Protein AF-A0A1J4K171-F1 (afdb_monomer_lite)

Structure (mmCIF, N/CA/C/O backbone):
data_AF-A0A1J4K171-F1
#
_entry.id   AF-A0A1J4K171-F1
#
loop_
_atom_site.group_PDB
_atom_site.id
_atom_site.type_symbol
_atom_site.label_atom_id
_atom_site.label_alt_id
_atom_site.label_comp_id
_atom_site.label_asym_id
_atom_site.label_entity_id
_atom_site.label_seq_id
_atom_site.pdbx_PDB_ins_code
_atom_site.Cartn_x
_atom_site.Cartn_y
_atom_site.Cartn_z
_atom_site.occupancy
_atom_site.B_iso_or_equiv
_atom_site.auth_seq_id
_atom_site.auth_comp_id
_atom_site.auth_asym_id
_atom_site.auth_atom_id
_atom_site.pdbx_PDB_model_num
ATOM 1 N N . MET A 1 1 ? 42.102 13.319 0.683 1.00 86.06 1 MET A N 1
ATOM 2 C CA . MET A 1 1 ? 40.804 14.025 0.753 1.00 86.06 1 MET A CA 1
ATOM 3 C C . MET A 1 1 ? 40.109 13.815 -0.576 1.00 86.06 1 MET A C 1
ATOM 5 O O . MET A 1 1 ? 40.787 13.870 -1.593 1.00 86.06 1 MET A O 1
ATOM 9 N N . VAL A 1 2 ? 38.825 13.476 -0.567 1.00 93.31 2 VAL A N 1
ATOM 10 C CA . VAL A 1 2 ? 38.036 13.194 -1.772 1.00 93.31 2 VAL A CA 1
ATOM 11 C C . VAL A 1 2 ? 36.857 14.156 -1.791 1.00 93.31 2 VAL A C 1
ATOM 13 O O . VAL A 1 2 ? 36.147 14.266 -0.788 1.00 93.31 2 VAL A O 1
ATOM 16 N N . ARG A 1 3 ? 36.645 14.845 -2.915 1.00 95.06 3 ARG A N 1
ATOM 17 C CA . ARG A 1 3 ? 35.461 15.674 -3.138 1.00 95.06 3 ARG A CA 1
ATOM 18 C C . ARG A 1 3 ? 34.314 14.788 -3.608 1.00 95.06 3 ARG A C 1
ATOM 20 O O . ARG A 1 3 ? 34.456 14.029 -4.564 1.00 95.06 3 ARG A O 1
ATOM 27 N N . LEU A 1 4 ? 33.176 14.859 -2.935 1.00 95.88 4 LEU A N 1
ATOM 28 C CA . LEU A 1 4 ? 31.963 14.118 -3.261 1.00 95.88 4 LEU A CA 1
ATOM 29 C C . LEU A 1 4 ? 30.864 15.088 -3.681 1.00 95.88 4 LEU A C 1
ATOM 31 O O . LEU A 1 4 ? 30.700 16.147 -3.077 1.00 95.88 4 LEU A O 1
ATOM 35 N N . ILE A 1 5 ? 30.090 14.694 -4.691 1.00 94.94 5 ILE A N 1
ATOM 36 C CA . ILE A 1 5 ? 28.915 15.430 -5.158 1.00 94.94 5 ILE A CA 1
ATOM 37 C C . ILE A 1 5 ? 27.677 14.682 -4.670 1.00 94.94 5 ILE A C 1
ATOM 39 O O . ILE A 1 5 ? 27.398 13.566 -5.104 1.00 94.94 5 ILE A O 1
ATOM 43 N N . ILE A 1 6 ? 26.916 15.282 -3.766 1.00 95.31 6 ILE A N 1
ATOM 44 C CA . ILE A 1 6 ? 25.666 14.718 -3.260 1.00 95.31 6 ILE A CA 1
ATOM 45 C C . ILE A 1 6 ? 24.520 15.308 -4.072 1.00 95.31 6 ILE A C 1
ATOM 47 O O . ILE A 1 6 ? 24.247 16.500 -3.970 1.00 95.31 6 ILE A O 1
ATOM 51 N N . SER A 1 7 ? 23.864 14.491 -4.893 1.00 92.88 7 SER A N 1
ATOM 52 C CA . SER A 1 7 ? 22.785 14.934 -5.782 1.00 92.88 7 SER A CA 1
ATOM 53 C C . SER A 1 7 ? 21.424 14.515 -5.242 1.00 92.88 7 SER A C 1
ATOM 55 O O . SER A 1 7 ? 21.176 13.327 -5.036 1.00 92.88 7 SER A O 1
ATOM 57 N N . LEU A 1 8 ? 20.522 15.477 -5.043 1.00 88.38 8 LEU A N 1
ATOM 58 C CA . LEU A 1 8 ? 19.124 15.198 -4.725 1.00 88.38 8 LEU A CA 1
ATOM 59 C C . LEU A 1 8 ? 18.358 14.983 -6.032 1.00 88.38 8 LEU A C 1
ATOM 61 O O . LEU A 1 8 ? 18.454 15.777 -6.965 1.00 88.38 8 LEU A O 1
ATOM 65 N N . HIS A 1 9 ? 17.589 13.896 -6.108 1.00 70.75 9 HIS A N 1
ATOM 66 C CA . HIS A 1 9 ? 16.962 13.459 -7.363 1.00 70.75 9 HIS A CA 1
ATOM 67 C C . HIS A 1 9 ? 15.864 14.413 -7.885 1.00 70.75 9 HIS A C 1
ATOM 69 O O . HIS A 1 9 ? 15.398 14.257 -9.008 1.00 70.75 9 HIS A O 1
ATOM 75 N N . ASN A 1 10 ? 15.425 15.389 -7.083 1.00 56.69 10 ASN A N 1
ATOM 76 C CA . ASN A 1 10 ? 14.396 16.365 -7.447 1.00 56.69 10 ASN A CA 1
ATOM 77 C C . ASN A 1 10 ? 14.296 17.422 -6.324 1.00 56.69 10 ASN A C 1
ATOM 79 O O . ASN A 1 10 ? 14.090 16.993 -5.189 1.00 56.69 10 ASN A O 1
ATOM 83 N N . PRO A 1 11 ? 14.391 18.747 -6.539 1.00 55.50 11 PRO A N 1
ATOM 84 C CA . PRO A 1 11 ? 14.946 19.477 -7.688 1.00 55.50 11 PRO A CA 1
ATOM 85 C C . PRO A 1 11 ? 16.464 19.246 -7.833 1.00 55.50 11 PRO A C 1
ATOM 87 O O . PRO A 1 11 ? 17.068 18.621 -6.966 1.00 55.50 11 PRO A O 1
ATOM 90 N N . LYS A 1 12 ? 17.078 19.714 -8.937 1.00 69.44 12 LYS A N 1
ATOM 91 C CA . LYS A 1 12 ? 18.523 19.602 -9.255 1.00 69.44 12 LYS A CA 1
ATOM 92 C C . LYS A 1 12 ? 19.397 20.340 -8.229 1.00 69.44 12 LYS A C 1
ATOM 94 O O . LYS A 1 12 ? 19.991 21.370 -8.531 1.00 69.44 12 LYS A O 1
ATOM 99 N N . PHE A 1 13 ? 19.457 19.824 -7.014 1.00 84.31 13 PHE A N 1
ATOM 100 C CA . PHE A 1 13 ? 20.283 20.348 -5.947 1.00 84.31 13 PHE A CA 1
ATOM 101 C C . PHE A 1 13 ? 21.489 19.432 -5.761 1.00 84.31 13 PHE A C 1
ATOM 103 O O . PHE A 1 13 ? 21.355 18.207 -5.670 1.00 84.31 13 PHE A O 1
ATOM 110 N N . THR A 1 14 ? 22.673 20.036 -5.743 1.00 90.31 14 THR A N 1
ATOM 111 C CA . THR A 1 14 ? 23.944 19.346 -5.540 1.00 90.31 14 THR A CA 1
ATOM 112 C C . THR A 1 14 ? 24.708 20.003 -4.407 1.00 90.31 14 THR A C 1
ATOM 114 O O . THR A 1 14 ? 24.905 21.216 -4.417 1.00 90.31 14 THR A O 1
ATOM 117 N N . ILE A 1 15 ? 25.165 19.195 -3.457 1.00 91.88 15 ILE A N 1
ATOM 118 C CA . ILE A 1 15 ? 26.049 19.619 -2.372 1.00 91.88 15 ILE A CA 1
ATOM 119 C C . ILE A 1 15 ? 27.429 19.052 -2.656 1.00 91.88 15 ILE A C 1
ATOM 121 O O . ILE A 1 15 ? 27.562 17.862 -2.935 1.00 91.88 15 ILE A O 1
ATOM 125 N N . GLU A 1 16 ? 28.455 19.879 -2.536 1.00 95.12 16 GLU A N 1
ATOM 126 C CA . GLU A 1 16 ? 29.834 19.411 -2.557 1.00 95.12 16 GLU A CA 1
ATOM 127 C C . GLU A 1 16 ? 30.334 19.223 -1.125 1.00 95.12 16 GLU A C 1
ATOM 129 O O . GLU A 1 16 ? 30.200 20.117 -0.286 1.00 95.12 16 GLU A O 1
ATOM 134 N N . LEU A 1 17 ? 30.894 18.047 -0.846 1.00 95.19 17 LEU A N 1
ATOM 135 C CA . LEU A 1 17 ? 31.478 17.700 0.446 1.00 95.19 17 LEU A CA 1
ATOM 136 C C . LEU A 1 17 ? 32.902 17.193 0.252 1.00 95.19 17 LEU A C 1
ATOM 138 O O . LEU A 1 17 ? 33.146 16.331 -0.587 1.00 95.19 17 LEU A O 1
ATOM 142 N N . GLU A 1 18 ? 33.835 17.685 1.057 1.00 94.62 18 GLU A N 1
ATOM 143 C CA . GLU A 1 18 ? 35.208 17.185 1.085 1.00 94.62 18 GLU A CA 1
ATOM 144 C C . GLU A 1 18 ? 35.387 16.280 2.306 1.00 94.62 18 GLU A C 1
ATOM 146 O O . GLU A 1 18 ? 35.233 16.718 3.445 1.00 94.62 18 GLU A O 1
ATOM 151 N N . ILE A 1 19 ? 35.673 14.996 2.076 1.00 92.50 19 ILE A N 1
ATOM 152 C CA . ILE A 1 19 ? 35.737 13.981 3.139 1.00 92.50 19 ILE A CA 1
ATOM 153 C C . ILE A 1 19 ? 37.025 13.161 3.007 1.00 92.50 19 ILE A C 1
ATOM 155 O O . ILE A 1 19 ? 37.538 12.930 1.910 1.00 92.50 19 ILE A O 1
ATOM 159 N N . LEU A 1 20 ? 37.575 12.723 4.141 1.00 91.88 20 LEU A N 1
ATOM 160 C CA . LEU A 1 20 ? 38.651 11.730 4.217 1.00 91.88 20 LEU A CA 1
ATOM 161 C C . LEU A 1 20 ? 38.016 10.327 4.317 1.00 91.88 20 LEU A C 1
ATOM 163 O O . LEU A 1 20 ? 37.427 10.028 5.355 1.00 91.88 20 LEU A O 1
ATOM 167 N N . PRO A 1 21 ? 38.063 9.483 3.264 1.00 82.94 21 PRO A N 1
ATOM 168 C CA . PRO A 1 21 ? 37.293 8.232 3.223 1.00 82.94 21 PRO A CA 1
ATOM 169 C C . PRO A 1 21 ? 37.783 7.138 4.178 1.00 82.94 21 PRO A C 1
ATOM 171 O O . PRO A 1 21 ? 37.003 6.247 4.512 1.00 82.94 21 PRO A O 1
ATOM 174 N N . ASP A 1 22 ? 39.053 7.195 4.578 1.00 83.88 22 ASP A N 1
ATOM 175 C CA . ASP A 1 22 ? 39.780 6.057 5.155 1.00 83.88 22 ASP A CA 1
ATOM 176 C C . ASP A 1 22 ? 39.215 5.621 6.524 1.00 83.88 22 ASP A C 1
ATOM 178 O O . ASP A 1 22 ? 39.151 4.427 6.819 1.00 83.88 22 ASP A O 1
ATOM 182 N N . ASP A 1 23 ? 38.668 6.567 7.297 1.00 79.50 23 ASP A N 1
ATOM 183 C CA . ASP A 1 23 ? 38.136 6.315 8.648 1.00 79.50 23 ASP A CA 1
ATOM 184 C C . ASP A 1 23 ? 36.648 6.651 8.817 1.00 79.50 23 ASP A C 1
ATOM 186 O O . ASP A 1 23 ? 36.103 6.540 9.916 1.00 79.50 23 ASP A O 1
ATOM 190 N N . LYS A 1 24 ? 35.966 7.072 7.747 1.00 94.00 24 LYS A N 1
ATOM 191 C CA . LYS A 1 24 ? 34.577 7.543 7.824 1.00 94.00 24 LYS A CA 1
ATOM 192 C C . LYS A 1 24 ? 33.585 6.463 7.418 1.00 94.00 24 LYS A C 1
ATOM 194 O O . LYS A 1 24 ? 33.757 5.753 6.424 1.00 94.00 24 LYS A O 1
ATOM 199 N N . THR A 1 25 ? 32.514 6.365 8.191 1.00 96.88 25 THR A N 1
ATOM 200 C CA . THR A 1 25 ? 31.360 5.517 7.898 1.00 96.88 25 THR A CA 1
ATOM 201 C C . THR A 1 25 ? 30.350 6.251 7.017 1.00 96.88 25 THR A C 1
ATOM 203 O O . THR A 1 25 ? 30.382 7.474 6.857 1.00 96.88 25 THR A O 1
ATOM 206 N N . VAL A 1 26 ? 29.402 5.507 6.451 1.00 96.62 26 VAL A N 1
ATOM 207 C CA . VAL A 1 26 ? 28.240 6.093 5.767 1.00 96.62 26 VAL A CA 1
ATOM 208 C C . VAL A 1 26 ? 27.404 6.939 6.732 1.00 96.62 26 VAL A C 1
ATOM 210 O O . VAL A 1 26 ? 26.834 7.944 6.310 1.00 96.62 26 VAL A O 1
ATOM 213 N N . LEU A 1 27 ? 27.337 6.575 8.018 1.00 96.06 27 LEU A N 1
ATOM 214 C CA . LEU A 1 27 ? 26.662 7.388 9.030 1.00 96.06 27 LEU A CA 1
ATOM 215 C C . LEU A 1 27 ? 27.337 8.755 9.208 1.00 96.06 27 LEU A C 1
ATOM 217 O O . LEU A 1 27 ? 26.640 9.765 9.259 1.00 96.06 27 LEU A O 1
ATOM 221 N N . ASP A 1 28 ? 28.670 8.805 9.213 1.00 95.69 28 ASP A N 1
ATOM 222 C CA . ASP A 1 28 ? 29.407 10.073 9.282 1.00 95.69 28 ASP A CA 1
ATOM 223 C C . ASP A 1 28 ? 29.145 10.951 8.052 1.00 95.69 28 ASP A C 1
ATOM 225 O O . ASP A 1 28 ? 28.967 12.161 8.174 1.00 95.69 28 ASP A O 1
ATOM 229 N N . LEU A 1 29 ? 29.069 10.345 6.860 1.00 95.75 29 LEU A N 1
ATOM 230 C CA . LEU A 1 29 ? 28.685 11.054 5.637 1.00 95.75 29 LEU A CA 1
ATOM 231 C C . LEU A 1 29 ? 27.263 11.625 5.744 1.00 95.75 29 LEU A C 1
ATOM 233 O O . LEU A 1 29 ? 27.034 12.768 5.355 1.00 95.75 29 LEU A O 1
ATOM 237 N N . LYS A 1 30 ? 26.307 10.862 6.287 1.00 95.44 30 LYS A N 1
ATOM 238 C CA . LYS A 1 30 ? 24.935 11.344 6.517 1.00 95.44 30 LYS A CA 1
ATOM 239 C C . LYS A 1 30 ? 24.899 12.511 7.499 1.00 95.44 30 LYS A C 1
ATOM 241 O O . LYS A 1 30 ? 24.187 13.474 7.237 1.00 95.44 30 LYS A O 1
ATOM 246 N N . ALA A 1 31 ? 25.675 12.445 8.580 1.00 94.56 31 ALA A N 1
ATOM 247 C CA . ALA A 1 31 ? 25.793 13.535 9.544 1.00 94.56 31 ALA A CA 1
ATOM 248 C C . ALA A 1 31 ? 26.383 14.800 8.896 1.00 94.56 31 ALA A C 1
ATOM 250 O O . ALA A 1 31 ? 25.821 15.879 9.056 1.00 94.56 31 ALA A O 1
ATOM 251 N N . ALA A 1 32 ? 27.431 14.661 8.076 1.00 95.06 32 ALA A N 1
ATOM 252 C CA . ALA A 1 32 ? 28.020 15.780 7.336 1.00 95.06 32 ALA A CA 1
ATOM 253 C C . ALA A 1 32 ? 27.041 16.403 6.322 1.00 95.06 32 ALA A C 1
ATOM 255 O O . ALA A 1 32 ? 26.984 17.623 6.172 1.00 95.06 32 ALA A O 1
ATOM 256 N N . ILE A 1 33 ? 26.235 15.579 5.639 1.00 93.94 33 ILE A N 1
ATOM 257 C CA . ILE A 1 33 ? 25.156 16.068 4.768 1.00 93.94 33 ILE A CA 1
ATOM 258 C C . ILE A 1 33 ? 24.126 16.835 5.597 1.00 93.94 33 ILE A C 1
ATOM 260 O O . ILE A 1 33 ? 23.770 17.946 5.218 1.00 93.94 33 ILE A O 1
ATOM 264 N N . ALA A 1 34 ? 23.667 16.259 6.711 1.00 92.56 34 ALA A N 1
ATOM 265 C CA . ALA A 1 34 ? 22.651 16.840 7.584 1.00 92.56 34 ALA A CA 1
ATOM 266 C C . ALA A 1 34 ? 23.076 18.207 8.129 1.00 92.56 34 ALA A C 1
ATOM 268 O O . ALA A 1 34 ? 22.313 19.164 8.031 1.00 92.56 34 ALA A O 1
ATOM 269 N N . GLU A 1 35 ? 24.320 18.321 8.596 1.00 93.25 35 GLU A N 1
ATOM 270 C CA . GLU A 1 35 ? 24.923 19.581 9.030 1.00 93.25 35 GLU A CA 1
ATOM 271 C C . GLU A 1 35 ? 24.909 20.623 7.903 1.00 93.25 35 GLU A C 1
ATOM 273 O O . GLU A 1 35 ? 24.500 21.765 8.107 1.00 93.25 35 GLU A O 1
ATOM 278 N N . LYS A 1 36 ? 25.274 20.219 6.680 1.00 91.88 36 LYS A N 1
ATOM 279 C CA . LYS A 1 36 ? 25.326 21.124 5.526 1.00 91.88 36 LYS A CA 1
ATOM 280 C C . LYS A 1 36 ? 23.948 21.606 5.063 1.00 91.88 36 LYS A C 1
ATOM 282 O O . LYS A 1 36 ? 23.855 22.702 4.512 1.00 91.88 36 LYS A O 1
ATOM 287 N N . VAL A 1 37 ? 22.898 20.807 5.259 1.00 90.12 37 VAL A N 1
ATOM 288 C CA . VAL A 1 37 ? 21.519 21.153 4.866 1.00 90.12 37 VAL A CA 1
ATOM 289 C C . VAL A 1 37 ? 20.643 21.644 6.022 1.00 90.12 37 VAL A C 1
ATOM 291 O O . VAL A 1 37 ? 19.467 21.916 5.798 1.00 90.12 37 VAL A O 1
ATOM 294 N N . GLY A 1 38 ? 21.187 21.757 7.237 1.00 89.06 38 GLY A N 1
ATOM 295 C CA . GLY A 1 38 ? 20.462 22.265 8.404 1.00 89.06 38 GLY A CA 1
ATOM 296 C C . GLY A 1 38 ? 19.477 21.277 9.042 1.00 89.06 38 GLY A C 1
ATOM 297 O O . GLY A 1 38 ? 18.468 21.695 9.602 1.00 89.06 38 GLY A O 1
ATOM 298 N N . ILE A 1 39 ? 19.737 19.968 8.966 1.00 88.88 39 ILE A N 1
ATOM 299 C CA . ILE A 1 39 ? 18.933 18.928 9.631 1.00 88.88 39 ILE A CA 1
ATOM 300 C C . ILE A 1 39 ? 19.641 18.499 10.918 1.00 88.88 39 ILE A C 1
ATOM 302 O O . ILE A 1 39 ? 20.726 17.926 10.872 1.00 88.88 39 ILE A O 1
ATOM 306 N N . SER A 1 40 ? 19.025 18.755 12.074 1.00 82.50 40 SER A N 1
ATOM 307 C CA . SER A 1 40 ? 19.628 18.482 13.395 1.00 82.50 40 SER A CA 1
ATOM 308 C C . SER A 1 40 ? 19.050 17.258 14.116 1.00 82.50 40 SER A C 1
ATOM 310 O O . SER A 1 40 ? 19.572 16.833 15.144 1.00 82.50 40 SER A O 1
ATOM 312 N N . SER A 1 41 ? 17.959 16.684 13.616 1.00 81.19 41 SER A N 1
ATOM 313 C CA . SER A 1 41 ? 17.260 15.544 14.216 1.00 81.19 41 SER A CA 1
ATOM 314 C C . SER A 1 41 ? 17.964 14.226 13.885 1.00 81.19 41 SER A C 1
ATOM 316 O O . SER A 1 41 ? 17.964 13.764 12.745 1.00 81.19 41 SER A O 1
ATOM 318 N N . GLN A 1 42 ? 18.497 13.553 14.906 1.00 79.31 42 GLN A N 1
ATOM 319 C CA . GLN A 1 42 ? 19.189 12.264 14.756 1.00 79.31 42 GLN A CA 1
ATOM 320 C C . GLN A 1 42 ? 18.336 11.196 14.043 1.00 79.31 42 GLN A C 1
ATOM 322 O O . GLN A 1 42 ? 18.845 10.418 13.230 1.00 79.31 42 GLN A O 1
ATOM 327 N N . ASN A 1 43 ? 17.025 11.188 14.303 1.00 77.44 43 ASN A N 1
ATOM 328 C CA . ASN A 1 43 ? 16.082 10.275 13.656 1.00 77.44 43 ASN A CA 1
ATOM 329 C C . ASN A 1 43 ? 16.013 10.505 12.138 1.00 77.44 43 ASN A C 1
ATOM 331 O O . ASN A 1 43 ? 15.968 9.540 11.379 1.00 77.44 43 ASN A O 1
ATOM 335 N N . ASP A 1 44 ? 16.103 11.750 11.673 1.00 81.31 44 ASP A N 1
ATOM 336 C CA . ASP A 1 44 ? 16.068 12.049 10.239 1.00 81.31 44 ASP A CA 1
ATOM 337 C C . ASP A 1 44 ? 17.383 11.664 9.556 1.00 81.31 44 ASP A C 1
ATOM 339 O O . ASP A 1 44 ? 17.360 11.087 8.468 1.00 81.31 44 ASP A O 1
ATOM 343 N N . ILE A 1 45 ? 18.521 11.865 10.232 1.00 86.06 45 ILE A N 1
ATOM 344 C CA . ILE A 1 45 ? 19.855 11.492 9.730 1.00 86.06 45 ILE A CA 1
ATOM 345 C C . ILE A 1 45 ? 19.927 9.990 9.441 1.00 86.06 45 ILE A C 1
ATOM 347 O O . ILE A 1 45 ? 20.389 9.568 8.377 1.00 86.06 45 ILE A O 1
ATOM 351 N N . THR A 1 46 ? 19.444 9.153 10.363 1.00 83.06 46 THR A N 1
ATOM 352 C CA . THR A 1 46 ? 19.491 7.691 10.179 1.00 83.06 46 THR A CA 1
ATOM 353 C C . THR A 1 46 ? 18.634 7.221 9.000 1.00 83.06 46 THR A C 1
ATOM 355 O O . THR A 1 46 ? 19.043 6.298 8.286 1.00 83.06 46 THR A O 1
ATOM 358 N N . ASN A 1 47 ? 17.533 7.924 8.719 1.00 84.12 47 ASN A N 1
ATOM 359 C CA . ASN A 1 47 ? 16.579 7.621 7.652 1.00 84.12 47 ASN A CA 1
ATOM 360 C C . ASN A 1 47 ? 17.014 8.072 6.248 1.00 84.12 47 ASN A C 1
ATOM 362 O O . ASN A 1 47 ? 16.364 7.716 5.261 1.00 84.12 47 ASN A O 1
ATOM 366 N N . PHE A 1 48 ? 18.121 8.809 6.117 1.00 90.50 48 PHE A N 1
ATOM 367 C CA . PHE A 1 48 ? 18.666 9.182 4.811 1.00 90.50 48 PHE A CA 1
ATOM 368 C C . PHE A 1 48 ? 18.966 7.943 3.962 1.00 90.50 48 PHE A C 1
ATOM 370 O O . PHE A 1 48 ? 19.605 6.993 4.417 1.00 90.50 48 PHE A O 1
ATOM 377 N N . LYS A 1 49 ? 18.563 7.946 2.692 1.00 94.31 49 LYS A N 1
ATOM 378 C CA . LYS A 1 49 ? 18.938 6.886 1.750 1.00 94.31 49 LYS A CA 1
ATOM 379 C C . LYS A 1 49 ? 19.977 7.438 0.786 1.00 94.31 49 LYS A C 1
ATOM 381 O O . LYS A 1 49 ? 19.670 8.270 -0.062 1.00 94.31 49 LYS A O 1
ATOM 386 N N . LEU A 1 50 ? 21.215 6.976 0.940 1.00 95.75 50 LEU A N 1
ATOM 387 C CA . LEU A 1 50 ? 22.315 7.296 0.034 1.00 95.75 50 LEU A CA 1
ATOM 388 C C . LEU A 1 50 ? 22.507 6.137 -0.939 1.00 95.75 50 LEU A C 1
ATOM 390 O O . LEU A 1 50 ? 22.561 4.983 -0.514 1.00 95.75 50 LEU A O 1
ATOM 394 N N . VAL A 1 51 ? 22.596 6.438 -2.232 1.00 96.06 51 VAL A N 1
ATOM 395 C CA . VAL A 1 51 ? 22.754 5.446 -3.298 1.00 96.06 51 VAL A CA 1
ATOM 396 C C . VAL A 1 51 ? 23.996 5.767 -4.118 1.00 96.06 51 VAL A C 1
ATOM 398 O O . VAL A 1 51 ? 24.130 6.863 -4.659 1.00 96.06 51 VAL A O 1
ATOM 401 N N . PHE A 1 52 ? 24.892 4.791 -4.249 1.00 96.50 52 PHE A N 1
ATOM 402 C CA . PHE A 1 52 ? 26.074 4.885 -5.103 1.00 96.50 52 PHE A CA 1
ATOM 403 C C . PHE A 1 52 ? 26.172 3.644 -5.987 1.00 96.50 52 PHE A C 1
ATOM 405 O O . PHE A 1 52 ? 26.067 2.517 -5.501 1.00 96.50 52 PHE A O 1
ATOM 412 N N . SER A 1 53 ? 26.348 3.840 -7.298 1.00 94.44 53 SER A N 1
ATOM 413 C CA . SER A 1 53 ? 26.401 2.747 -8.287 1.00 94.44 53 SER A CA 1
ATOM 414 C C . SER A 1 53 ? 25.226 1.755 -8.167 1.00 94.44 53 SER A C 1
ATOM 416 O O . SER A 1 53 ? 25.410 0.541 -8.223 1.00 94.44 53 SER A O 1
ATOM 418 N N . GLY A 1 54 ? 24.016 2.279 -7.929 1.00 92.50 54 GLY A N 1
ATOM 419 C CA . GLY A 1 54 ? 22.787 1.489 -7.774 1.00 92.50 54 GLY A CA 1
ATOM 420 C C . GLY A 1 54 ? 22.629 0.762 -6.432 1.00 92.50 54 GLY A C 1
ATOM 421 O O . GLY A 1 54 ? 21.625 0.086 -6.232 1.00 92.50 54 GLY A O 1
ATOM 422 N N . LYS A 1 55 ? 23.577 0.895 -5.495 1.00 95.25 55 LYS A N 1
ATOM 423 C CA . LYS A 1 55 ? 23.518 0.249 -4.175 1.00 95.25 55 LYS A CA 1
ATOM 424 C C . LYS A 1 55 ? 23.186 1.255 -3.080 1.00 95.25 55 LYS A C 1
ATOM 426 O O . LYS A 1 55 ? 23.802 2.317 -3.015 1.00 95.25 55 LYS A O 1
ATOM 431 N N . ILE A 1 56 ? 22.248 0.895 -2.202 1.00 95.44 56 ILE A N 1
ATOM 432 C CA . ILE A 1 56 ? 21.945 1.659 -0.985 1.00 95.44 56 ILE A CA 1
ATOM 433 C C . ILE A 1 56 ? 23.078 1.446 0.021 1.00 95.44 56 ILE A C 1
ATOM 435 O O . ILE A 1 56 ? 23.412 0.308 0.357 1.00 95.44 56 ILE A O 1
ATOM 439 N N . LEU A 1 57 ? 23.652 2.544 0.501 1.00 96.75 57 LEU A N 1
ATOM 440 C CA . LEU A 1 57 ? 24.735 2.548 1.476 1.00 96.75 57 LEU A CA 1
ATOM 441 C C . LEU A 1 57 ? 24.167 2.371 2.892 1.00 96.75 57 LEU A C 1
ATOM 443 O O . LEU A 1 57 ? 23.286 3.128 3.308 1.00 96.75 57 LEU A O 1
ATOM 447 N N . LYS A 1 58 ? 24.661 1.378 3.638 1.00 96.81 58 LYS A N 1
ATOM 448 C CA . LYS A 1 58 ? 24.250 1.107 5.026 1.00 96.81 58 LYS A CA 1
ATOM 449 C C . LYS A 1 58 ? 25.134 1.868 6.010 1.00 96.81 58 LYS A C 1
ATOM 451 O O . LYS A 1 58 ? 26.330 1.988 5.778 1.00 96.81 58 LYS A O 1
ATOM 456 N N . ASN A 1 59 ? 24.557 2.302 7.132 1.00 96.06 59 ASN A N 1
ATOM 457 C CA . ASN A 1 59 ? 25.205 3.170 8.129 1.00 96.06 59 ASN A CA 1
ATOM 458 C C . ASN A 1 59 ? 26.585 2.678 8.597 1.00 96.06 59 ASN A C 1
ATOM 460 O O . ASN A 1 59 ? 27.501 3.483 8.715 1.00 96.06 59 ASN A O 1
ATOM 464 N N . GLU A 1 60 ? 26.732 1.372 8.823 1.00 96.19 60 GLU A N 1
ATOM 465 C CA . GLU A 1 60 ? 27.945 0.751 9.378 1.00 96.19 60 GLU A CA 1
ATOM 466 C C . GLU A 1 60 ? 29.064 0.533 8.346 1.00 96.19 60 GLU A C 1
ATOM 468 O O . GLU A 1 60 ? 30.184 0.186 8.712 1.00 96.19 60 GLU A O 1
ATOM 473 N N . GLN A 1 61 ? 28.784 0.707 7.050 1.00 96.69 61 GLN A N 1
ATOM 474 C CA . GLN A 1 61 ? 29.781 0.480 6.004 1.00 96.69 61 GLN A CA 1
ATOM 475 C C . GLN A 1 61 ? 30.790 1.627 5.969 1.00 96.69 61 GLN A C 1
ATOM 477 O O . GLN A 1 61 ? 30.426 2.793 6.156 1.00 96.69 61 GLN A O 1
ATOM 482 N N . LYS A 1 62 ? 32.059 1.311 5.698 1.00 96.62 62 LYS A N 1
ATOM 483 C CA . LYS A 1 62 ? 33.095 2.332 5.544 1.00 96.62 62 LYS A CA 1
ATOM 484 C C . LYS A 1 62 ? 33.044 2.919 4.138 1.00 96.62 62 LYS A C 1
ATOM 486 O O . LYS A 1 62 ? 32.801 2.207 3.166 1.00 96.62 62 LYS A O 1
ATOM 491 N N . LEU A 1 63 ? 33.314 4.217 4.003 1.00 95.94 63 LEU A N 1
ATOM 492 C CA . LEU A 1 63 ? 33.314 4.881 2.695 1.00 95.94 63 LEU A CA 1
ATOM 493 C C . LEU A 1 63 ? 34.388 4.312 1.750 1.00 95.94 63 LEU A C 1
ATOM 495 O O . LEU A 1 63 ? 34.153 4.222 0.542 1.00 95.94 63 LEU A O 1
ATOM 499 N N . GLN A 1 64 ? 35.526 3.862 2.293 1.00 95.00 64 GLN A N 1
ATOM 500 C CA . GLN A 1 64 ? 36.598 3.211 1.529 1.00 95.00 64 GLN A CA 1
ATOM 501 C C . GLN A 1 64 ? 36.136 1.949 0.772 1.00 95.00 64 GLN A C 1
ATOM 503 O O . GLN A 1 64 ? 36.635 1.669 -0.321 1.00 95.00 64 GLN A O 1
ATOM 508 N N . ASP A 1 65 ? 35.140 1.222 1.295 1.00 95.00 65 ASP A N 1
ATOM 509 C CA . ASP A 1 65 ? 34.668 -0.045 0.715 1.00 95.00 65 ASP A CA 1
ATOM 510 C C . ASP A 1 65 ? 34.010 0.173 -0.659 1.00 95.00 65 ASP A C 1
ATOM 512 O O . ASP A 1 65 ? 33.969 -0.725 -1.503 1.00 95.00 65 ASP A O 1
ATOM 516 N N . PHE A 1 66 ? 33.538 1.397 -0.915 1.00 95.25 66 PHE A N 1
ATOM 517 C CA . PHE A 1 66 ? 32.896 1.795 -2.166 1.00 95.25 66 PHE A CA 1
ATOM 518 C C . PHE A 1 66 ? 33.872 2.355 -3.204 1.00 95.25 66 PHE A C 1
ATOM 520 O O . PHE A 1 66 ? 33.445 2.669 -4.315 1.00 95.25 66 PHE A O 1
ATOM 527 N N . ARG A 1 67 ? 35.172 2.457 -2.875 1.00 94.81 67 ARG A N 1
ATOM 528 C CA . ARG A 1 67 ? 36.231 2.979 -3.762 1.00 94.81 67 ARG A CA 1
ATOM 529 C C . ARG A 1 67 ? 35.859 4.329 -4.389 1.00 94.81 67 ARG A C 1
ATOM 531 O O . ARG A 1 67 ? 36.020 4.529 -5.596 1.00 94.81 67 ARG A O 1
ATOM 538 N N . LEU A 1 68 ? 35.324 5.233 -3.567 1.00 94.44 68 LEU A N 1
ATOM 539 C CA . LEU A 1 68 ? 34.929 6.572 -3.998 1.00 94.44 68 LEU A CA 1
ATOM 540 C C . LEU A 1 68 ? 36.150 7.318 -4.550 1.00 94.44 68 LEU A C 1
ATOM 542 O O . LEU A 1 68 ? 37.189 7.406 -3.900 1.00 94.44 68 LEU A O 1
ATOM 546 N N . LYS A 1 69 ? 36.016 7.839 -5.768 1.00 95.00 69 LYS A N 1
ATOM 547 C CA . LYS A 1 69 ? 37.011 8.695 -6.424 1.00 95.00 69 LYS A CA 1
ATOM 548 C C . LYS A 1 69 ? 36.641 10.161 -6.255 1.00 95.00 69 LYS A C 1
ATOM 550 O O . LYS A 1 69 ? 35.494 10.477 -5.934 1.00 95.00 69 LYS A O 1
ATOM 555 N N . ASP A 1 70 ? 37.590 11.041 -6.540 1.00 95.69 70 ASP A N 1
ATOM 556 C CA . ASP A 1 70 ? 37.318 12.472 -6.599 1.00 95.69 70 ASP A CA 1
ATOM 557 C C . ASP A 1 70 ? 36.180 12.780 -7.585 1.00 95.69 70 ASP A C 1
ATOM 559 O O . ASP A 1 70 ? 36.114 12.210 -8.677 1.00 95.69 70 ASP A O 1
ATOM 563 N N . ASN A 1 71 ? 35.260 13.641 -7.158 1.00 94.75 71 ASN A N 1
ATOM 564 C CA . ASN A 1 71 ? 34.018 14.012 -7.838 1.00 94.75 71 ASN A CA 1
ATOM 565 C C . ASN A 1 71 ? 33.014 12.860 -8.042 1.00 94.75 71 ASN A C 1
ATOM 567 O O . ASN A 1 71 ? 32.148 12.931 -8.916 1.00 94.75 71 ASN A O 1
ATOM 571 N N . SER A 1 72 ? 33.081 11.798 -7.230 1.00 95.69 72 SER A N 1
ATOM 572 C CA . SER A 1 72 ? 32.046 10.752 -7.241 1.00 95.69 72 SER A CA 1
ATOM 573 C C . SER A 1 72 ? 30.683 11.326 -6.854 1.00 95.69 72 SER A C 1
ATOM 575 O O . SER A 1 72 ? 30.567 12.053 -5.866 1.00 95.69 72 SER A O 1
ATOM 577 N N . THR A 1 73 ? 29.640 10.966 -7.607 1.00 95.81 73 THR A N 1
ATOM 578 C CA . THR A 1 73 ? 28.265 11.398 -7.329 1.00 95.81 73 THR A CA 1
ATOM 579 C C . THR A 1 73 ? 27.508 10.357 -6.509 1.00 95.81 73 THR A C 1
ATOM 581 O O . THR A 1 73 ? 27.368 9.212 -6.939 1.00 95.81 73 THR A O 1
ATOM 584 N N . ILE A 1 74 ? 26.983 10.757 -5.351 1.00 96.31 74 ILE A N 1
ATOM 585 C CA . ILE A 1 74 ? 26.107 9.939 -4.504 1.00 96.31 74 ILE A CA 1
ATOM 586 C C . ILE A 1 74 ? 24.696 10.516 -4.594 1.00 96.31 74 ILE A C 1
ATOM 588 O O . ILE A 1 74 ? 24.479 11.699 -4.333 1.00 96.31 74 ILE A O 1
ATOM 592 N N . ALA A 1 75 ? 23.729 9.682 -4.969 1.00 95.00 75 ALA A N 1
ATOM 593 C CA . ALA A 1 75 ? 22.333 10.086 -5.012 1.00 95.00 75 ALA A CA 1
ATOM 594 C C . ALA A 1 75 ? 21.747 10.086 -3.596 1.00 95.00 75 ALA A C 1
ATOM 596 O O . ALA A 1 75 ? 21.839 9.092 -2.872 1.00 95.00 75 ALA A O 1
ATOM 597 N N . PHE A 1 76 ? 21.135 11.202 -3.213 1.00 94.31 76 PHE A N 1
ATOM 598 C CA . PHE A 1 76 ? 20.497 11.398 -1.922 1.00 94.31 76 PHE A CA 1
ATOM 599 C C . PHE A 1 76 ? 18.977 11.379 -2.078 1.00 94.31 76 PHE A C 1
ATOM 601 O O . PHE A 1 76 ? 18.376 12.245 -2.719 1.00 94.31 76 PHE A O 1
ATOM 608 N N . ILE A 1 77 ? 18.359 10.354 -1.496 1.00 90.94 77 ILE A N 1
ATOM 609 C CA . ILE A 1 77 ? 16.916 10.142 -1.490 1.00 90.94 77 ILE A CA 1
ATOM 610 C C . ILE A 1 77 ? 16.396 10.498 -0.094 1.00 90.94 77 ILE A C 1
ATOM 612 O O . ILE A 1 77 ? 16.803 9.904 0.908 1.00 90.94 77 ILE A O 1
ATOM 616 N N . VAL A 1 78 ? 15.482 11.466 -0.050 1.00 87.62 78 VAL A N 1
ATOM 617 C CA . VAL A 1 78 ? 14.849 11.991 1.169 1.00 87.62 78 VAL A CA 1
ATOM 618 C C . VAL A 1 78 ? 13.331 11.863 1.097 1.00 87.62 78 VAL A C 1
ATOM 620 O O . VAL A 1 78 ? 12.761 11.839 0.004 1.00 87.62 78 VAL A O 1
ATOM 623 N N . SER A 1 79 ? 12.677 11.800 2.260 1.00 84.50 79 SER A N 1
ATOM 624 C CA . SER A 1 79 ? 11.218 11.927 2.363 1.00 84.50 79 SER A CA 1
ATOM 625 C C . SER A 1 79 ? 10.762 13.350 2.012 1.00 84.50 79 SER A C 1
ATOM 627 O O . SER A 1 79 ? 11.563 14.291 2.007 1.00 84.50 79 SER A O 1
ATOM 629 N N . GLN A 1 80 ? 9.468 13.528 1.728 1.00 79.75 80 GLN A N 1
ATOM 630 C CA . GLN A 1 80 ? 8.915 14.844 1.386 1.00 79.75 80 GLN A CA 1
ATOM 631 C C . GLN A 1 80 ? 9.086 15.873 2.517 1.00 79.75 80 GLN A C 1
ATOM 633 O O . GLN A 1 80 ? 9.456 17.011 2.239 1.00 79.75 80 GLN A O 1
ATOM 638 N N . ASN A 1 81 ? 8.919 15.467 3.778 1.00 79.19 81 ASN A N 1
ATOM 639 C CA . ASN A 1 81 ? 9.070 16.358 4.936 1.00 79.19 81 ASN A CA 1
ATOM 640 C C . ASN A 1 81 ? 10.500 16.908 5.040 1.00 79.19 81 ASN A C 1
ATOM 642 O O . ASN A 1 81 ? 10.712 18.109 5.178 1.00 79.19 81 ASN A O 1
ATOM 646 N N . ILE A 1 82 ? 11.496 16.030 4.885 1.00 83.25 82 ILE A N 1
ATOM 647 C CA . ILE A 1 82 ? 12.907 16.427 4.887 1.00 83.25 82 ILE A CA 1
ATOM 648 C C . ILE A 1 82 ? 13.195 17.363 3.709 1.00 83.25 82 ILE A C 1
ATOM 650 O O . ILE A 1 82 ? 13.900 18.356 3.872 1.00 83.25 82 ILE A O 1
ATOM 654 N N . ARG A 1 83 ? 12.624 17.092 2.530 1.00 82.88 83 ARG A N 1
ATOM 655 C CA . ARG A 1 83 ? 12.787 17.968 1.364 1.00 82.88 83 ARG A CA 1
ATOM 656 C C . ARG A 1 83 ? 12.291 19.389 1.642 1.00 82.88 83 ARG A C 1
ATOM 658 O O . ARG A 1 83 ? 12.997 20.327 1.297 1.00 82.88 83 ARG A O 1
ATOM 665 N N . GLN A 1 84 ? 11.122 19.551 2.259 1.00 81.62 84 GLN A N 1
ATOM 666 C CA . GLN A 1 84 ? 10.581 20.876 2.582 1.00 81.62 84 GLN A CA 1
ATOM 667 C C . GLN A 1 84 ? 11.514 21.650 3.525 1.00 81.62 84 GLN A C 1
ATOM 669 O O . GLN A 1 84 ? 11.795 22.823 3.276 1.00 81.62 84 GLN A O 1
ATOM 674 N N . ASN A 1 85 ? 12.076 20.973 4.531 1.00 82.56 85 ASN A N 1
ATOM 675 C CA . ASN A 1 85 ? 13.053 21.568 5.448 1.00 82.56 85 ASN A CA 1
ATOM 676 C C . ASN A 1 85 ? 14.333 22.008 4.720 1.00 82.56 85 ASN A C 1
ATOM 678 O O . ASN A 1 85 ? 14.816 23.118 4.935 1.00 82.56 85 ASN A O 1
ATOM 682 N N . ILE A 1 86 ? 14.850 21.167 3.816 1.00 84.44 86 ILE A N 1
ATOM 683 C CA . ILE A 1 86 ? 16.036 21.474 3.002 1.00 84.44 86 ILE A CA 1
ATOM 684 C C . ILE A 1 86 ? 15.776 22.690 2.101 1.00 84.44 86 ILE A C 1
ATOM 686 O O . ILE A 1 86 ? 16.604 23.599 2.045 1.00 84.44 86 ILE A O 1
ATOM 690 N N . SER A 1 87 ? 14.627 22.738 1.418 1.00 81.88 87 SER A N 1
ATOM 691 C CA . SER A 1 87 ? 14.266 23.863 0.545 1.00 81.88 87 SER A CA 1
ATOM 692 C C . SER A 1 87 ? 14.154 25.181 1.315 1.00 81.88 87 SER A C 1
ATOM 694 O O . SER A 1 87 ? 14.640 26.206 0.833 1.00 81.88 87 SER A O 1
ATOM 696 N N . ALA A 1 88 ? 13.573 25.150 2.520 1.00 80.62 88 ALA A N 1
ATOM 697 C CA . ALA A 1 88 ? 13.460 26.316 3.392 1.00 80.62 88 ALA A CA 1
ATOM 698 C C . ALA A 1 88 ? 14.831 26.803 3.887 1.00 80.62 88 ALA A C 1
ATOM 700 O O . ALA A 1 88 ? 15.110 27.998 3.848 1.00 80.62 88 ALA A O 1
ATOM 701 N N . HIS A 1 89 ? 15.709 25.886 4.301 1.00 78.94 89 HIS A N 1
ATOM 702 C CA . HIS A 1 89 ? 17.032 26.238 4.821 1.00 78.94 89 HIS A CA 1
ATOM 703 C C . HIS A 1 89 ? 17.967 26.795 3.737 1.00 78.94 89 HIS A C 1
ATOM 705 O O . HIS A 1 89 ? 18.803 27.658 3.998 1.00 78.94 89 HIS A O 1
ATOM 711 N N . LEU A 1 90 ? 17.836 26.312 2.502 1.00 77.81 90 LEU A N 1
ATOM 712 C CA . LEU A 1 90 ? 18.708 26.705 1.397 1.00 77.81 90 LEU A CA 1
ATOM 713 C C . LEU A 1 90 ? 18.191 27.905 0.593 1.00 77.81 90 LEU A C 1
ATOM 715 O O . LEU A 1 90 ? 18.809 28.255 -0.411 1.00 77.81 90 LEU A O 1
ATOM 719 N N . ASN A 1 91 ? 17.084 28.535 1.012 1.00 68.88 91 ASN A N 1
ATOM 720 C CA . ASN A 1 91 ? 16.425 29.625 0.279 1.00 68.88 91 ASN A CA 1
ATOM 721 C C . ASN A 1 91 ? 16.216 29.295 -1.212 1.00 68.88 91 ASN A C 1
ATOM 723 O O . ASN A 1 91 ? 16.348 30.159 -2.083 1.00 68.88 91 ASN A O 1
ATOM 727 N N . LEU A 1 92 ? 15.903 28.033 -1.524 1.00 63.91 92 LEU A N 1
ATOM 728 C CA . LEU A 1 92 ? 15.604 27.609 -2.889 1.00 63.91 92 LEU A CA 1
ATOM 729 C C . LEU A 1 92 ? 14.187 28.077 -3.239 1.00 63.91 92 LEU A C 1
ATOM 731 O O . LEU A 1 92 ? 13.227 27.317 -3.164 1.00 63.91 92 LEU A O 1
ATOM 735 N N . ASN A 1 93 ? 14.047 29.353 -3.601 1.00 50.00 93 ASN A N 1
ATOM 736 C CA . ASN A 1 93 ? 12.829 29.859 -4.222 1.00 50.00 93 ASN A CA 1
ATOM 737 C C . ASN A 1 93 ? 12.690 29.212 -5.607 1.00 50.00 93 ASN A C 1
ATOM 739 O O . ASN A 1 93 ? 13.408 29.565 -6.540 1.00 50.00 93 ASN A O 1
ATOM 743 N N . GLU A 1 94 ? 11.728 28.303 -5.771 1.00 52.81 94 GLU A N 1
ATOM 744 C CA . GLU A 1 94 ? 11.429 27.632 -7.049 1.00 52.81 94 GLU A CA 1
ATOM 745 C C . GLU A 1 94 ? 10.896 28.586 -8.151 1.00 52.81 94 GLU A C 1
ATOM 747 O O . GLU A 1 94 ? 10.587 28.138 -9.251 1.00 52.81 94 GLU A O 1
ATOM 752 N N . ASN A 1 95 ? 10.845 29.905 -7.905 1.00 42.03 95 ASN A N 1
ATOM 753 C CA . ASN A 1 95 ? 10.231 30.907 -8.790 1.00 42.03 95 ASN A CA 1
ATOM 754 C C . ASN A 1 95 ? 11.174 31.978 -9.375 1.00 42.03 95 ASN A C 1
ATOM 756 O O . ASN A 1 95 ? 10.704 32.876 -10.072 1.00 42.03 95 ASN A O 1
ATOM 760 N N . SER A 1 96 ? 12.489 31.923 -9.161 1.00 36.62 96 SER A N 1
ATOM 761 C CA . SER A 1 96 ? 13.412 32.889 -9.786 1.00 36.62 96 SER A CA 1
ATOM 762 C C . SER A 1 96 ? 14.030 32.342 -11.075 1.00 36.62 96 SER A C 1
ATOM 764 O O . SER A 1 96 ? 15.136 31.804 -11.074 1.00 36.62 96 SER A O 1
ATOM 766 N N . SER A 1 97 ? 13.316 32.514 -12.190 1.00 32.06 97 SER A N 1
ATOM 767 C CA . SER A 1 97 ? 13.897 32.450 -13.537 1.00 32.06 97 SER A CA 1
ATOM 768 C C . SER A 1 97 ? 14.591 33.792 -13.848 1.00 32.06 97 SER A C 1
ATOM 770 O O . SER A 1 97 ? 13.993 34.840 -13.585 1.00 32.06 97 SER A O 1
ATOM 772 N N . PRO A 1 98 ? 15.833 33.827 -14.368 1.00 39.22 98 PRO A N 1
ATOM 773 C CA . PRO A 1 98 ? 16.553 35.077 -14.592 1.00 39.22 98 PRO A CA 1
ATOM 774 C C . PRO A 1 98 ? 16.058 35.768 -15.870 1.00 39.22 98 PRO A C 1
ATOM 776 O O . PRO A 1 98 ? 16.252 35.272 -16.979 1.00 39.22 98 PRO A O 1
ATOM 779 N N . ASN A 1 99 ? 15.445 36.941 -15.720 1.00 29.05 99 ASN A N 1
ATOM 780 C CA . ASN A 1 99 ? 15.144 37.839 -16.834 1.00 29.05 99 ASN A CA 1
ATOM 781 C C . ASN A 1 99 ? 16.410 38.659 -17.173 1.00 29.05 99 ASN A C 1
ATOM 783 O O . ASN A 1 99 ? 17.025 39.205 -16.250 1.00 29.05 99 ASN A O 1
ATOM 787 N N . PRO A 1 100 ? 16.857 38.761 -18.439 1.00 38.84 100 PRO A N 1
ATOM 788 C CA . PRO A 1 100 ? 18.094 39.457 -18.753 1.00 38.84 100 PRO A CA 1
ATOM 789 C C . PRO A 1 100 ? 17.877 40.969 -18.930 1.00 38.84 100 PRO A C 1
ATOM 791 O O . PRO A 1 100 ? 17.007 41.399 -19.679 1.00 38.84 100 PRO A O 1
ATOM 794 N N . ARG A 1 101 ? 18.805 41.730 -18.333 1.00 32.94 101 ARG A N 1
ATOM 795 C CA . ARG A 1 101 ? 19.174 43.141 -18.583 1.00 32.94 101 ARG A CA 1
ATOM 796 C C . ARG A 1 101 ? 18.209 44.237 -18.104 1.00 32.94 101 ARG A C 1
ATOM 798 O O . ARG A 1 101 ? 17.179 44.485 -18.713 1.00 32.94 101 ARG A O 1
ATOM 805 N N . ASN A 1 102 ? 18.715 45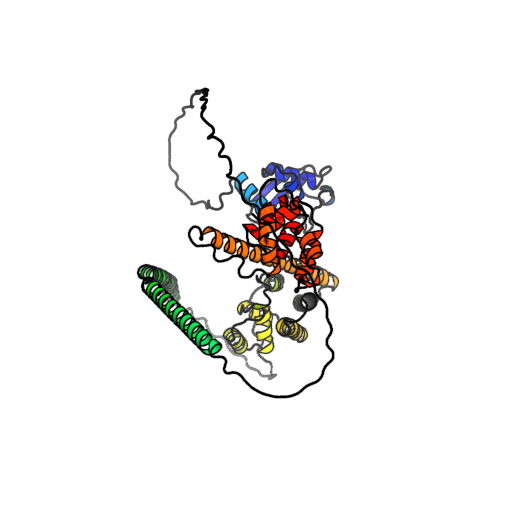.072 -17.194 1.00 28.23 102 ASN A N 1
ATOM 806 C CA . ASN A 1 102 ? 19.037 46.451 -17.568 1.00 28.23 102 ASN A CA 1
ATOM 807 C C . ASN A 1 102 ? 20.229 46.968 -16.740 1.00 28.23 102 ASN A C 1
ATOM 809 O O . ASN A 1 102 ? 20.271 46.779 -15.528 1.00 28.23 102 ASN A O 1
ATOM 813 N N . ILE A 1 103 ? 21.212 47.548 -17.427 1.00 36.28 103 ILE A N 1
ATOM 814 C CA . ILE A 1 103 ? 22.433 48.152 -16.879 1.00 36.28 103 ILE A CA 1
ATOM 815 C C . ILE A 1 103 ? 22.255 49.666 -16.983 1.00 36.28 103 ILE A C 1
ATOM 817 O O . ILE A 1 103 ? 21.821 50.123 -18.040 1.00 36.28 103 ILE A O 1
ATOM 821 N N . ASN A 1 104 ? 22.608 50.374 -15.904 1.00 32.00 104 ASN A N 1
ATOM 822 C CA . ASN A 1 104 ? 22.972 51.800 -15.749 1.00 32.00 104 ASN A CA 1
ATOM 823 C C . ASN A 1 104 ? 22.315 52.335 -14.466 1.00 32.00 104 ASN A C 1
ATOM 825 O O . ASN A 1 104 ? 21.134 52.079 -14.258 1.00 32.00 104 ASN A O 1
ATOM 829 N N . SER A 1 105 ? 22.922 53.113 -13.576 1.00 36.06 105 SER A N 1
ATOM 830 C CA . SER A 1 105 ? 24.281 53.599 -13.274 1.00 36.06 105 SER A CA 1
ATOM 831 C C . SER A 1 105 ? 24.144 54.284 -11.897 1.00 36.06 105 SER A C 1
ATOM 833 O O . SER A 1 105 ? 23.041 54.745 -11.621 1.00 36.06 105 SER A O 1
ATOM 835 N N . ASP A 1 106 ? 25.230 54.374 -11.115 1.00 33.47 106 ASP A N 1
ATOM 836 C CA . ASP A 1 106 ? 25.569 55.394 -10.084 1.00 33.47 106 ASP A CA 1
ATOM 837 C C . ASP A 1 106 ? 24.505 55.818 -9.026 1.00 33.47 106 ASP A C 1
ATOM 839 O O . ASP A 1 106 ? 23.333 56.009 -9.301 1.00 33.47 106 ASP A O 1
ATOM 843 N N . ASP A 1 107 ? 24.788 56.062 -7.748 1.00 32.34 107 ASP A N 1
ATOM 844 C CA . ASP A 1 107 ? 25.998 56.557 -7.110 1.00 32.34 107 ASP A CA 1
ATOM 845 C C . ASP A 1 107 ? 25.918 56.302 -5.583 1.00 32.34 107 ASP A C 1
ATOM 847 O O . ASP A 1 107 ? 24.851 56.136 -4.989 1.00 32.34 107 ASP A O 1
ATOM 851 N N . SER A 1 108 ? 27.097 56.283 -4.982 1.00 35.78 108 SER A N 1
ATOM 852 C CA . SER A 1 108 ? 27.502 56.356 -3.575 1.00 35.78 108 SER A CA 1
ATOM 853 C C . SER A 1 108 ? 26.521 56.995 -2.562 1.00 35.78 108 SER A C 1
ATOM 855 O O . SER A 1 108 ? 26.061 58.112 -2.764 1.00 35.78 108 SER A O 1
ATOM 857 N N . GLN A 1 109 ? 26.363 56.401 -1.366 1.00 34.09 109 GLN A N 1
ATOM 858 C CA . GLN A 1 109 ? 26.974 56.919 -0.121 1.00 34.09 109 GLN A CA 1
ATOM 859 C C . GLN A 1 109 ? 26.621 56.111 1.145 1.00 34.09 109 GLN A C 1
ATOM 861 O O . GLN A 1 109 ? 25.561 55.513 1.299 1.00 34.09 109 GLN A O 1
ATOM 866 N N . ILE A 1 110 ? 27.604 56.117 2.044 1.00 37.53 110 ILE A N 1
ATOM 867 C CA . ILE A 1 110 ? 27.792 55.352 3.278 1.00 37.53 110 ILE A CA 1
ATOM 868 C C . ILE A 1 110 ? 27.196 56.112 4.470 1.00 37.53 110 ILE A C 1
ATOM 870 O O . ILE A 1 110 ? 27.598 57.250 4.689 1.00 37.53 110 ILE A O 1
ATOM 874 N N . VAL A 1 111 ? 26.372 55.467 5.310 1.00 36.75 111 VAL A N 1
ATOM 875 C CA . VAL A 1 111 ? 26.183 55.838 6.734 1.00 36.75 111 VAL A CA 1
ATOM 876 C C . VAL A 1 111 ? 25.849 54.577 7.565 1.00 36.75 111 VAL A C 1
ATOM 878 O O . VAL A 1 111 ? 24.994 53.799 7.143 1.00 36.75 111 VAL A O 1
ATOM 881 N N . PRO A 1 112 ? 26.482 54.342 8.735 1.00 47.47 112 PRO A N 1
ATOM 882 C CA . PRO A 1 112 ? 26.190 53.194 9.602 1.00 47.47 112 PRO A CA 1
ATOM 883 C C . PRO A 1 112 ? 25.058 53.486 10.613 1.00 47.47 112 PRO A C 1
ATOM 885 O O . PRO A 1 112 ? 24.927 54.629 11.060 1.00 47.47 112 PRO A O 1
ATOM 888 N N . PRO A 1 113 ? 24.271 52.482 11.052 1.00 44.34 113 PRO A N 1
ATOM 889 C CA . PRO A 1 113 ? 23.270 52.690 12.090 1.00 44.34 113 PRO A CA 1
ATOM 890 C C . PRO A 1 113 ? 23.859 52.593 13.503 1.00 44.34 113 PRO A C 1
ATOM 892 O O . PRO A 1 113 ? 24.667 51.725 13.835 1.00 44.34 113 PRO A O 1
ATOM 895 N N . GLN A 1 114 ? 23.401 53.528 14.331 1.00 33.81 114 GLN A N 1
ATOM 896 C CA . GLN A 1 114 ? 23.699 53.679 15.745 1.00 33.81 114 GLN A CA 1
ATOM 897 C C . GLN A 1 114 ? 22.916 52.685 16.616 1.00 33.81 114 GLN A C 1
ATOM 899 O O . GLN A 1 114 ? 21.733 52.429 16.404 1.00 33.81 114 GLN A O 1
ATOM 904 N N . ASN A 1 115 ? 23.594 52.220 17.664 1.00 36.81 115 ASN A N 1
ATOM 905 C CA . ASN A 1 115 ? 23.038 51.600 18.865 1.00 36.81 115 ASN A CA 1
ATOM 906 C C . ASN A 1 115 ? 21.932 52.447 19.512 1.00 36.81 115 ASN A C 1
ATOM 908 O O . ASN A 1 115 ? 22.144 53.640 19.730 1.00 36.81 115 ASN A O 1
ATOM 912 N N . ARG A 1 116 ? 20.851 51.807 19.985 1.00 30.92 116 ARG A N 1
ATOM 913 C CA . ARG A 1 116 ? 20.143 52.161 21.236 1.00 30.92 116 ARG A CA 1
ATOM 914 C C . ARG A 1 116 ? 19.145 51.064 21.661 1.00 30.92 116 ARG A C 1
ATOM 916 O O . ARG A 1 116 ? 18.860 50.182 20.860 1.00 30.92 116 ARG A O 1
ATOM 923 N N . PRO A 1 117 ? 18.697 51.041 22.933 1.00 40.22 117 PRO A N 1
ATOM 924 C CA . PRO A 1 117 ? 18.759 49.840 23.752 1.00 40.22 117 PRO A CA 1
ATOM 925 C C . PRO A 1 117 ? 17.384 49.286 24.141 1.00 40.22 117 PRO A C 1
ATOM 927 O O . PRO A 1 117 ? 16.359 49.962 24.114 1.00 40.22 117 PRO A O 1
ATOM 930 N N . SER A 1 118 ? 17.429 48.038 24.591 1.00 35.28 118 SER A N 1
ATOM 931 C CA . SER A 1 118 ? 16.427 47.346 25.392 1.00 35.28 118 SER A CA 1
ATOM 932 C C . SER A 1 118 ? 16.052 48.128 26.656 1.00 35.28 118 SER A C 1
ATOM 934 O O . SER A 1 118 ? 16.921 48.419 27.478 1.00 35.28 118 SER A O 1
ATOM 936 N N . ASN A 1 119 ? 14.754 48.387 26.830 1.00 31.92 119 ASN A N 1
ATOM 937 C CA . ASN A 1 119 ? 14.163 48.819 28.091 1.00 31.92 119 ASN A CA 1
ATOM 938 C C . ASN A 1 119 ? 13.214 47.737 28.614 1.00 31.92 119 ASN A C 1
ATOM 940 O O . ASN A 1 119 ? 12.317 47.263 27.922 1.00 31.92 119 ASN A O 1
ATOM 944 N N . SER A 1 120 ? 13.476 47.369 29.859 1.00 34.59 120 SER A N 1
ATOM 945 C CA . SER A 1 120 ? 12.712 46.518 30.757 1.00 34.59 120 SER A CA 1
ATOM 946 C C . SER A 1 120 ? 11.495 47.236 31.356 1.00 34.59 120 SER A C 1
ATOM 948 O O . SER A 1 120 ? 11.390 48.462 31.275 1.00 34.59 120 SER A O 1
ATOM 950 N N . SER A 1 121 ? 10.712 46.457 32.121 1.00 31.91 121 SER A N 1
ATOM 951 C CA . SER A 1 121 ? 9.706 46.828 33.149 1.00 31.91 121 SER A CA 1
ATOM 952 C C . SER A 1 121 ? 8.254 46.744 32.666 1.00 31.91 121 SER A C 1
ATOM 954 O O . SER A 1 121 ? 7.959 47.130 31.547 1.00 31.91 121 SER A O 1
ATOM 956 N N . ALA A 1 122 ? 7.255 46.343 33.448 1.00 31.98 122 ALA A N 1
ATOM 957 C CA . ALA A 1 122 ? 7.151 45.622 34.713 1.00 31.98 122 ALA A CA 1
ATOM 958 C C . ALA A 1 122 ? 5.644 45.345 34.927 1.00 31.98 122 ALA A C 1
ATOM 960 O O . ALA A 1 122 ? 4.811 46.125 34.478 1.00 31.98 122 ALA A O 1
ATOM 961 N N . SER A 1 123 ? 5.336 44.250 35.630 1.00 33.91 123 SER A N 1
ATOM 962 C CA . SER A 1 123 ? 4.216 44.059 36.575 1.00 33.91 123 SER A CA 1
ATOM 963 C C . SER A 1 123 ? 2.838 44.683 36.296 1.00 33.91 123 SER A C 1
ATOM 965 O O . SER A 1 123 ? 2.684 45.897 36.367 1.00 33.91 123 SER A O 1
ATOM 967 N N . GLN A 1 124 ? 1.800 43.838 36.280 1.00 36.34 124 GLN A N 1
ATOM 968 C CA . GLN A 1 124 ? 0.535 44.146 36.958 1.00 36.34 124 GLN A CA 1
ATOM 969 C C . GLN A 1 124 ? -0.155 42.865 37.454 1.00 36.34 124 GLN A C 1
ATOM 971 O O . GLN A 1 124 ? -0.463 41.952 36.691 1.00 36.34 124 GLN A O 1
ATOM 976 N N . GLN A 1 125 ? -0.330 42.813 38.775 1.00 34.16 125 GLN A N 1
ATOM 977 C CA . GLN A 1 125 ? -1.159 41.868 39.515 1.00 34.16 125 GLN A CA 1
ATOM 978 C C . GLN A 1 125 ? -2.636 42.200 39.271 1.00 34.16 125 GLN A C 1
ATOM 980 O O . GLN A 1 125 ? -3.006 43.367 39.345 1.00 34.16 125 GLN A O 1
ATOM 985 N N . ASN A 1 126 ? -3.479 41.187 39.074 1.00 36.12 126 ASN A N 1
ATOM 986 C CA . ASN A 1 126 ? -4.928 41.315 39.220 1.00 36.12 126 ASN A CA 1
ATOM 987 C C . ASN A 1 126 ? -5.447 40.189 40.122 1.00 36.12 126 ASN A C 1
ATOM 989 O O . ASN A 1 126 ? -5.390 39.011 39.776 1.00 36.12 126 ASN A O 1
ATOM 993 N N . TYR A 1 127 ? -5.940 40.585 41.294 1.00 32.50 127 TYR A N 1
ATOM 994 C CA . TYR A 1 127 ? -6.923 39.845 42.081 1.00 32.50 127 TYR A CA 1
ATOM 995 C C . TYR A 1 127 ? -8.303 40.060 41.445 1.00 32.50 127 TYR A C 1
ATOM 997 O O . TYR A 1 127 ? -8.572 41.184 41.031 1.00 32.50 127 TYR A O 1
ATOM 1005 N N . ILE A 1 128 ? -9.182 39.043 41.449 1.00 34.28 128 ILE A N 1
ATOM 1006 C CA . ILE A 1 128 ? -10.545 39.096 42.033 1.00 34.28 128 ILE A CA 1
ATOM 1007 C C . ILE A 1 128 ? -11.410 37.865 41.657 1.00 34.28 128 ILE A C 1
ATOM 1009 O O . ILE A 1 128 ? -11.686 37.598 40.495 1.00 34.28 128 ILE A O 1
ATOM 1013 N N . GLN A 1 129 ? -11.849 37.196 42.733 1.00 33.72 129 GLN A N 1
ATOM 1014 C CA . GLN A 1 129 ? -13.127 36.518 43.030 1.00 33.72 129 GLN A CA 1
ATOM 1015 C C . GLN A 1 129 ? -13.559 35.217 42.319 1.00 33.72 129 GLN A C 1
ATOM 1017 O O . GLN A 1 129 ? -13.938 35.174 41.154 1.00 33.72 129 GLN A O 1
ATOM 1022 N N . GLN A 1 130 ? -13.627 34.171 43.153 1.00 38.66 130 GLN A N 1
ATOM 1023 C CA . GLN A 1 130 ? -14.430 32.956 43.001 1.00 38.66 130 GLN A CA 1
ATOM 1024 C C . GLN A 1 130 ? -15.924 33.253 43.249 1.00 38.66 130 GLN A C 1
ATOM 1026 O O . GLN A 1 130 ? -16.230 34.018 44.169 1.00 38.66 130 GLN A O 1
ATOM 1031 N N . PRO A 1 131 ? -16.859 32.615 42.524 1.00 49.69 131 PRO A N 1
ATOM 1032 C CA . PRO A 1 131 ? -18.267 32.572 42.909 1.00 49.69 131 PRO A CA 1
ATOM 1033 C C . PRO A 1 131 ? -18.568 31.425 43.905 1.00 49.69 131 PRO A C 1
ATOM 1035 O O . PRO A 1 131 ? -17.874 30.404 43.895 1.00 49.69 131 PRO A O 1
ATOM 1038 N N . PRO A 1 132 ? -19.591 31.579 44.770 1.00 45.47 132 PRO A N 1
ATOM 1039 C CA . PRO A 1 132 ? -19.881 30.658 45.867 1.00 45.47 132 PRO A CA 1
ATOM 1040 C C . PRO A 1 132 ? -20.627 29.385 45.441 1.00 45.47 132 PRO A C 1
ATOM 1042 O O . PRO A 1 132 ? -21.339 29.342 44.438 1.00 45.47 132 PRO A O 1
ATOM 1045 N N . ALA A 1 133 ? -20.451 28.359 46.274 1.00 37.03 133 ALA A N 1
ATOM 1046 C CA . ALA A 1 133 ? -21.055 27.037 46.192 1.00 37.03 133 ALA A CA 1
ATOM 1047 C C . ALA A 1 133 ? -22.588 27.071 46.311 1.00 37.03 133 ALA A C 1
ATOM 1049 O O . ALA A 1 133 ? -23.141 27.765 47.163 1.00 37.03 133 ALA A O 1
ATOM 1050 N N . VAL A 1 134 ? -23.255 26.265 45.483 1.00 46.72 134 VAL A N 1
ATOM 1051 C CA . VAL A 1 134 ? -24.694 25.986 45.557 1.00 46.72 134 VAL A CA 1
ATOM 1052 C C . VAL A 1 134 ? -24.866 24.534 46.000 1.00 46.72 134 VAL A C 1
ATOM 1054 O O . VAL A 1 134 ? -24.391 23.616 45.331 1.00 46.72 134 VAL A O 1
ATOM 1057 N N . GLU A 1 135 ? -25.511 24.343 47.149 1.00 45.44 135 GLU A N 1
ATOM 1058 C CA . GLU A 1 135 ? -25.908 23.040 47.691 1.00 45.44 135 GLU A CA 1
ATOM 1059 C C . GLU A 1 135 ? -27.061 22.418 46.876 1.00 45.44 135 GLU A C 1
ATOM 1061 O O . GLU A 1 135 ? -27.950 23.142 46.418 1.00 45.44 135 GLU A O 1
ATOM 1066 N N . PRO A 1 136 ? -27.095 21.083 46.701 1.00 53.66 136 PRO A N 1
ATOM 1067 C CA . PRO A 1 136 ? -28.195 20.406 46.024 1.00 53.66 136 PRO A CA 1
ATOM 1068 C C . PRO A 1 136 ? -29.369 20.101 46.978 1.00 53.66 136 PRO A C 1
ATOM 1070 O O . PRO A 1 136 ? -29.141 19.691 48.119 1.00 53.66 136 PRO A O 1
ATOM 1073 N N . PRO A 1 137 ? -30.631 20.223 46.522 1.00 52.25 137 PRO A N 1
ATOM 1074 C CA . PRO A 1 137 ? -31.794 19.840 47.311 1.00 52.25 137 PRO A CA 1
ATOM 1075 C C . PRO A 1 137 ? -32.037 18.324 47.307 1.00 52.25 137 PRO A C 1
ATOM 1077 O O . PRO A 1 137 ? -31.823 17.613 46.325 1.00 52.25 137 PRO A O 1
ATOM 1080 N N . THR A 1 138 ? -32.517 17.858 48.453 1.00 39.50 138 THR A N 1
ATOM 1081 C CA . THR A 1 138 ? -32.743 16.467 48.849 1.00 39.50 138 THR A CA 1
ATOM 1082 C C . THR A 1 138 ? -34.146 15.952 48.467 1.00 39.50 138 THR A C 1
ATOM 1084 O O . THR A 1 138 ? -35.110 16.710 48.525 1.00 39.50 138 THR A O 1
ATOM 1087 N N . GLN A 1 139 ? -34.235 14.620 48.278 1.00 36.94 139 GLN A N 1
ATOM 1088 C CA . GLN A 1 139 ? -35.403 13.705 48.414 1.00 36.94 139 GLN A CA 1
ATOM 1089 C C . GLN A 1 139 ? -36.328 13.477 47.190 1.00 36.94 139 GLN A C 1
ATOM 1091 O O . GLN A 1 139 ? -36.394 14.348 46.329 1.00 36.94 139 GLN A O 1
ATOM 1096 N N . PRO A 1 140 ? -37.081 12.341 47.100 1.00 43.66 140 PRO A N 1
ATOM 1097 C CA . PRO A 1 140 ? -37.310 11.275 48.098 1.00 43.66 140 PRO A CA 1
ATOM 1098 C C . PRO A 1 140 ? -37.091 9.815 47.628 1.00 43.66 140 PRO A C 1
ATOM 1100 O O . PRO A 1 140 ? -37.067 9.483 46.446 1.00 43.66 140 PRO A O 1
ATOM 1103 N N . GLN A 1 141 ? -36.974 8.929 48.623 1.00 37.62 141 GLN A N 1
ATOM 1104 C CA . GLN A 1 141 ? -36.914 7.470 48.507 1.00 37.62 141 GLN A CA 1
ATOM 1105 C C . GLN A 1 141 ? -38.235 6.880 47.984 1.00 37.62 141 GLN A C 1
ATOM 1107 O O . GLN A 1 141 ? -39.301 7.161 48.532 1.00 37.62 141 GLN A O 1
ATOM 1112 N N . ILE A 1 142 ? -38.155 6.005 46.977 1.00 37.53 142 ILE A N 1
ATOM 1113 C CA . ILE A 1 142 ? -39.273 5.169 46.523 1.00 37.53 142 ILE A CA 1
ATOM 1114 C C . ILE A 1 142 ? -39.128 3.781 47.146 1.00 37.53 142 ILE A C 1
ATOM 1116 O O . ILE A 1 142 ? -38.154 3.063 46.925 1.00 37.53 142 ILE A O 1
ATOM 1120 N N . ASN A 1 143 ? -40.132 3.438 47.944 1.00 35.47 143 ASN A N 1
ATOM 1121 C CA . ASN A 1 143 ? -40.319 2.174 48.634 1.00 35.47 143 ASN A CA 1
ATOM 1122 C C . ASN A 1 143 ? -40.865 1.139 47.630 1.00 35.47 143 ASN A C 1
ATOM 1124 O O . ASN A 1 143 ? -41.951 1.337 47.086 1.00 35.47 143 ASN A O 1
ATOM 1128 N N . THR A 1 144 ? -40.136 0.055 47.358 1.00 33.56 144 THR A N 1
ATOM 1129 C CA . THR A 1 144 ? -40.614 -1.055 46.514 1.00 33.56 144 THR A CA 1
ATOM 1130 C C . THR A 1 144 ? -40.997 -2.240 47.396 1.00 33.56 144 THR A C 1
ATOM 1132 O O . THR A 1 144 ? -40.149 -2.934 47.950 1.00 33.56 144 THR A O 1
ATOM 1135 N N . GLN A 1 145 ? -42.305 -2.455 47.548 1.00 34.66 145 GLN A N 1
ATOM 1136 C CA . GLN A 1 145 ? -42.874 -3.685 48.095 1.00 34.66 145 GLN A CA 1
ATOM 1137 C C . GLN A 1 145 ? -43.088 -4.696 46.959 1.00 34.66 145 GLN A C 1
ATOM 1139 O O . GLN A 1 145 ? -43.773 -4.405 45.980 1.00 34.66 145 GLN A O 1
ATOM 1144 N N . ASN A 1 146 ? -42.520 -5.891 47.120 1.00 40.22 146 ASN A N 1
ATOM 1145 C CA . ASN A 1 146 ? -42.875 -7.095 46.365 1.00 40.22 146 ASN A CA 1
ATOM 1146 C C . ASN A 1 146 ? -44.266 -7.606 46.780 1.00 40.22 146 ASN A C 1
ATOM 1148 O O . ASN A 1 146 ? -44.595 -7.533 47.967 1.00 40.22 146 ASN A O 1
ATOM 1152 N N . PRO A 1 147 ? -44.998 -8.288 45.882 1.00 48.78 147 PRO A N 1
ATOM 1153 C CA . PRO A 1 147 ? -45.929 -9.331 46.286 1.00 48.78 147 PRO A CA 1
ATOM 1154 C C . PRO A 1 147 ? -45.468 -10.734 45.837 1.00 48.78 147 PRO A C 1
ATOM 1156 O O . PRO A 1 147 ? -44.655 -10.864 44.917 1.00 48.78 147 PRO A O 1
ATOM 1159 N N . PRO A 1 148 ? -45.953 -11.795 46.511 1.00 51.84 148 PRO A N 1
ATOM 1160 C CA . PRO A 1 148 ? -45.371 -13.125 46.440 1.00 51.84 148 PRO A CA 1
ATOM 1161 C C . PRO A 1 148 ? -45.996 -14.034 45.375 1.00 51.84 148 PRO A C 1
ATOM 1163 O O . PRO A 1 148 ? -47.122 -13.864 44.913 1.00 51.84 148 PRO A O 1
ATOM 1166 N N . THR A 1 149 ? -45.211 -15.059 45.073 1.00 39.91 149 THR A N 1
ATOM 1167 C CA . THR A 1 149 ? -45.495 -16.294 44.348 1.00 39.91 149 THR A CA 1
ATOM 1168 C C . THR A 1 149 ? -46.698 -17.076 44.890 1.00 39.91 149 THR A C 1
ATOM 1170 O O . THR A 1 149 ? -46.802 -17.316 46.092 1.00 39.91 149 THR A O 1
ATOM 1173 N N . GLN A 1 150 ? -47.533 -17.605 43.987 1.00 35.03 150 GLN A N 1
ATOM 1174 C CA . GLN A 1 150 ? -48.326 -18.813 44.242 1.00 35.03 150 GLN A CA 1
ATOM 1175 C C . GLN A 1 150 ? -48.302 -19.767 43.041 1.00 35.03 150 GLN A C 1
ATOM 1177 O O . GLN A 1 150 ? -48.623 -19.404 41.913 1.00 35.03 150 GLN A O 1
ATOM 1182 N N . ASN A 1 151 ? -47.908 -21.004 43.349 1.00 37.03 151 ASN A N 1
ATOM 1183 C CA . ASN A 1 151 ? -48.044 -22.218 42.552 1.00 37.03 151 ASN A CA 1
ATOM 1184 C C . ASN A 1 151 ? -49.467 -22.783 42.685 1.00 37.03 151 ASN A C 1
ATOM 1186 O O . ASN A 1 151 ? -49.980 -22.865 43.799 1.00 37.03 151 ASN A O 1
ATOM 1190 N N . SER A 1 152 ? -50.044 -23.296 41.597 1.00 35.25 152 SER A N 1
ATOM 1191 C CA . SER A 1 152 ? -50.865 -24.529 41.564 1.00 35.25 152 SER A CA 1
ATOM 1192 C C . SER A 1 152 ? -51.267 -24.829 40.109 1.00 35.25 152 SER A C 1
ATOM 1194 O O . SER A 1 152 ? -51.737 -23.961 39.389 1.00 35.25 152 SER A O 1
ATOM 1196 N N . HIS A 1 153 ? -50.804 -25.958 39.567 1.00 40.66 153 HIS A N 1
ATOM 1197 C CA . HIS A 1 153 ? -51.587 -27.187 39.351 1.00 40.66 153 HIS A CA 1
ATOM 1198 C C . HIS A 1 153 ? -52.674 -27.060 38.269 1.00 40.66 153 HIS A C 1
ATOM 1200 O O . HIS A 1 153 ? -53.768 -26.573 38.521 1.00 40.66 153 HIS A O 1
ATOM 1206 N N . PHE A 1 154 ? -52.371 -27.584 37.076 1.00 33.44 154 PHE A N 1
ATOM 1207 C CA . PHE A 1 154 ? -53.342 -27.857 36.019 1.00 33.44 154 PHE A CA 1
ATOM 1208 C C . PHE A 1 154 ? -53.310 -29.350 35.674 1.00 33.44 154 PHE A C 1
ATOM 1210 O O . PHE A 1 154 ? -52.278 -29.882 35.267 1.00 33.44 154 PHE A O 1
ATOM 1217 N N . GLN A 1 155 ? -54.466 -29.997 35.805 1.00 36.06 155 GLN A N 1
ATOM 1218 C CA . GLN A 1 155 ? -54.858 -31.158 35.009 1.00 36.06 155 GLN A CA 1
ATOM 1219 C C . GLN A 1 155 ? -56.136 -30.799 34.224 1.00 36.06 155 GLN A C 1
ATOM 1221 O O . GLN A 1 155 ? -56.856 -29.888 34.638 1.00 36.06 155 GLN A O 1
ATOM 1226 N N . PRO A 1 156 ? -56.405 -31.461 33.084 1.00 58.72 156 PRO A N 1
ATOM 1227 C CA . PRO A 1 156 ? -57.318 -30.961 32.060 1.00 58.72 156 PRO A CA 1
ATOM 1228 C C . PRO A 1 156 ? -58.676 -31.676 32.068 1.00 58.72 156 PRO A C 1
ATOM 1230 O O . PRO A 1 156 ? -58.736 -32.861 32.389 1.00 58.72 156 PRO A O 1
ATOM 1233 N N . ASN A 1 157 ? -59.739 -30.989 31.630 1.00 34.28 157 ASN A N 1
ATOM 1234 C CA . ASN A 1 157 ? -60.734 -31.527 30.685 1.00 34.28 157 ASN A CA 1
ATOM 1235 C C . ASN A 1 157 ? -61.738 -30.446 30.218 1.00 34.28 157 ASN A C 1
ATOM 1237 O O . ASN A 1 157 ? -61.689 -29.334 30.746 1.00 34.28 157 ASN A O 1
ATOM 1241 N N . PRO A 1 158 ? -62.557 -30.704 29.174 1.00 62.41 158 PRO A N 1
ATOM 1242 C CA . PRO A 1 158 ? -62.893 -29.718 28.158 1.00 62.41 158 PRO A CA 1
ATOM 1243 C C . PRO A 1 158 ? -64.373 -29.302 28.226 1.00 62.41 158 PRO A C 1
ATOM 1245 O O . PRO A 1 158 ? -65.100 -29.686 29.137 1.00 62.41 158 PRO A O 1
ATOM 1248 N N . GLU A 1 159 ? -64.784 -28.581 27.180 1.00 37.53 159 GLU A N 1
ATOM 1249 C CA . GLU A 1 159 ? -66.145 -28.464 26.639 1.00 37.53 159 GLU A CA 1
ATOM 1250 C C . GLU A 1 159 ? -66.968 -27.179 26.914 1.00 37.53 159 GLU A C 1
ATOM 1252 O O . GLU A 1 159 ? -67.154 -26.721 28.035 1.00 37.53 159 GLU A O 1
ATOM 1257 N N . PHE A 1 160 ? -67.509 -26.681 25.790 1.00 37.94 160 PHE A N 1
ATOM 1258 C CA . PHE A 1 160 ? -68.629 -25.757 25.551 1.00 37.94 160 PHE A CA 1
ATOM 1259 C C . PHE A 1 160 ? -68.483 -24.221 25.655 1.00 37.94 160 PHE A C 1
ATOM 1261 O O . PHE A 1 160 ? -68.587 -23.595 26.702 1.00 37.94 160 PHE A O 1
ATOM 1268 N N . SER A 1 161 ? -68.374 -23.629 24.455 1.00 46.22 161 SER A N 1
ATOM 1269 C CA . SER A 1 161 ? -69.224 -22.578 23.863 1.00 46.22 161 SER A CA 1
ATOM 1270 C C . SER A 1 161 ? -69.941 -21.575 24.776 1.00 46.22 161 SER A C 1
ATOM 1272 O O . SER A 1 161 ? -70.943 -21.916 25.394 1.00 46.22 161 SER A O 1
ATOM 1274 N N . GLN A 1 162 ? -69.559 -20.297 24.660 1.00 43.12 162 GLN A N 1
ATOM 1275 C CA . GLN A 1 162 ? -70.421 -19.177 24.231 1.00 43.12 162 GLN A CA 1
ATOM 1276 C C . GLN A 1 162 ? -69.599 -17.872 24.193 1.00 43.12 162 GLN A C 1
ATOM 1278 O O . GLN A 1 162 ? -68.958 -17.493 25.168 1.00 43.12 162 GLN A O 1
ATOM 1283 N N . SER A 1 163 ? -69.588 -17.201 23.038 1.00 44.69 163 SER A N 1
ATOM 1284 C CA . SER A 1 163 ? -68.878 -15.936 22.806 1.00 44.69 163 SER A CA 1
ATOM 1285 C C . SER A 1 163 ? -69.584 -14.747 23.467 1.00 44.69 163 SER A C 1
ATOM 1287 O O . SER A 1 163 ? -70.767 -14.539 23.198 1.00 44.69 163 SER A O 1
ATOM 1289 N N . PRO A 1 164 ? -68.871 -13.882 24.211 1.00 47.84 164 PRO A N 1
ATOM 1290 C CA . PRO A 1 164 ? -69.346 -12.542 24.506 1.00 47.84 164 PRO A CA 1
ATOM 1291 C C . PRO A 1 164 ? -68.794 -11.539 23.480 1.00 47.84 164 PRO A C 1
ATOM 1293 O O . PRO A 1 164 ? -67.603 -11.517 23.171 1.00 47.84 164 PRO A O 1
ATOM 1296 N N . HIS A 1 165 ? -69.677 -10.692 22.951 1.00 57.38 165 HIS A N 1
ATOM 1297 C CA . HIS A 1 165 ? -69.319 -9.516 22.161 1.00 57.38 165 HIS A CA 1
ATOM 1298 C C . HIS A 1 165 ? -68.403 -8.584 22.974 1.00 57.38 165 HIS A C 1
ATOM 1300 O O . HIS A 1 165 ? -68.783 -8.138 24.054 1.00 57.38 165 HIS A O 1
ATOM 1306 N N . ILE A 1 166 ? -67.219 -8.263 22.438 1.00 49.91 166 ILE A N 1
ATOM 1307 C CA . ILE A 1 166 ? -66.251 -7.323 23.027 1.00 49.91 166 ILE A CA 1
ATOM 1308 C C . ILE A 1 166 ? -66.307 -6.001 22.233 1.00 49.91 166 ILE A C 1
ATOM 1310 O O . ILE A 1 166 ? -65.770 -5.940 21.127 1.00 49.91 166 ILE A O 1
ATOM 1314 N N . PRO A 1 167 ? -66.918 -4.920 22.757 1.00 55.19 167 PRO A N 1
ATOM 1315 C CA . PRO A 1 167 ? -66.993 -3.629 22.062 1.00 55.19 167 PRO A CA 1
ATOM 1316 C C . PRO A 1 167 ? -65.665 -2.846 22.059 1.00 55.19 167 PRO A C 1
ATOM 1318 O O . PRO A 1 167 ? -65.492 -1.922 21.262 1.00 55.19 167 PRO A O 1
ATOM 1321 N N . ALA A 1 168 ? -64.707 -3.215 22.917 1.00 54.78 168 ALA A N 1
ATOM 1322 C CA . ALA A 1 168 ? -63.484 -2.445 23.166 1.00 54.78 168 ALA A CA 1
ATOM 1323 C C . ALA A 1 168 ? -62.522 -2.371 21.962 1.00 54.78 168 ALA A C 1
ATOM 1325 O O . ALA A 1 168 ? -61.822 -1.375 21.789 1.00 54.78 168 ALA A O 1
ATOM 1326 N N . PHE A 1 169 ? -62.526 -3.379 21.085 1.00 59.03 169 PHE A N 1
ATOM 1327 C CA . PHE A 1 169 ? -61.598 -3.431 19.949 1.00 59.03 169 PHE A CA 1
ATOM 1328 C C . PHE A 1 169 ? -61.936 -2.408 18.848 1.00 59.03 169 PHE A C 1
ATOM 1330 O O . PHE A 1 169 ? -61.053 -1.924 18.136 1.00 59.03 169 PHE A O 1
ATOM 1337 N N . SER A 1 170 ? -63.212 -2.022 18.740 1.00 65.38 170 SER A N 1
ATOM 1338 C CA . SER A 1 170 ? -63.676 -1.042 17.747 1.00 65.38 170 SER A CA 1
ATOM 1339 C C . SER A 1 170 ? -63.223 0.390 18.064 1.00 65.38 170 SER A C 1
ATOM 1341 O O . SER A 1 170 ? -62.862 1.143 17.164 1.00 65.38 170 SER A O 1
ATOM 1343 N N . GLN A 1 171 ? -63.150 0.765 19.346 1.00 69.69 171 GLN A N 1
ATOM 1344 C CA . GLN A 1 171 ? -62.659 2.091 19.735 1.00 69.69 171 GLN A CA 1
ATOM 1345 C C . GLN A 1 171 ? -61.146 2.217 19.546 1.00 69.69 171 GLN A C 1
ATOM 1347 O O . GLN A 1 171 ? -60.662 3.257 19.100 1.00 69.69 171 GLN A O 1
ATOM 1352 N N . GLN A 1 172 ? -60.402 1.147 19.828 1.00 71.25 172 GLN A N 1
ATOM 1353 C CA . GLN A 1 172 ? -58.947 1.146 19.704 1.00 71.25 172 GLN A CA 1
ATOM 1354 C C . GLN A 1 172 ? -58.493 1.226 18.237 1.00 71.25 172 GLN A C 1
ATOM 1356 O O . GLN A 1 172 ? -57.546 1.941 17.913 1.00 71.25 172 GLN A O 1
ATOM 1361 N N . THR A 1 173 ? -59.216 0.565 17.330 1.00 70.19 173 THR A N 1
ATOM 1362 C CA . THR A 1 173 ? -58.969 0.664 15.882 1.00 70.19 173 THR A CA 1
ATOM 1363 C C . THR A 1 173 ? -59.313 2.048 15.330 1.00 70.19 173 THR A C 1
ATOM 1365 O O . THR A 1 173 ? -58.555 2.587 14.524 1.00 70.19 173 THR A O 1
ATOM 1368 N N . SER A 1 174 ? -60.381 2.678 15.827 1.00 79.56 174 SER A N 1
ATOM 1369 C CA . SER A 1 174 ? -60.745 4.040 15.423 1.00 79.56 174 SER A CA 1
ATOM 1370 C C . SER A 1 174 ? -59.723 5.089 15.884 1.00 79.56 174 SER A C 1
ATOM 1372 O O . SER A 1 174 ? -59.392 5.996 15.120 1.00 79.56 174 SER A O 1
ATOM 1374 N N . GLN A 1 175 ? -59.172 4.955 17.098 1.00 81.62 175 GLN A N 1
ATOM 1375 C CA . GLN A 1 175 ? -58.107 5.843 17.585 1.00 81.62 175 GLN A CA 1
ATOM 1376 C C . GLN A 1 175 ? -56.814 5.686 16.781 1.00 81.62 175 GLN A C 1
ATOM 1378 O O . GLN A 1 175 ? -56.174 6.681 16.442 1.00 81.62 175 GLN A O 1
ATOM 1383 N N . MET A 1 176 ? -56.456 4.451 16.424 1.00 81.94 176 MET A N 1
ATOM 1384 C CA . MET A 1 176 ? -55.268 4.187 15.616 1.00 81.94 176 MET A CA 1
ATOM 1385 C C . MET A 1 176 ? -55.390 4.815 14.221 1.00 81.94 176 MET A C 1
ATOM 1387 O O . MET A 1 176 ? -54.465 5.489 13.777 1.00 81.94 176 MET A O 1
ATOM 1391 N N . GLN A 1 177 ? -56.552 4.694 13.569 1.00 82.44 177 GLN A N 1
ATOM 1392 C CA . GLN A 1 177 ? -56.801 5.346 12.276 1.00 82.44 177 GLN A CA 1
ATOM 1393 C C . GLN A 1 177 ? -56.704 6.875 12.359 1.00 82.44 177 GLN A C 1
ATOM 1395 O O . GLN A 1 177 ? -56.152 7.506 11.457 1.00 82.44 177 GLN A O 1
ATOM 1400 N N . GLN A 1 178 ? -57.175 7.477 13.455 1.00 88.06 178 GLN A N 1
ATOM 1401 C CA . GLN A 1 178 ? -57.046 8.919 13.674 1.00 88.06 178 GLN A CA 1
ATOM 1402 C C . GLN A 1 178 ? -55.582 9.354 13.822 1.00 88.06 178 GLN A C 1
ATOM 1404 O O . GLN A 1 178 ? -55.173 10.348 13.220 1.00 88.06 178 GLN A O 1
ATOM 1409 N N . GLN A 1 179 ? -54.777 8.587 14.562 1.00 80.81 179 GLN A N 1
ATOM 1410 C CA . GLN A 1 179 ? -53.342 8.847 14.706 1.00 80.81 179 GLN A CA 1
ATOM 1411 C C . GLN A 1 179 ? -52.603 8.694 13.372 1.00 80.81 179 GLN A C 1
ATOM 1413 O O . GLN A 1 179 ? -51.798 9.552 13.013 1.00 80.81 179 GLN A O 1
ATOM 1418 N N . THR A 1 180 ? -52.917 7.658 12.589 1.00 81.69 180 THR A N 1
ATOM 1419 C CA . THR A 1 180 ? -52.320 7.463 11.259 1.00 81.69 180 THR A CA 1
ATOM 1420 C C . THR A 1 180 ? -52.644 8.625 10.319 1.00 81.69 180 THR A C 1
ATOM 1422 O O . THR A 1 180 ? -51.760 9.107 9.610 1.00 81.69 180 THR A O 1
ATOM 1425 N N . SER A 1 181 ? -53.880 9.131 10.355 1.00 87.06 181 SER A N 1
ATOM 1426 C CA . SER A 1 181 ? -54.282 10.275 9.533 1.00 87.06 181 SER A CA 1
ATOM 1427 C C . SER A 1 181 ? -53.551 11.565 9.923 1.00 87.06 181 SER A C 1
ATOM 1429 O O . SER A 1 181 ? -53.194 12.342 9.039 1.00 87.06 181 SER A O 1
ATOM 1431 N N . GLN A 1 182 ? -53.283 11.796 11.215 1.00 87.06 182 GLN A N 1
ATOM 1432 C CA . GLN A 1 182 ? -52.519 12.969 11.666 1.00 87.06 182 GLN A CA 1
ATOM 1433 C C . GLN A 1 182 ? -51.058 12.918 11.207 1.00 87.06 182 GLN A C 1
ATOM 1435 O O . GLN A 1 182 ? -50.523 13.922 10.735 1.00 87.06 182 GLN A O 1
ATOM 1440 N N . VAL A 1 183 ? -50.426 11.744 11.281 1.00 84.88 183 VAL A N 1
ATOM 1441 C CA . VAL A 1 183 ? -49.038 11.555 10.829 1.00 84.88 183 VAL A CA 1
ATOM 1442 C C . VAL A 1 183 ? -48.913 11.770 9.320 1.00 84.88 183 VAL A C 1
ATOM 1444 O O . VAL A 1 183 ? -47.978 12.433 8.865 1.00 84.88 183 VAL A O 1
ATOM 1447 N N . GLN A 1 184 ? -49.868 11.274 8.527 1.00 80.88 184 GLN A N 1
ATOM 1448 C CA . GLN A 1 184 ? -49.894 11.536 7.084 1.00 80.88 184 GLN A CA 1
ATOM 1449 C C . GLN A 1 184 ? -50.021 13.033 6.780 1.00 80.88 184 GLN A C 1
ATOM 1451 O O . GLN A 1 184 ? -49.289 13.547 5.936 1.00 80.88 184 GLN A O 1
ATOM 1456 N N . GLN A 1 185 ? -50.871 13.754 7.515 1.00 88.50 185 GLN A N 1
ATOM 1457 C CA . GLN A 1 185 ? -51.062 15.190 7.313 1.00 88.50 185 GLN A CA 1
ATOM 1458 C C . GLN A 1 185 ? -49.797 16.000 7.649 1.00 88.50 185 GLN A C 1
ATOM 1460 O O . GLN A 1 185 ? -49.420 16.894 6.891 1.00 88.50 185 GLN A O 1
ATOM 1465 N N . GLN A 1 186 ? -49.093 15.646 8.731 1.00 80.12 186 GLN A N 1
ATOM 1466 C CA . GLN A 1 186 ? -47.804 16.255 9.089 1.00 80.12 186 GLN A CA 1
ATOM 1467 C C . GLN A 1 186 ? -46.716 15.958 8.047 1.00 80.12 186 GLN A C 1
ATOM 1469 O O . GLN A 1 186 ? -45.928 16.837 7.697 1.00 80.12 186 GLN A O 1
ATOM 1474 N N . THR A 1 187 ? -46.701 14.739 7.504 1.00 78.69 187 THR A N 1
ATOM 1475 C CA . THR A 1 187 ? -45.734 14.326 6.476 1.00 78.69 187 THR A CA 1
ATOM 1476 C C . THR A 1 187 ? -45.934 15.118 5.183 1.00 78.69 187 THR A C 1
ATOM 1478 O O . THR A 1 187 ? -44.964 15.604 4.600 1.00 78.69 187 THR A O 1
ATOM 1481 N N . SER A 1 188 ? -47.186 15.329 4.764 1.00 85.38 188 SER A N 1
ATOM 1482 C CA . SER A 1 188 ? -47.498 16.155 3.594 1.00 85.38 188 SER A CA 1
ATOM 1483 C C . SER A 1 188 ? -47.101 17.622 3.786 1.00 85.38 188 SER A C 1
ATOM 1485 O O . SER A 1 188 ? -46.549 18.219 2.864 1.00 85.38 188 SER A O 1
ATOM 1487 N N . GLN A 1 189 ? -47.297 18.198 4.979 1.00 85.62 189 GLN A N 1
ATOM 1488 C CA . GLN A 1 189 ? -46.862 19.574 5.263 1.00 85.62 189 GLN A CA 1
ATOM 1489 C C . GLN A 1 189 ? -45.337 19.722 5.193 1.00 85.62 189 GLN A C 1
ATOM 1491 O O . GLN A 1 189 ? -44.834 20.688 4.622 1.00 85.62 189 GLN A O 1
ATOM 1496 N N . MET A 1 190 ? -44.590 18.741 5.704 1.00 80.00 190 MET A N 1
ATOM 1497 C CA . MET A 1 190 ? -43.126 18.759 5.657 1.00 80.00 190 MET A CA 1
ATOM 1498 C C . MET A 1 190 ? -42.593 18.635 4.220 1.00 80.00 190 MET A C 1
ATOM 1500 O O . MET A 1 190 ? -41.644 19.323 3.842 1.00 80.00 190 MET A O 1
ATOM 1504 N N . GLN A 1 191 ? -43.228 17.806 3.386 1.00 79.19 191 GLN A N 1
ATOM 1505 C CA . GLN A 1 191 ? -42.889 17.692 1.962 1.00 79.19 191 GLN A CA 1
ATOM 1506 C C . GLN A 1 191 ? -43.174 18.990 1.198 1.00 79.19 191 GLN A C 1
ATOM 1508 O O . GLN A 1 191 ? -42.385 19.381 0.333 1.00 79.19 191 GLN A O 1
ATOM 1513 N N . GLN A 1 192 ? -44.258 19.686 1.544 1.00 85.19 192 GLN A N 1
ATOM 1514 C CA . GLN A 1 192 ? -44.598 20.970 0.939 1.00 85.19 192 GLN A CA 1
ATOM 1515 C C . GLN A 1 192 ? -43.585 22.056 1.329 1.00 85.19 192 GLN A C 1
ATOM 1517 O O . GLN A 1 192 ? -43.052 22.724 0.447 1.00 85.19 192 GLN A O 1
ATOM 1522 N N . GLN A 1 193 ? -43.199 22.137 2.608 1.00 76.38 193 GLN A N 1
ATOM 1523 C CA . GLN A 1 193 ? -42.140 23.044 3.073 1.00 76.38 193 GLN A CA 1
ATOM 1524 C C . GLN A 1 193 ? -40.778 22.736 2.438 1.00 76.38 193 GLN A C 1
ATOM 1526 O O . GLN A 1 193 ? -40.029 23.645 2.089 1.00 76.38 193 GLN A O 1
ATOM 1531 N N . THR A 1 194 ? -40.462 21.455 2.236 1.00 70.06 194 THR A N 1
ATOM 1532 C CA . THR A 1 194 ? -39.223 21.036 1.563 1.00 70.06 194 THR A CA 1
ATOM 1533 C C . THR A 1 194 ? -39.233 21.448 0.089 1.00 70.06 194 THR A C 1
ATOM 1535 O O . THR A 1 194 ? -38.225 21.925 -0.428 1.00 70.06 194 THR A O 1
ATOM 1538 N N . SER A 1 195 ? -40.383 21.328 -0.578 1.00 72.25 195 SER A N 1
ATOM 1539 C CA . SER A 1 195 ? -40.551 21.743 -1.976 1.00 72.25 195 SER A CA 1
ATOM 1540 C C . SER A 1 195 ? -40.488 23.267 -2.133 1.00 72.25 195 SER A C 1
ATOM 1542 O O . SER A 1 195 ? -39.871 23.762 -3.074 1.00 72.25 195 SER A O 1
ATOM 1544 N N . GLU A 1 196 ? -41.056 24.024 -1.192 1.00 73.38 196 GLU A N 1
ATOM 1545 C CA . GLU A 1 196 ? -40.965 25.490 -1.162 1.00 73.38 196 GLU A CA 1
ATOM 1546 C C . GLU A 1 196 ? -39.532 25.969 -0.893 1.00 73.38 196 GLU A C 1
ATOM 1548 O O . GLU A 1 196 ? -39.052 26.892 -1.553 1.00 73.38 196 GLU A O 1
ATOM 1553 N N . MET A 1 197 ? -38.802 25.298 0.003 1.00 69.06 197 MET A N 1
ATOM 1554 C CA . MET A 1 197 ? -37.388 25.584 0.257 1.00 69.06 197 MET A CA 1
ATOM 1555 C C . MET A 1 197 ? -36.520 25.307 -0.980 1.00 69.06 197 MET A C 1
ATOM 1557 O O . MET A 1 197 ? -35.613 26.080 -1.286 1.00 69.06 197 MET A O 1
ATOM 1561 N N . GLN A 1 198 ? -36.823 24.244 -1.731 1.00 62.44 198 GLN A N 1
ATOM 1562 C CA . GLN A 1 198 ? -36.147 23.942 -2.995 1.00 62.44 198 GLN A CA 1
ATOM 1563 C C . GLN A 1 198 ? -36.496 24.946 -4.105 1.00 62.44 198 GLN A C 1
ATOM 1565 O O . GLN A 1 198 ? -35.625 25.282 -4.906 1.00 62.44 198 GLN A O 1
ATOM 1570 N N . GLN A 1 199 ? -37.720 25.486 -4.136 1.00 68.25 199 GLN A N 1
ATOM 1571 C CA . GLN A 1 199 ? -38.090 26.548 -5.083 1.00 68.25 199 GLN A CA 1
ATOM 1572 C C . GLN A 1 199 ? -37.444 27.901 -4.752 1.00 68.25 199 GLN A C 1
ATOM 1574 O O . GLN A 1 199 ? -37.110 28.649 -5.668 1.00 68.25 199 GLN A O 1
ATOM 1579 N N . GLN A 1 200 ? -37.202 28.212 -3.474 1.00 58.06 200 GLN A N 1
ATOM 1580 C CA . GLN A 1 200 ? -36.513 29.449 -3.075 1.00 58.06 200 GLN A CA 1
ATOM 1581 C C . GLN A 1 200 ? -34.992 29.420 -3.333 1.00 58.06 200 GLN A C 1
ATOM 1583 O O . GLN A 1 200 ? -34.355 30.471 -3.365 1.00 58.06 200 GLN A O 1
ATOM 1588 N N . GLN A 1 201 ? -34.402 28.250 -3.605 1.00 49.41 201 GLN A N 1
ATOM 1589 C CA . GLN A 1 201 ? -32.985 28.067 -3.964 1.00 49.41 201 GLN A CA 1
ATOM 1590 C C . GLN A 1 201 ? -32.714 28.302 -5.470 1.00 49.41 201 GLN A C 1
ATOM 1592 O O . GLN A 1 201 ? -31.993 27.544 -6.121 1.00 49.41 201 GLN A O 1
ATOM 1597 N N . HIS A 1 20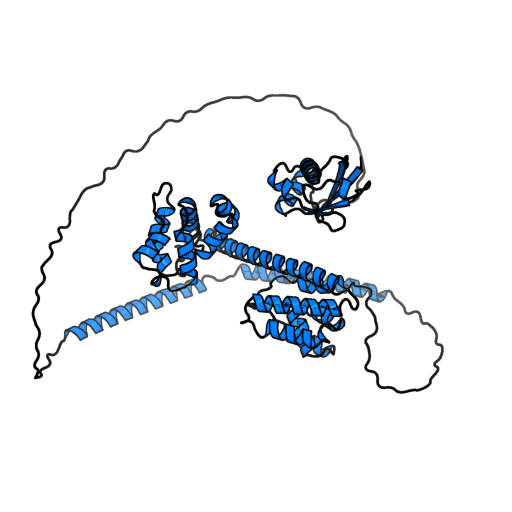2 ? -33.288 29.349 -6.075 1.00 43.06 202 HIS A N 1
ATOM 1598 C CA . HIS A 1 202 ? -32.972 29.713 -7.462 1.00 43.06 202 HIS A CA 1
ATOM 1599 C C . HIS A 1 202 ? -31.558 30.323 -7.591 1.00 43.06 202 HIS A C 1
ATOM 1601 O O . HIS A 1 202 ? -31.297 31.469 -7.231 1.00 43.06 202 HIS A O 1
ATOM 1607 N N . TYR A 1 203 ? -30.656 29.522 -8.171 1.00 50.25 203 TYR A N 1
ATOM 1608 C CA . TYR A 1 203 ? -29.254 29.772 -8.548 1.00 50.25 203 TYR A CA 1
ATOM 1609 C C . TYR A 1 203 ? -29.058 30.849 -9.647 1.00 50.25 203 TYR A C 1
ATOM 1611 O O . TYR A 1 203 ? -28.364 30.630 -10.641 1.00 50.25 203 TYR A O 1
ATOM 1619 N N . ALA A 1 204 ? -29.629 32.045 -9.497 1.00 47.41 204 ALA A N 1
ATOM 1620 C CA . ALA A 1 204 ? -29.453 33.122 -10.479 1.00 47.41 204 ALA A CA 1
ATOM 1621 C C . ALA A 1 204 ? -28.004 33.671 -10.611 1.00 47.41 204 ALA A C 1
ATOM 1623 O O . ALA A 1 204 ? -27.579 33.921 -11.740 1.00 47.41 204 ALA A O 1
ATOM 1624 N N . PRO A 1 205 ? -27.190 33.830 -9.542 1.00 48.12 205 PRO A N 1
ATOM 1625 C CA . PRO A 1 205 ? -25.866 34.447 -9.698 1.00 48.12 205 PRO A CA 1
ATOM 1626 C C . PRO A 1 205 ? -24.784 33.495 -10.243 1.00 48.12 205 PRO A C 1
ATOM 1628 O O . PRO A 1 205 ? -23.803 33.951 -10.827 1.00 48.12 205 PRO A O 1
ATOM 1631 N N . TYR A 1 206 ? -24.961 32.174 -10.132 1.00 49.28 206 TYR A N 1
ATOM 1632 C CA . TYR A 1 206 ? -23.937 31.200 -10.544 1.00 49.28 206 TYR A CA 1
ATOM 1633 C C . TYR A 1 206 ? -23.983 30.841 -12.038 1.00 49.28 206 TYR A C 1
ATOM 1635 O O . TYR A 1 206 ? -22.946 30.518 -12.622 1.00 49.28 206 TYR A O 1
ATOM 1643 N N . GLN A 1 207 ? -25.141 30.959 -12.702 1.00 55.03 207 GLN A N 1
ATOM 1644 C CA . GLN A 1 207 ? -25.232 30.706 -14.148 1.00 55.03 207 GLN A CA 1
ATOM 1645 C C . GLN A 1 207 ? -24.538 31.783 -14.996 1.00 55.03 207 GLN A C 1
ATOM 1647 O O . GLN A 1 207 ? -23.944 31.455 -16.027 1.00 55.03 207 GLN A O 1
ATOM 1652 N N . GLN A 1 208 ? -24.534 33.050 -14.564 1.00 55.66 208 GLN A N 1
ATOM 1653 C CA . GLN A 1 208 ? -23.798 34.105 -15.276 1.00 55.66 208 GLN A CA 1
ATOM 1654 C C . GLN A 1 208 ? -22.280 33.907 -15.183 1.00 55.66 208 GLN A C 1
ATOM 1656 O O . GLN A 1 208 ? -21.570 34.115 -16.167 1.00 55.66 208 GLN A O 1
ATOM 1661 N N . GLN A 1 209 ? -21.784 33.431 -14.039 1.00 53.19 209 GLN A N 1
ATOM 1662 C CA . GLN A 1 209 ? -20.355 33.198 -13.832 1.00 53.19 209 GLN A CA 1
ATOM 1663 C C . GLN A 1 209 ? -19.856 31.950 -14.584 1.00 53.19 209 GLN A C 1
ATOM 1665 O O . GLN A 1 209 ? -18.773 31.972 -15.171 1.00 53.19 209 GLN A O 1
ATOM 1670 N N . ALA A 1 210 ? -20.679 30.898 -14.675 1.00 52.66 210 ALA A N 1
ATOM 1671 C CA . ALA A 1 210 ? -20.393 29.724 -15.504 1.00 52.66 210 ALA A CA 1
ATOM 1672 C C . ALA A 1 210 ? -20.390 30.052 -17.010 1.00 52.66 210 ALA A C 1
ATOM 1674 O O . ALA A 1 210 ? -19.529 29.573 -17.750 1.00 52.66 210 ALA A O 1
ATOM 1675 N N . SER A 1 211 ? -21.293 30.934 -17.452 1.00 57.31 211 SER A N 1
ATOM 1676 C CA . SER A 1 211 ? -21.361 31.382 -18.851 1.00 57.31 211 SER A CA 1
ATOM 1677 C C . SER A 1 211 ? -20.150 32.233 -19.255 1.00 57.31 211 SER A C 1
ATOM 1679 O O . SER A 1 211 ? -19.701 32.157 -20.396 1.00 57.31 211 SER A O 1
ATOM 1681 N N . GLN A 1 212 ? -19.570 33.003 -18.326 1.00 55.44 212 GLN A N 1
ATOM 1682 C CA . GLN A 1 212 ? -18.338 33.763 -18.580 1.00 55.44 212 GLN A CA 1
ATOM 1683 C C . GLN A 1 212 ? -17.086 32.873 -18.607 1.00 55.44 212 GLN A C 1
ATOM 1685 O O . GLN A 1 212 ? -16.208 33.087 -19.444 1.00 55.44 212 GLN A O 1
ATOM 1690 N N . MET A 1 213 ? -17.014 31.830 -17.770 1.00 50.75 213 MET A N 1
ATOM 1691 C CA . MET A 1 213 ? -15.889 30.883 -17.808 1.00 50.75 213 MET A CA 1
ATOM 1692 C C . MET A 1 213 ? -15.880 29.991 -19.059 1.00 50.75 213 MET A C 1
ATOM 1694 O O . MET A 1 213 ? -14.806 29.587 -19.498 1.00 50.75 213 MET A O 1
ATOM 1698 N N . GLN A 1 214 ? -17.030 29.730 -19.690 1.00 57.41 214 GLN A N 1
ATOM 1699 C CA . GLN A 1 214 ? -17.084 28.964 -20.945 1.00 57.41 214 GLN A CA 1
ATOM 1700 C C . GLN A 1 214 ? -16.649 29.756 -22.193 1.00 57.41 214 GLN A C 1
ATOM 1702 O O . GLN A 1 214 ? -16.365 29.147 -23.225 1.00 57.41 214 GLN A O 1
ATOM 1707 N N . GLN A 1 215 ? -16.533 31.088 -22.129 1.00 53.69 215 GLN A N 1
ATOM 1708 C CA . GLN A 1 215 ? -16.083 31.889 -23.280 1.00 53.69 215 GLN A CA 1
ATOM 1709 C C . GLN A 1 215 ? -14.558 32.081 -23.355 1.00 53.69 215 GLN A C 1
ATOM 1711 O O . GLN A 1 215 ? -14.037 32.360 -24.436 1.00 53.69 215 GLN A O 1
ATOM 1716 N N . GLN A 1 216 ? -13.818 31.870 -22.261 1.00 51.97 216 GLN A N 1
ATOM 1717 C CA . GLN A 1 216 ? -12.352 32.001 -22.254 1.00 51.97 216 GLN A CA 1
ATOM 1718 C C . GLN A 1 216 ? -11.594 30.938 -23.085 1.00 51.97 216 GLN A C 1
ATOM 1720 O O . GLN A 1 216 ? -10.635 31.308 -23.767 1.00 51.97 216 GLN A O 1
ATOM 1725 N N . PRO A 1 217 ? -11.998 29.650 -23.133 1.00 48.88 217 PRO A N 1
ATOM 1726 C CA . PRO A 1 217 ? -11.292 28.641 -23.935 1.00 48.88 217 PRO A CA 1
ATOM 1727 C C . PRO A 1 217 ? -11.424 28.866 -25.449 1.00 48.88 217 PRO A C 1
ATOM 1729 O O . PRO A 1 217 ? -10.523 28.523 -26.216 1.00 48.88 217 PRO A O 1
ATOM 1732 N N . SER A 1 218 ? -12.519 29.498 -25.881 1.00 47.69 218 SER A N 1
ATOM 1733 C CA . SER A 1 218 ? -12.840 29.719 -27.298 1.00 47.69 218 SER A CA 1
ATOM 1734 C C . SER A 1 218 ? -11.954 30.782 -27.959 1.00 47.69 218 SER A C 1
ATOM 1736 O O . SER A 1 218 ? -11.765 30.753 -29.174 1.00 47.69 218 SER A O 1
ATOM 1738 N N . GLN A 1 219 ? -11.360 31.693 -27.178 1.00 50.94 219 GLN A N 1
ATOM 1739 C CA . GLN A 1 219 ? -10.410 32.689 -27.694 1.00 50.94 219 GLN A CA 1
ATOM 1740 C C . GLN A 1 219 ? -8.968 32.155 -27.760 1.00 50.94 219 GLN A C 1
ATOM 1742 O O . GLN A 1 219 ? -8.214 32.549 -28.648 1.00 50.94 219 GLN A O 1
ATOM 1747 N N . MET A 1 220 ? -8.591 31.197 -26.901 1.00 49.62 220 MET A N 1
ATOM 1748 C CA . MET A 1 220 ? -7.263 30.563 -26.952 1.00 49.62 220 MET A CA 1
ATOM 1749 C C . MET A 1 220 ? -7.103 29.549 -28.097 1.00 49.62 220 MET A C 1
ATOM 1751 O O . MET A 1 220 ? -5.984 29.323 -28.550 1.00 49.62 220 MET A O 1
ATOM 1755 N N . GLN A 1 221 ? -8.192 28.976 -28.623 1.00 54.38 221 GLN A N 1
ATOM 1756 C CA . GLN A 1 221 ? -8.128 28.043 -29.761 1.00 54.38 221 GLN A CA 1
ATOM 1757 C C . GLN A 1 221 ? -7.995 28.715 -31.139 1.00 54.38 221 GLN A C 1
ATOM 1759 O O . GLN A 1 221 ? -7.689 28.030 -32.114 1.00 54.38 221 GLN A O 1
ATOM 1764 N N . GLN A 1 222 ? -8.166 30.038 -31.254 1.00 51.06 222 GLN A N 1
ATOM 1765 C CA . GLN A 1 222 ? -8.034 30.733 -32.546 1.00 51.06 222 GLN A CA 1
ATOM 1766 C C . GLN A 1 222 ? -6.607 31.222 -32.851 1.00 51.06 222 GLN A C 1
ATOM 1768 O O . GLN A 1 222 ? -6.278 31.446 -34.016 1.00 51.06 222 GLN A O 1
ATOM 1773 N N . GLN A 1 223 ? -5.730 31.330 -31.846 1.00 51.31 223 GLN A N 1
ATOM 1774 C CA . GLN A 1 223 ? -4.344 31.781 -32.045 1.00 51.31 223 GLN A CA 1
ATOM 1775 C C . GLN A 1 223 ? -3.434 30.774 -32.787 1.00 51.31 223 GLN A C 1
ATOM 1777 O O . GLN A 1 223 ? -2.668 31.211 -33.649 1.00 51.31 223 GLN A O 1
ATOM 1782 N N . PRO A 1 224 ? -3.508 29.445 -32.559 1.00 50.75 224 PRO A N 1
ATOM 1783 C CA . PRO A 1 224 ? -2.661 28.489 -33.282 1.00 50.75 224 PRO A CA 1
ATOM 1784 C C . PRO A 1 224 ? -3.032 28.372 -34.769 1.00 50.75 224 PRO A C 1
ATOM 1786 O O . PRO A 1 224 ? -2.160 28.186 -35.618 1.00 50.75 224 PRO A O 1
ATOM 1789 N N . SER A 1 225 ? -4.318 28.534 -35.094 1.00 50.56 225 SER A N 1
ATOM 1790 C CA . SER A 1 225 ? -4.848 28.383 -36.454 1.00 50.56 225 SER A CA 1
ATOM 1791 C C . SER A 1 225 ? -4.401 29.509 -37.392 1.00 50.56 225 SER A C 1
ATOM 1793 O O . SER A 1 225 ? -4.135 29.256 -38.565 1.00 50.56 225 SER A O 1
ATOM 1795 N N . GLN A 1 226 ? -4.232 30.734 -36.881 1.00 53.94 226 GLN A N 1
ATOM 1796 C CA . GLN A 1 226 ? -3.707 31.853 -37.676 1.00 53.94 226 GLN A CA 1
ATOM 1797 C C . GLN A 1 226 ? -2.194 31.736 -37.923 1.00 53.94 226 GLN A C 1
ATOM 1799 O O . GLN A 1 226 ? -1.717 32.076 -39.006 1.00 53.94 226 GLN A O 1
ATOM 1804 N N . MET A 1 227 ? -1.440 31.176 -36.969 1.00 49.66 227 MET A N 1
ATOM 1805 C CA . MET A 1 227 ? 0.001 30.946 -37.124 1.00 49.66 227 MET A CA 1
ATOM 1806 C C . MET A 1 227 ? 0.298 29.839 -38.154 1.00 49.66 227 MET A C 1
ATOM 1808 O O . MET A 1 227 ? 1.209 29.974 -38.971 1.00 49.66 227 MET A O 1
ATOM 1812 N N . HIS A 1 228 ? -0.510 28.774 -38.176 1.00 54.66 228 HIS A N 1
ATOM 1813 C CA . HIS A 1 228 ? -0.370 27.687 -39.153 1.00 54.66 228 HIS A CA 1
ATOM 1814 C C . HIS A 1 228 ? -0.728 28.125 -40.585 1.00 54.66 228 HIS A C 1
ATOM 1816 O O . HIS A 1 228 ? -0.118 27.660 -41.548 1.00 54.66 228 HIS A O 1
ATOM 1822 N N . GLN A 1 229 ? -1.675 29.057 -40.737 1.00 55.59 229 GLN A N 1
ATOM 1823 C CA . GLN A 1 229 ? -2.094 29.563 -42.046 1.00 55.59 229 GLN A CA 1
ATOM 1824 C C . GLN A 1 229 ? -1.090 30.563 -42.650 1.00 55.59 229 GLN A C 1
ATOM 1826 O O . GLN A 1 229 ? -0.929 30.597 -43.869 1.00 55.59 229 GLN A O 1
ATOM 1831 N N . GLN A 1 230 ? -0.346 31.309 -41.821 1.00 54.66 230 GLN A N 1
ATOM 1832 C CA . GLN A 1 230 ? 0.773 32.142 -42.288 1.00 54.66 230 GLN A CA 1
ATOM 1833 C C . GLN A 1 230 ? 1.987 31.314 -42.733 1.00 54.66 230 GLN A C 1
ATOM 1835 O O . GLN A 1 230 ? 2.675 31.698 -43.676 1.00 54.66 230 GLN A O 1
ATOM 1840 N N . GLN A 1 231 ? 2.231 30.156 -42.114 1.00 53.91 231 GLN A N 1
ATOM 1841 C CA . GLN A 1 231 ? 3.391 29.321 -42.444 1.00 53.91 231 GLN A CA 1
ATOM 1842 C C . GLN A 1 231 ? 3.220 28.544 -43.767 1.00 53.91 231 GLN A C 1
ATOM 1844 O O . GLN A 1 231 ? 4.208 28.232 -44.431 1.00 53.91 231 GLN A O 1
ATOM 1849 N N . GLN A 1 232 ? 1.981 28.291 -44.208 1.00 55.78 232 GLN A N 1
ATOM 1850 C CA . GLN A 1 232 ? 1.705 27.603 -45.479 1.00 55.78 232 GLN A CA 1
ATOM 1851 C C . GLN A 1 232 ? 1.807 28.500 -46.725 1.00 55.78 232 GLN A C 1
ATOM 1853 O O . GLN A 1 232 ? 1.923 27.976 -47.830 1.00 55.78 232 GLN A O 1
ATOM 1858 N N . GLN A 1 233 ? 1.824 29.831 -46.589 1.00 52.41 233 GLN A N 1
ATOM 1859 C CA . GLN A 1 233 ? 1.945 30.738 -47.743 1.00 52.41 233 GLN A CA 1
ATOM 1860 C C . GLN A 1 233 ? 3.397 31.018 -48.175 1.00 52.41 233 GLN A C 1
ATOM 1862 O O . GLN A 1 233 ? 3.610 31.740 -49.146 1.00 52.41 233 GLN A O 1
ATOM 1867 N N . GLN A 1 234 ? 4.403 30.450 -47.496 1.00 45.06 234 GLN A N 1
ATOM 1868 C CA . GLN A 1 234 ? 5.814 30.801 -47.715 1.00 45.06 234 GLN A CA 1
ATOM 1869 C C . GLN A 1 234 ? 6.653 29.777 -48.501 1.00 45.06 234 GLN A C 1
ATOM 1871 O O . GLN A 1 234 ? 7.841 30.013 -48.712 1.00 45.06 234 GLN A O 1
ATOM 1876 N N . TYR A 1 235 ? 6.071 28.676 -48.987 1.00 41.88 235 TYR A N 1
ATOM 1877 C CA . TYR A 1 235 ? 6.819 27.646 -49.720 1.00 41.88 235 TYR A CA 1
ATOM 1878 C C . TYR A 1 235 ? 6.301 27.458 -51.151 1.00 41.88 235 TYR A C 1
ATOM 1880 O O . TYR A 1 235 ? 5.267 26.838 -51.387 1.00 41.88 235 TYR A O 1
ATOM 1888 N N . ALA A 1 236 ? 7.056 27.987 -52.118 1.00 42.03 236 ALA A N 1
ATOM 1889 C CA . ALA A 1 236 ? 6.914 27.678 -53.540 1.00 42.03 236 ALA A CA 1
ATOM 1890 C C . ALA A 1 236 ? 7.602 26.333 -53.876 1.00 42.03 236 ALA A C 1
ATOM 1892 O O . ALA A 1 236 ? 8.637 26.016 -53.281 1.00 42.03 236 ALA A O 1
ATOM 1893 N N . PRO A 1 237 ? 7.077 25.536 -54.826 1.00 44.06 237 PRO A N 1
ATOM 1894 C CA . PRO A 1 237 ? 7.588 24.195 -55.088 1.00 44.06 237 PRO A CA 1
ATOM 1895 C C . PRO A 1 237 ? 8.815 24.216 -56.011 1.00 44.06 237 PRO A C 1
ATOM 1897 O O . PRO A 1 237 ? 8.751 24.690 -57.145 1.00 44.06 237 PRO A O 1
ATOM 1900 N N . TYR A 1 238 ? 9.920 23.627 -55.551 1.00 34.19 238 TYR A N 1
ATOM 1901 C CA . TYR A 1 238 ? 11.027 23.219 -56.416 1.00 34.19 238 TYR A CA 1
ATOM 1902 C C . TYR A 1 238 ? 10.703 21.864 -57.055 1.00 34.19 238 TYR A C 1
ATOM 1904 O O . TYR A 1 238 ? 10.508 20.867 -56.361 1.00 34.19 238 TYR A O 1
ATOM 1912 N N . GLN A 1 239 ? 10.655 21.837 -58.387 1.00 37.81 239 GLN A N 1
ATOM 1913 C CA . GLN A 1 239 ? 10.591 20.609 -59.175 1.00 37.81 239 GLN A CA 1
ATOM 1914 C C . GLN A 1 239 ? 11.950 19.892 -59.165 1.00 37.81 239 GLN A C 1
ATOM 1916 O O . GLN A 1 239 ? 12.994 20.533 -59.275 1.00 37.81 239 GLN A O 1
ATOM 1921 N N . GLN A 1 240 ? 11.929 18.562 -59.077 1.00 33.81 240 GLN A N 1
ATOM 1922 C CA . GLN A 1 240 ? 13.084 17.683 -59.302 1.00 33.81 240 GLN A CA 1
ATOM 1923 C C . GLN A 1 240 ? 12.783 16.735 -60.479 1.00 33.81 240 GLN A C 1
ATOM 1925 O O . GLN A 1 240 ? 11.620 16.363 -60.665 1.00 33.81 240 GLN A O 1
ATOM 1930 N N . PRO A 1 241 ? 13.791 16.367 -61.295 1.00 42.62 241 PRO A N 1
ATOM 1931 C CA . PRO A 1 241 ? 13.586 15.707 -62.576 1.00 42.62 241 PRO A CA 1
ATOM 1932 C C . PRO A 1 241 ? 13.546 14.171 -62.494 1.00 42.62 241 PRO A C 1
ATOM 1934 O O . PRO A 1 241 ? 14.122 13.537 -61.613 1.00 42.62 241 PRO A O 1
ATOM 1937 N N . TYR A 1 242 ? 12.857 13.605 -63.485 1.00 40.69 242 TYR A N 1
ATOM 1938 C CA . TYR A 1 242 ? 12.674 12.188 -63.801 1.00 40.69 242 TYR A CA 1
ATOM 1939 C C . TYR A 1 242 ? 13.981 11.410 -64.017 1.00 40.69 242 TYR A C 1
ATOM 1941 O O . TYR A 1 242 ? 14.839 11.880 -64.758 1.00 40.69 242 TYR A O 1
ATOM 1949 N N . LEU A 1 243 ? 14.036 10.157 -63.540 1.00 31.59 243 LEU A N 1
ATOM 1950 C CA . LEU A 1 243 ? 14.804 9.055 -64.147 1.00 31.59 243 LEU A CA 1
ATOM 1951 C C . LEU A 1 243 ? 14.102 7.690 -63.917 1.00 31.59 243 LEU A C 1
ATOM 1953 O O . LEU A 1 243 ? 13.249 7.591 -63.033 1.00 31.59 243 LEU A O 1
ATOM 1957 N N . PRO A 1 244 ? 14.378 6.668 -64.758 1.00 40.50 244 PRO A N 1
ATOM 1958 C CA . PRO A 1 244 ? 13.348 5.757 -65.244 1.00 40.50 244 PRO A CA 1
ATOM 1959 C C . PRO A 1 244 ? 13.266 4.401 -64.532 1.00 40.50 244 PRO A C 1
ATOM 1961 O O . PRO A 1 244 ? 14.197 3.900 -63.908 1.00 40.50 244 PRO A O 1
ATOM 1964 N N . SER A 1 245 ? 12.096 3.805 -64.729 1.00 36.34 245 SER A N 1
ATOM 1965 C CA . SER A 1 245 ? 11.630 2.475 -64.355 1.00 36.34 245 SER A CA 1
ATOM 1966 C C . SER A 1 245 ? 12.428 1.319 -64.968 1.00 36.34 245 SER A C 1
ATOM 1968 O O . SER A 1 245 ? 12.655 1.291 -66.177 1.00 36.34 245 SER A O 1
ATOM 1970 N N . VAL A 1 246 ? 12.702 0.297 -64.149 1.00 32.38 246 VAL A N 1
ATOM 1971 C CA . VAL A 1 246 ? 13.017 -1.066 -64.601 1.00 32.38 246 VAL A CA 1
ATOM 1972 C C . VAL A 1 246 ? 12.066 -2.041 -63.909 1.00 32.38 246 VAL A C 1
ATOM 1974 O O . VAL A 1 246 ? 11.983 -2.115 -62.686 1.00 32.38 246 VAL A O 1
ATOM 1977 N N . SER A 1 247 ? 11.312 -2.754 -64.731 1.00 34.88 247 SER A N 1
ATOM 1978 C CA . SER A 1 247 ? 10.360 -3.812 -64.406 1.00 34.88 247 SER A CA 1
ATOM 1979 C C . SER A 1 247 ? 11.037 -5.184 -64.372 1.00 34.88 247 SER A C 1
ATOM 1981 O O . SER A 1 247 ? 11.802 -5.461 -65.291 1.00 34.88 247 SER A O 1
ATOM 1983 N N . GLN A 1 248 ? 10.682 -6.052 -63.408 1.00 32.59 248 GLN A N 1
ATOM 1984 C CA . GLN A 1 248 ? 10.344 -7.477 -63.630 1.00 32.59 248 GLN A CA 1
ATOM 1985 C C . GLN A 1 248 ? 9.961 -8.232 -62.328 1.00 32.59 248 GLN A C 1
ATOM 1987 O O . GLN A 1 248 ? 10.766 -8.427 -61.426 1.00 32.59 248 GLN A O 1
ATOM 1992 N N . THR A 1 249 ? 8.680 -8.615 -62.272 1.00 34.00 249 THR A N 1
ATOM 1993 C CA . THR A 1 249 ? 8.082 -9.918 -61.888 1.00 34.00 249 THR A CA 1
ATOM 1994 C C . THR A 1 249 ? 8.748 -10.837 -60.842 1.00 34.00 249 THR A C 1
ATOM 1996 O O . THR A 1 249 ? 9.723 -11.511 -61.159 1.00 34.00 249 THR A O 1
ATOM 1999 N N . ASN A 1 250 ? 8.078 -11.047 -59.694 1.00 31.34 250 ASN A N 1
ATOM 2000 C CA . ASN A 1 250 ? 7.627 -12.383 -59.237 1.00 31.34 250 ASN A CA 1
ATOM 2001 C C . ASN A 1 250 ? 6.610 -12.280 -58.065 1.00 31.34 250 ASN A C 1
ATOM 2003 O O . ASN A 1 250 ? 6.774 -11.388 -57.231 1.00 31.34 250 ASN A O 1
ATOM 2007 N N . PRO A 1 251 ? 5.581 -13.153 -57.953 1.00 44.94 251 PRO A N 1
ATOM 2008 C CA . PRO A 1 251 ? 4.537 -13.042 -56.936 1.00 44.94 251 PRO A CA 1
ATOM 2009 C C . PRO A 1 251 ? 4.749 -14.026 -55.774 1.00 44.94 251 PRO A C 1
ATOM 2011 O O . PRO A 1 251 ? 4.821 -15.234 -55.977 1.00 44.94 251 PRO A O 1
ATOM 2014 N N . TYR A 1 252 ? 4.767 -13.522 -54.542 1.00 32.81 252 TYR A N 1
ATOM 2015 C CA . TYR A 1 252 ? 4.469 -14.311 -53.344 1.00 32.81 252 TYR A CA 1
ATOM 2016 C C . TYR A 1 252 ? 3.623 -13.456 -52.398 1.00 32.81 252 TYR A C 1
ATOM 2018 O O . TYR A 1 252 ? 3.981 -12.322 -52.086 1.00 32.81 252 TYR A O 1
ATOM 2026 N N . CYS A 1 253 ? 2.474 -13.999 -51.983 1.00 43.75 253 CYS A N 1
ATOM 2027 C CA . CYS A 1 253 ? 1.581 -13.411 -50.988 1.00 43.75 253 CYS A CA 1
ATOM 2028 C C . CYS A 1 253 ? 2.352 -13.051 -49.712 1.00 43.75 253 CYS A C 1
ATOM 2030 O O . CYS A 1 253 ? 2.873 -13.930 -49.028 1.00 43.75 253 CYS A O 1
ATOM 2032 N N . GLY A 1 254 ? 2.369 -11.765 -49.371 1.00 30.55 254 GLY A N 1
ATOM 2033 C CA . GLY A 1 254 ? 2.874 -11.254 -48.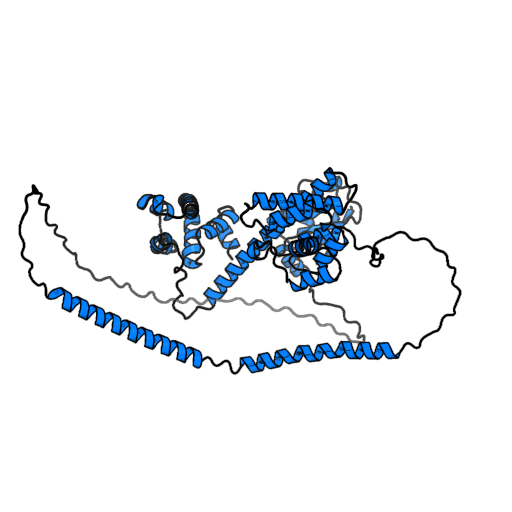105 1.00 30.55 254 GLY A CA 1
ATOM 2034 C C . GLY A 1 254 ? 1.984 -10.110 -47.643 1.00 30.55 254 GLY A C 1
ATOM 2035 O O . GLY A 1 254 ? 1.838 -9.112 -48.345 1.00 30.55 254 GLY A O 1
ATOM 2036 N N . TYR A 1 255 ? 1.361 -10.280 -46.479 1.00 36.94 255 TYR A N 1
ATOM 2037 C CA . TYR A 1 255 ? 0.664 -9.212 -45.766 1.00 36.94 255 TYR A CA 1
ATOM 2038 C C . TYR A 1 255 ? 1.610 -8.017 -45.542 1.00 36.94 255 TYR A C 1
ATOM 2040 O O . TYR A 1 255 ? 2.797 -8.231 -45.272 1.00 36.94 255 TYR A O 1
ATOM 2048 N N . PRO A 1 256 ? 1.127 -6.765 -45.632 1.00 34.88 256 PRO A N 1
ATOM 2049 C CA . PRO A 1 256 ? 1.986 -5.601 -45.478 1.00 34.88 256 PRO A CA 1
ATOM 2050 C C . PRO A 1 256 ? 2.424 -5.450 -44.014 1.00 34.88 256 PRO A C 1
ATOM 2052 O O . PRO A 1 256 ? 1.616 -5.191 -43.127 1.00 34.88 256 PRO A O 1
ATOM 2055 N N . GLN A 1 257 ? 3.727 -5.596 -43.772 1.00 37.81 257 GLN A N 1
ATOM 2056 C CA . GLN A 1 257 ? 4.386 -5.121 -42.555 1.00 37.81 257 GLN A CA 1
ATOM 2057 C C . GLN A 1 257 ? 4.413 -3.584 -42.583 1.00 37.81 257 GLN A C 1
ATOM 2059 O O . GLN A 1 257 ? 4.915 -3.021 -43.561 1.00 37.81 257 GLN A O 1
ATOM 2064 N N . PRO A 1 258 ? 3.918 -2.877 -41.552 1.00 40.56 258 PRO A N 1
ATOM 2065 C CA . PRO A 1 258 ? 4.070 -1.434 -41.489 1.00 40.56 258 PRO A CA 1
ATOM 2066 C C . PRO A 1 258 ? 5.535 -1.074 -41.211 1.00 40.56 258 PRO A C 1
ATOM 2068 O O . PRO A 1 258 ? 6.147 -1.478 -40.220 1.00 40.56 258 PRO A O 1
ATOM 2071 N N . SER A 1 259 ? 6.095 -0.318 -42.148 1.00 34.50 259 SER A N 1
ATOM 2072 C CA . SER A 1 259 ? 7.465 0.171 -42.172 1.00 34.50 259 SER A CA 1
ATOM 2073 C C . SER A 1 259 ? 7.850 0.946 -40.910 1.00 34.50 259 SER A C 1
ATOM 2075 O O . SER A 1 259 ? 7.117 1.799 -40.413 1.00 34.50 259 SER A O 1
ATOM 2077 N N . ARG A 1 260 ? 9.072 0.667 -40.447 1.00 41.28 260 ARG A N 1
ATOM 2078 C CA . ARG A 1 260 ? 9.803 1.348 -39.372 1.00 41.28 260 ARG A CA 1
ATOM 2079 C C . ARG A 1 260 ? 9.809 2.870 -39.567 1.00 41.28 260 ARG A C 1
ATOM 2081 O O . ARG A 1 260 ? 10.591 3.375 -40.366 1.00 41.28 260 ARG A O 1
ATOM 2088 N N . LEU A 1 261 ? 9.011 3.591 -38.785 1.00 34.91 261 LEU A N 1
ATOM 2089 C CA . LEU A 1 261 ? 9.072 5.053 -38.693 1.00 34.91 261 LEU A CA 1
ATOM 2090 C C . LEU A 1 261 ? 8.903 5.568 -37.257 1.00 34.91 261 LEU A C 1
ATOM 2092 O O . LEU A 1 261 ? 8.237 6.564 -37.062 1.00 34.91 261 LEU A O 1
ATOM 2096 N N . PHE A 1 262 ? 9.524 4.961 -36.241 1.00 37.09 262 PHE A N 1
ATOM 2097 C CA . PHE A 1 262 ? 9.754 5.665 -34.968 1.00 37.09 262 PHE A CA 1
ATOM 2098 C C . PHE A 1 262 ? 11.080 5.224 -34.342 1.00 37.09 262 PHE A C 1
ATOM 2100 O O . PHE A 1 262 ? 11.341 4.035 -34.159 1.00 37.09 262 PHE A O 1
ATOM 2107 N N . GLY A 1 263 ? 11.948 6.205 -34.085 1.00 34.28 263 GLY A N 1
ATOM 2108 C CA . GLY A 1 263 ? 13.276 6.012 -33.512 1.00 34.28 263 GLY A CA 1
ATOM 2109 C C . GLY A 1 263 ? 13.235 5.488 -32.075 1.00 34.28 263 GLY A C 1
ATOM 2110 O O . GLY A 1 263 ? 12.248 5.655 -31.370 1.00 34.28 263 GLY A O 1
ATOM 2111 N N . ASN A 1 264 ? 14.335 4.839 -31.685 1.00 36.34 264 ASN A N 1
ATOM 2112 C CA . ASN A 1 264 ? 14.722 4.344 -30.357 1.00 36.34 264 ASN A CA 1
ATOM 2113 C C . ASN A 1 264 ? 14.011 4.982 -29.136 1.00 36.34 264 ASN A C 1
ATOM 2115 O O . ASN A 1 264 ? 14.614 5.739 -28.378 1.00 36.34 264 ASN A O 1
ATOM 2119 N N . TYR A 1 265 ? 12.771 4.582 -28.854 1.00 40.31 265 TYR A N 1
ATOM 2120 C CA . TYR A 1 265 ? 12.224 4.625 -27.500 1.00 40.31 265 TYR A CA 1
ATOM 2121 C C . TYR A 1 265 ? 12.561 3.292 -26.834 1.00 40.31 265 TYR A C 1
ATOM 2123 O O . TYR A 1 265 ? 12.067 2.232 -27.228 1.00 40.31 265 TYR A O 1
ATOM 2131 N N . GLY A 1 266 ? 13.484 3.335 -25.873 1.00 41.22 266 GLY A N 1
ATOM 2132 C CA . GLY A 1 266 ? 13.980 2.148 -25.190 1.00 41.22 266 GLY A CA 1
ATOM 2133 C C . GLY A 1 266 ? 12.863 1.360 -24.496 1.00 41.22 266 GLY A C 1
ATOM 2134 O O . GLY A 1 266 ? 11.971 1.931 -23.862 1.00 41.22 266 GLY A O 1
ATOM 2135 N N . TYR A 1 267 ? 12.987 0.031 -24.543 1.00 48.31 267 TYR A N 1
ATOM 2136 C CA . TYR A 1 267 ? 12.165 -0.952 -23.827 1.00 48.31 267 TYR A CA 1
ATOM 2137 C C . TYR A 1 267 ? 11.890 -0.679 -22.324 1.00 48.31 267 TYR A C 1
ATOM 2139 O O . TYR A 1 267 ? 10.821 -1.090 -21.873 1.00 48.31 267 TYR A O 1
ATOM 2147 N N . PRO A 1 268 ? 12.730 0.045 -21.539 1.00 45.44 268 PRO A N 1
ATOM 2148 C CA . PRO A 1 268 ? 12.431 0.328 -20.126 1.00 45.44 268 PRO A CA 1
ATOM 2149 C C . PRO A 1 268 ? 11.115 1.088 -19.879 1.00 45.44 268 PRO A C 1
ATOM 2151 O O . PRO A 1 268 ? 10.510 0.942 -18.819 1.00 45.44 268 PRO A O 1
ATOM 2154 N N . SER A 1 269 ? 10.645 1.865 -20.861 1.00 52.78 269 SER A N 1
ATOM 2155 C CA . SER A 1 269 ? 9.437 2.702 -20.750 1.00 52.78 269 SER A CA 1
ATOM 2156 C C . SER A 1 269 ? 8.119 1.912 -20.726 1.00 52.78 269 SER A C 1
ATOM 2158 O O . SER A 1 269 ? 7.143 2.353 -20.125 1.00 52.78 269 SER A O 1
ATOM 2160 N N . LEU A 1 270 ? 8.086 0.718 -21.324 1.00 55.66 270 LEU A N 1
ATOM 2161 C CA . LEU A 1 270 ? 6.886 -0.127 -21.408 1.00 55.66 270 LEU A CA 1
ATOM 2162 C C . LEU A 1 270 ? 6.457 -0.670 -20.055 1.00 55.66 270 LEU A C 1
ATOM 2164 O O . LEU A 1 270 ? 5.297 -0.542 -19.666 1.00 55.66 270 LEU A O 1
ATOM 2168 N N . LEU A 1 271 ? 7.419 -1.258 -19.348 1.00 56.66 271 LEU A N 1
ATOM 2169 C CA . LEU A 1 271 ? 7.199 -1.776 -18.012 1.00 56.66 271 LEU A CA 1
ATOM 2170 C C . LEU A 1 271 ? 6.826 -0.612 -17.084 1.00 56.66 271 LEU A C 1
ATOM 2172 O O . LEU A 1 271 ? 5.817 -0.685 -16.394 1.00 56.66 271 LEU A O 1
ATOM 2176 N N . GLN A 1 272 ? 7.535 0.518 -17.181 1.00 54.69 272 GLN A N 1
ATOM 2177 C CA . GLN A 1 272 ? 7.228 1.720 -16.405 1.00 54.69 272 GLN A CA 1
ATOM 2178 C C . GLN A 1 272 ? 5.794 2.234 -16.600 1.00 54.69 272 GLN A C 1
ATOM 2180 O O . GLN A 1 272 ? 5.170 2.631 -15.621 1.00 54.69 272 GLN A O 1
ATOM 2185 N N . ASN A 1 273 ? 5.230 2.144 -17.805 1.00 55.81 273 ASN A N 1
ATOM 2186 C CA . ASN A 1 273 ? 3.840 2.531 -18.057 1.00 55.81 273 ASN A CA 1
ATOM 2187 C C . ASN A 1 273 ? 2.806 1.540 -17.498 1.00 55.81 273 ASN A C 1
ATOM 2189 O O . ASN A 1 273 ? 1.753 1.982 -17.047 1.00 55.81 273 ASN A O 1
ATOM 2193 N N . ILE A 1 274 ? 3.112 0.233 -17.469 1.00 57.84 274 ILE A N 1
ATOM 2194 C CA . ILE A 1 274 ? 2.306 -0.750 -16.712 1.00 57.84 274 ILE A CA 1
ATOM 2195 C C . ILE A 1 274 ? 2.326 -0.383 -15.212 1.00 57.84 274 ILE A C 1
ATOM 2197 O O . ILE A 1 274 ? 1.329 -0.553 -14.519 1.00 57.84 274 ILE A O 1
ATOM 2201 N N . TYR A 1 275 ? 3.443 0.169 -14.718 1.00 52.81 275 TYR A N 1
ATOM 2202 C CA . TYR A 1 275 ? 3.660 0.479 -13.298 1.00 52.81 275 TYR A CA 1
ATOM 2203 C C . TYR A 1 275 ? 3.184 1.867 -12.836 1.00 52.81 275 TYR A C 1
ATOM 2205 O O . TYR A 1 275 ? 2.924 2.042 -11.652 1.00 52.81 275 TYR A O 1
ATOM 2213 N N . SER A 1 276 ? 3.104 2.865 -13.724 1.00 47.31 276 SER A N 1
ATOM 2214 C CA . SER A 1 276 ? 2.801 4.268 -13.374 1.00 47.31 276 SER A CA 1
ATOM 2215 C C . SER A 1 276 ? 1.316 4.634 -13.453 1.00 47.31 276 SER A C 1
ATOM 2217 O O . SER A 1 276 ? 0.979 5.810 -13.323 1.00 47.31 276 SER A O 1
ATOM 2219 N N . SER A 1 277 ? 0.415 3.678 -13.699 1.00 47.53 277 SER A N 1
ATOM 2220 C CA . SER A 1 277 ? -1.021 3.970 -13.702 1.00 47.53 277 SER A CA 1
ATOM 2221 C C . SER A 1 277 ? -1.554 3.977 -12.259 1.00 47.53 277 SER A C 1
ATOM 2223 O O . SER A 1 277 ? -1.521 2.937 -11.601 1.00 47.53 277 SER A O 1
ATOM 2225 N N . PRO A 1 278 ? -2.010 5.132 -11.739 1.00 39.25 278 PRO A N 1
ATOM 2226 C CA . PRO A 1 278 ? -2.504 5.236 -10.375 1.00 39.25 278 PRO A CA 1
ATOM 2227 C C . PRO A 1 278 ? -3.888 4.582 -10.280 1.00 39.25 278 PRO A C 1
ATOM 2229 O O . PRO A 1 278 ? -4.711 4.743 -11.179 1.00 39.25 278 PRO A O 1
ATOM 2232 N N . ALA A 1 279 ? -4.131 3.893 -9.164 1.00 41.47 279 ALA A N 1
ATOM 2233 C CA . ALA A 1 279 ? -5.346 3.154 -8.800 1.00 41.47 279 ALA A CA 1
ATOM 2234 C C . ALA A 1 279 ? -5.474 1.720 -9.359 1.00 41.47 279 ALA A C 1
ATOM 2236 O O . ALA A 1 279 ? -6.184 1.445 -10.323 1.00 41.47 279 ALA A O 1
ATOM 2237 N N . PHE A 1 280 ? -4.918 0.759 -8.613 1.00 53.28 280 PHE A N 1
ATOM 2238 C CA . PHE A 1 280 ? -5.422 -0.620 -8.573 1.00 53.28 280 PHE A CA 1
ATOM 2239 C C . PHE A 1 280 ? -6.728 -0.654 -7.752 1.00 53.28 280 PHE A C 1
ATOM 2241 O O . PHE A 1 280 ? -6.791 -1.217 -6.662 1.00 53.28 280 PHE A O 1
ATOM 2248 N N . ASN A 1 281 ? -7.775 0.020 -8.236 1.00 50.78 281 ASN A N 1
ATOM 2249 C CA . ASN A 1 281 ? -9.120 -0.131 -7.685 1.00 50.78 281 ASN A CA 1
ATOM 2250 C C . ASN A 1 281 ? -9.809 -1.274 -8.450 1.00 50.78 281 ASN A C 1
ATOM 2252 O O . ASN A 1 281 ? -10.028 -1.124 -9.655 1.00 50.78 281 ASN A O 1
ATOM 2256 N N . PRO A 1 282 ? -10.174 -2.396 -7.798 1.00 49.78 282 PRO A N 1
ATOM 2257 C CA . PRO A 1 282 ? -10.893 -3.496 -8.446 1.00 49.78 282 PRO A CA 1
ATOM 2258 C C . PRO A 1 282 ? -12.170 -3.038 -9.164 1.00 49.78 282 PRO A C 1
ATOM 2260 O O . PRO A 1 282 ? -12.551 -3.632 -10.162 1.00 49.78 282 PRO A O 1
ATOM 2263 N N . SER A 1 283 ? -12.783 -1.947 -8.697 1.00 46.06 283 SER A N 1
ATOM 2264 C CA . SER A 1 283 ? -14.026 -1.384 -9.243 1.00 46.06 283 SER A CA 1
ATOM 2265 C C . SER A 1 283 ? -13.834 -0.601 -10.549 1.00 46.06 283 SER A C 1
ATOM 2267 O O . SER A 1 283 ? -14.802 -0.347 -11.254 1.00 46.06 283 SER A O 1
ATOM 2269 N N . LEU A 1 284 ? -12.600 -0.189 -10.867 1.00 53.50 284 LEU A N 1
ATOM 2270 C CA . LEU A 1 284 ? -12.242 0.499 -12.119 1.00 53.50 284 LEU A CA 1
ATOM 2271 C C . LEU A 1 284 ? -11.429 -0.407 -13.059 1.00 53.50 284 LEU A C 1
ATOM 2273 O O . LEU A 1 284 ? -11.050 0.009 -14.155 1.00 53.50 284 LEU A O 1
ATOM 2277 N N . MET A 1 285 ? -11.137 -1.641 -12.638 1.00 57.72 285 MET A N 1
ATOM 2278 C CA . MET A 1 285 ? -10.346 -2.584 -13.419 1.00 57.72 285 MET A CA 1
ATOM 2279 C C . MET A 1 285 ? -11.115 -3.019 -14.667 1.00 57.72 285 MET A C 1
ATOM 2281 O O . MET A 1 285 ? -12.228 -3.523 -14.589 1.00 57.72 285 MET A O 1
ATOM 2285 N N . GLY A 1 286 ? -10.490 -2.843 -15.830 1.00 60.03 286 GLY A N 1
ATOM 2286 C CA . GLY A 1 286 ? -11.013 -3.339 -17.101 1.00 60.03 286 GLY A CA 1
ATOM 2287 C C . GLY A 1 286 ? -12.067 -2.446 -17.753 1.00 60.03 286 GLY A C 1
ATOM 2288 O O . GLY A 1 286 ? -12.556 -2.796 -18.824 1.00 60.03 286 GLY A O 1
ATOM 2289 N N . MET A 1 287 ? -12.373 -1.290 -17.158 1.00 76.25 287 MET A N 1
ATOM 2290 C CA . MET A 1 287 ? -13.178 -0.251 -17.793 1.00 76.25 287 MET A CA 1
ATOM 2291 C C . MET A 1 287 ? -12.366 0.394 -18.923 1.00 76.25 287 MET A C 1
ATOM 2293 O O . MET A 1 287 ? -11.341 1.034 -18.690 1.00 76.25 287 MET A O 1
ATOM 2297 N N . TYR A 1 288 ? -12.826 0.223 -20.155 1.00 89.31 288 TYR A N 1
ATOM 2298 C CA . TYR A 1 288 ? -12.354 0.951 -21.328 1.00 89.31 288 TYR A CA 1
ATOM 2299 C C . TYR A 1 288 ? -13.574 1.397 -22.134 1.00 89.31 288 TYR A C 1
ATOM 2301 O O . TYR A 1 288 ? -14.647 0.798 -22.028 1.00 89.31 288 TYR A O 1
ATOM 2309 N N . ASN A 1 289 ? -13.433 2.453 -22.933 1.00 91.56 289 ASN A N 1
ATOM 2310 C CA . ASN A 1 289 ? -14.528 2.879 -23.795 1.00 91.56 289 ASN A CA 1
ATOM 2311 C C . ASN A 1 289 ? -14.605 1.952 -25.007 1.00 91.56 289 ASN A C 1
ATOM 2313 O O . ASN A 1 289 ? -13.598 1.717 -25.676 1.00 91.56 289 ASN A O 1
ATOM 2317 N N . GLU A 1 290 ? -15.805 1.484 -25.344 1.00 95.50 290 GLU A N 1
ATOM 2318 C CA . GLU A 1 290 ? -16.015 0.655 -26.536 1.00 95.50 290 GLU A CA 1
ATOM 2319 C C . GLU A 1 290 ? -15.558 1.384 -27.814 1.00 95.50 290 GLU A C 1
ATOM 2321 O O . GLU A 1 290 ? -15.018 0.765 -28.723 1.00 95.50 290 GLU A O 1
ATOM 2326 N N . SER A 1 291 ? -15.652 2.719 -27.851 1.00 96.31 291 SER A N 1
ATOM 2327 C CA . SER A 1 291 ? -15.109 3.537 -28.944 1.00 96.31 291 SER A CA 1
ATOM 2328 C C . SER A 1 291 ? -13.600 3.371 -29.137 1.00 96.31 291 SER A C 1
ATOM 2330 O O . SER A 1 291 ? -13.137 3.333 -30.275 1.00 96.31 291 SER A O 1
ATOM 2332 N N . ASP A 1 292 ? -12.836 3.250 -28.048 1.00 96.62 292 ASP A N 1
ATOM 2333 C CA . ASP A 1 292 ? -11.381 3.084 -28.104 1.00 96.62 292 ASP A CA 1
ATOM 2334 C C . ASP A 1 292 ? -11.016 1.680 -28.605 1.00 96.62 292 ASP A C 1
ATOM 2336 O O . ASP A 1 292 ? -10.060 1.517 -29.366 1.00 96.62 292 ASP A O 1
ATOM 2340 N N . LEU A 1 293 ? -11.814 0.667 -28.238 1.00 97.62 293 LEU A N 1
ATOM 2341 C CA . LEU A 1 293 ? -11.679 -0.689 -28.771 1.00 97.62 293 LEU A CA 1
ATOM 2342 C C . LEU A 1 293 ? -11.951 -0.714 -30.278 1.00 97.62 293 LEU A C 1
ATOM 2344 O O . LEU A 1 293 ? -11.118 -1.205 -31.040 1.00 97.62 293 LEU A O 1
ATOM 2348 N N . GLN A 1 294 ? -13.071 -0.133 -30.714 1.00 97.88 294 GLN A N 1
ATOM 2349 C CA . GLN A 1 294 ? -13.422 -0.053 -32.133 1.00 97.88 294 GLN A CA 1
ATOM 2350 C C . GLN A 1 294 ? -12.371 0.723 -32.937 1.00 97.88 294 GLN A C 1
ATOM 2352 O O . GLN A 1 294 ? -12.050 0.340 -34.059 1.00 97.88 294 GLN A O 1
ATOM 2357 N N . GLU A 1 295 ? -11.774 1.770 -32.362 1.00 97.44 295 GLU A N 1
ATOM 2358 C CA . GLU A 1 295 ? -10.685 2.516 -32.996 1.00 97.44 295 GLU A CA 1
ATOM 2359 C C . GLU A 1 295 ? -9.423 1.658 -33.191 1.00 97.44 295 GLU A C 1
ATOM 2361 O O . GLU A 1 295 ? -8.823 1.696 -34.267 1.00 97.44 295 GLU A O 1
ATOM 2366 N N . LEU A 1 296 ? -9.030 0.839 -32.209 1.00 97.88 296 LEU A N 1
ATOM 2367 C CA . LEU A 1 296 ? -7.907 -0.096 -32.365 1.00 97.88 296 LEU A CA 1
ATOM 2368 C C . LEU A 1 296 ? -8.217 -1.202 -33.387 1.00 97.88 296 LEU A C 1
ATOM 2370 O O . LEU A 1 296 ? -7.3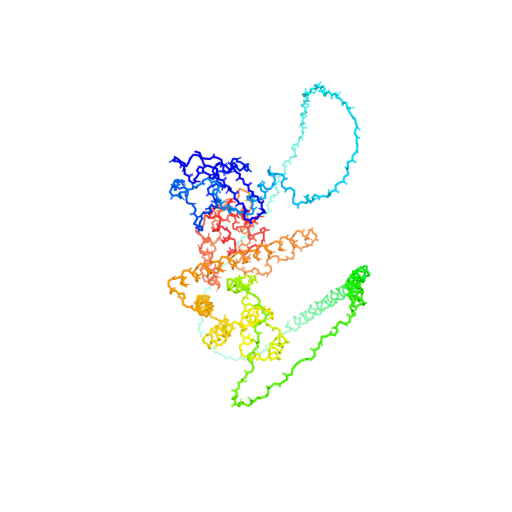71 -1.523 -34.224 1.00 97.88 296 LEU A O 1
ATOM 2374 N N . VAL A 1 297 ? -9.436 -1.742 -33.385 1.00 98.06 297 VAL A N 1
ATOM 2375 C CA . VAL A 1 297 ? -9.871 -2.733 -34.385 1.00 98.06 297 VAL A CA 1
ATOM 2376 C C . VAL A 1 297 ? -9.865 -2.128 -35.791 1.00 98.06 297 VAL A C 1
ATOM 2378 O O . VAL A 1 297 ? -9.357 -2.743 -36.728 1.00 98.06 297 VAL A O 1
ATOM 2381 N N . ARG A 1 298 ? -10.328 -0.882 -35.947 1.00 97.81 298 ARG A N 1
ATOM 2382 C CA . ARG A 1 298 ? -10.289 -0.134 -37.215 1.00 97.81 298 ARG A CA 1
ATOM 2383 C C . ARG A 1 298 ? -8.861 0.083 -37.723 1.00 97.81 298 ARG A C 1
ATOM 2385 O O . ARG A 1 298 ? -8.648 0.141 -38.932 1.00 97.81 298 ARG A O 1
ATOM 2392 N N . ARG A 1 299 ? -7.880 0.176 -36.820 1.00 97.75 299 ARG A N 1
ATOM 2393 C CA . ARG A 1 299 ? -6.442 0.228 -37.151 1.00 97.75 299 ARG A CA 1
ATOM 2394 C C . ARG A 1 299 ? -5.848 -1.134 -37.529 1.00 97.75 299 ARG A C 1
ATOM 2396 O O . ARG A 1 299 ? -4.685 -1.186 -37.919 1.00 97.75 299 ARG A O 1
ATOM 2403 N N . GLY A 1 300 ? -6.633 -2.209 -37.466 1.00 97.75 300 GLY A N 1
ATOM 2404 C CA . GLY A 1 300 ? -6.258 -3.548 -37.919 1.00 97.75 300 GLY A CA 1
ATOM 2405 C C . GLY A 1 300 ? -5.741 -4.479 -36.822 1.00 97.75 300 GLY A C 1
ATOM 2406 O O . GLY A 1 300 ? -5.255 -5.562 -37.144 1.00 97.75 300 GLY A O 1
ATOM 2407 N N . TYR A 1 301 ? -5.829 -4.094 -35.545 1.00 97.94 301 TYR A N 1
ATOM 2408 C CA . TYR A 1 301 ? -5.484 -4.992 -34.441 1.00 97.94 301 TYR A CA 1
ATOM 2409 C C . TYR A 1 301 ? -6.594 -6.026 -34.204 1.00 97.94 301 TYR A C 1
ATOM 2411 O O . TYR A 1 301 ? -7.774 -5.759 -34.438 1.00 97.94 301 TYR A O 1
ATOM 2419 N N . ASN A 1 302 ? -6.227 -7.213 -33.715 1.00 98.12 302 ASN A N 1
ATOM 2420 C CA . ASN A 1 302 ? -7.204 -8.227 -33.329 1.00 98.12 302 ASN A CA 1
ATOM 2421 C C . ASN A 1 302 ? -8.061 -7.717 -32.156 1.00 98.12 302 ASN A C 1
ATOM 2423 O O . ASN A 1 302 ? -7.521 -7.186 -31.190 1.00 98.12 302 ASN A O 1
ATOM 2427 N N . GLU A 1 303 ? -9.382 -7.904 -32.214 1.00 97.81 303 GLU A N 1
ATOM 2428 C CA . GLU A 1 303 ? -10.305 -7.384 -31.194 1.00 97.81 303 GLU A CA 1
ATOM 2429 C C . GLU A 1 303 ? -9.992 -7.900 -29.782 1.00 97.81 303 GLU A C 1
ATOM 2431 O O . GLU A 1 303 ? -9.998 -7.123 -28.828 1.00 97.81 303 GLU A O 1
ATOM 2436 N N . ARG A 1 304 ? -9.664 -9.190 -29.636 1.00 97.25 304 ARG A N 1
ATOM 2437 C CA . ARG A 1 304 ? -9.329 -9.788 -28.335 1.00 97.25 304 ARG A CA 1
ATOM 2438 C C . ARG A 1 304 ? -8.042 -9.191 -27.771 1.00 97.25 304 ARG A C 1
ATOM 2440 O O . ARG A 1 304 ? -8.003 -8.803 -26.605 1.00 97.25 304 ARG A O 1
ATOM 2447 N N . GLU A 1 305 ? -7.013 -9.074 -28.606 1.00 97.75 305 GLU A N 1
ATOM 2448 C CA . GLU A 1 305 ? -5.736 -8.466 -28.220 1.00 97.75 305 GLU A CA 1
ATOM 2449 C C . GLU A 1 305 ? -5.921 -6.990 -27.852 1.00 97.75 305 GLU A C 1
ATOM 2451 O O . GLU A 1 305 ? -5.417 -6.541 -26.824 1.00 97.75 305 GLU A O 1
ATOM 2456 N N . ALA A 1 306 ? -6.683 -6.239 -28.653 1.00 97.88 306 ALA A N 1
ATOM 2457 C CA . ALA A 1 306 ? -6.962 -4.825 -28.427 1.00 97.88 306 ALA A CA 1
ATOM 2458 C C . ALA A 1 306 ? -7.744 -4.592 -27.131 1.00 97.88 306 ALA A C 1
ATOM 2460 O O . ALA A 1 306 ? -7.401 -3.705 -26.347 1.00 97.88 306 ALA A O 1
ATOM 2461 N N . ARG A 1 307 ? -8.743 -5.436 -26.861 1.00 97.50 307 ARG A N 1
ATOM 2462 C CA . ARG A 1 307 ? -9.510 -5.436 -25.615 1.00 97.50 307 ARG A CA 1
ATOM 2463 C C . ARG A 1 307 ? -8.610 -5.661 -24.406 1.00 97.50 307 ARG A C 1
ATOM 2465 O O . ARG A 1 307 ? -8.639 -4.880 -23.456 1.00 97.50 307 ARG A O 1
ATOM 2472 N N . ASN A 1 308 ? -7.780 -6.698 -24.446 1.00 96.44 308 ASN A N 1
ATOM 2473 C CA . ASN A 1 308 ? -6.878 -7.027 -23.346 1.00 96.44 308 ASN A CA 1
ATOM 2474 C C . ASN A 1 308 ? -5.786 -5.960 -23.159 1.00 96.44 308 ASN A C 1
ATOM 2476 O O . ASN A 1 308 ? -5.450 -5.615 -22.023 1.00 96.44 308 ASN A O 1
ATOM 2480 N N . ALA A 1 309 ? -5.303 -5.359 -24.248 1.00 95.69 309 ALA A N 1
ATOM 2481 C CA . ALA A 1 309 ? -4.391 -4.224 -24.201 1.00 95.69 309 ALA A CA 1
ATOM 2482 C C . ALA A 1 309 ? -5.022 -2.998 -23.537 1.00 95.69 309 ALA A C 1
ATOM 2484 O O . ALA A 1 309 ? -4.376 -2.373 -22.698 1.00 95.69 309 ALA A O 1
ATOM 2485 N N . LEU A 1 310 ? -6.281 -2.679 -23.850 1.00 95.06 310 LEU A N 1
ATOM 2486 C CA . LEU A 1 310 ? -7.017 -1.585 -23.213 1.00 95.06 310 LEU A CA 1
ATOM 2487 C C . LEU A 1 310 ? -7.276 -1.844 -21.730 1.00 95.06 310 LEU A C 1
ATOM 2489 O O . LEU A 1 310 ? -7.072 -0.939 -20.921 1.00 95.06 310 LEU A O 1
ATOM 2493 N N . ARG A 1 311 ? -7.660 -3.072 -21.355 1.00 94.19 311 ARG A N 1
ATOM 2494 C CA . ARG A 1 311 ? -7.827 -3.470 -19.947 1.00 94.19 311 ARG A CA 1
ATOM 2495 C C . ARG A 1 311 ? -6.528 -3.275 -19.162 1.00 94.19 311 ARG A C 1
ATOM 2497 O O . ARG A 1 311 ? -6.545 -2.648 -18.105 1.00 94.19 311 ARG A O 1
ATOM 2504 N N . LEU A 1 312 ? -5.399 -3.737 -19.706 1.00 92.12 312 LEU A N 1
ATOM 2505 C CA . LEU A 1 312 ? -4.085 -3.590 -19.071 1.00 92.12 312 LEU A CA 1
ATOM 2506 C C . LEU A 1 312 ? -3.586 -2.133 -19.058 1.00 92.12 312 LEU A C 1
ATOM 2508 O O . LEU A 1 312 ? -2.912 -1.720 -18.120 1.00 92.12 312 LEU A O 1
ATOM 2512 N N . ALA A 1 313 ? -3.930 -1.345 -20.078 1.00 90.75 313 ALA A N 1
ATOM 2513 C CA . ALA A 1 313 ? -3.598 0.076 -20.180 1.00 90.75 313 ALA A CA 1
ATOM 2514 C C . ALA A 1 313 ? -4.561 0.994 -19.405 1.00 90.75 313 ALA A C 1
ATOM 2516 O O . ALA A 1 313 ? -4.424 2.217 -19.488 1.00 90.75 313 ALA A O 1
ATOM 2517 N N . PHE A 1 314 ? -5.536 0.434 -18.678 1.00 90.88 314 PHE A N 1
ATOM 2518 C CA . PHE A 1 314 ? -6.572 1.180 -17.957 1.00 90.88 314 PHE A CA 1
ATOM 2519 C C . PHE A 1 314 ? -7.322 2.172 -18.864 1.00 90.88 314 PHE A C 1
ATOM 2521 O O . PHE A 1 314 ? -7.462 3.351 -18.543 1.00 90.88 314 PHE A O 1
ATOM 2528 N N . GLY A 1 315 ? -7.717 1.714 -20.056 1.00 89.88 315 GLY A N 1
ATOM 2529 C CA . GLY A 1 315 ? -8.450 2.509 -21.045 1.00 89.88 315 GLY A CA 1
ATOM 2530 C C . GLY A 1 315 ? -7.608 3.532 -21.818 1.00 89.88 315 GLY A C 1
ATOM 2531 O O . GLY A 1 315 ? -8.131 4.223 -22.686 1.00 89.88 315 GLY A O 1
ATOM 2532 N N . LYS A 1 316 ? -6.295 3.645 -21.568 1.00 91.69 316 LYS A N 1
ATOM 2533 C CA . LYS A 1 316 ? -5.423 4.588 -22.291 1.00 91.69 316 LYS A CA 1
ATOM 2534 C C . LYS A 1 316 ? -5.065 4.047 -23.681 1.00 91.69 316 LYS A C 1
ATOM 2536 O O . LYS A 1 316 ? -4.097 3.300 -23.822 1.00 91.69 316 LYS A O 1
ATOM 2541 N N . ILE A 1 317 ? -5.793 4.475 -24.716 1.00 94.75 317 ILE A N 1
ATOM 2542 C CA . ILE A 1 317 ? -5.650 3.971 -26.098 1.00 94.75 317 ILE A CA 1
ATOM 2543 C C . ILE A 1 317 ? -4.213 4.011 -26.646 1.00 94.75 317 ILE A C 1
ATOM 2545 O O . ILE A 1 317 ? -3.759 3.029 -27.224 1.00 94.75 317 ILE A O 1
ATOM 2549 N N . LEU A 1 318 ? -3.458 5.091 -26.409 1.00 92.38 318 LEU A N 1
ATOM 2550 C CA . LEU A 1 318 ? -2.072 5.215 -26.894 1.00 92.38 318 LEU A CA 1
ATOM 2551 C C . LEU A 1 318 ? -1.133 4.188 -26.248 1.00 92.38 318 LEU A C 1
ATOM 2553 O O . LEU A 1 318 ? -0.199 3.696 -26.878 1.00 92.38 318 LEU A O 1
ATOM 2557 N N . LEU A 1 319 ? -1.380 3.857 -24.981 1.00 91.00 319 LEU A N 1
ATOM 2558 C CA . LEU A 1 319 ? -0.596 2.866 -24.258 1.00 91.00 319 LEU A CA 1
ATOM 2559 C C . LEU A 1 319 ? -0.992 1.442 -24.670 1.00 91.00 319 LEU A C 1
ATOM 2561 O O . LEU A 1 319 ? -0.117 0.599 -24.858 1.00 91.00 319 LEU A O 1
ATOM 2565 N N . ALA A 1 320 ? -2.287 1.195 -24.876 1.00 95.00 320 ALA A N 1
ATOM 2566 C CA . ALA A 1 320 ? -2.780 -0.063 -25.430 1.00 95.00 320 ALA A CA 1
ATOM 2567 C C . ALA A 1 320 ? -2.190 -0.329 -26.824 1.00 95.00 320 ALA A C 1
ATOM 2569 O O . ALA A 1 320 ? -1.665 -1.411 -27.080 1.00 95.00 320 ALA A O 1
ATOM 2570 N N . GLU A 1 321 ? -2.187 0.680 -27.696 1.00 95.25 321 GLU A N 1
ATOM 2571 C CA . GLU A 1 321 ? -1.562 0.604 -29.016 1.00 95.25 321 GLU A CA 1
ATOM 2572 C C . GLU A 1 321 ? -0.064 0.300 -28.924 1.00 95.25 321 GLU A C 1
ATOM 2574 O O . GLU A 1 321 ? 0.434 -0.559 -29.649 1.00 95.25 321 GLU A O 1
ATOM 2579 N N . LEU A 1 322 ? 0.653 0.927 -27.986 1.00 92.25 322 LEU A N 1
ATOM 2580 C CA . LEU A 1 322 ? 2.062 0.619 -27.749 1.00 92.25 322 LEU A CA 1
ATOM 2581 C C . LEU A 1 322 ? 2.269 -0.852 -27.349 1.00 92.25 322 LEU A C 1
ATOM 2583 O O . LEU A 1 322 ? 3.214 -1.480 -27.828 1.00 92.25 322 LEU A O 1
ATOM 2587 N N . TYR A 1 323 ? 1.406 -1.424 -26.502 1.00 93.75 323 TYR A N 1
ATOM 2588 C CA . TYR A 1 323 ? 1.485 -2.847 -26.147 1.00 93.75 323 TYR A CA 1
ATOM 2589 C C . TYR A 1 323 ? 1.253 -3.764 -27.354 1.00 93.75 323 TYR A C 1
ATOM 2591 O O . TYR A 1 323 ? 1.975 -4.752 -27.521 1.00 93.75 323 TYR A O 1
ATOM 2599 N N . LEU A 1 324 ? 0.290 -3.417 -28.212 1.00 95.75 324 LEU A N 1
ATOM 2600 C CA . LEU A 1 324 ? -0.032 -4.158 -29.434 1.00 95.75 324 LEU A CA 1
ATOM 2601 C C . LEU A 1 324 ? 1.113 -4.100 -30.449 1.00 95.75 324 LEU A C 1
ATOM 2603 O O . LEU A 1 324 ? 1.564 -5.137 -30.927 1.00 95.75 324 LEU A O 1
ATOM 2607 N N . GLN A 1 325 ? 1.665 -2.911 -30.708 1.00 94.38 325 GLN A N 1
ATOM 2608 C CA . GLN A 1 325 ? 2.805 -2.721 -31.616 1.00 94.38 325 GLN A CA 1
ATOM 2609 C C . GLN A 1 325 ? 4.052 -3.498 -31.182 1.00 94.38 325 GLN A C 1
ATOM 2611 O O . GLN A 1 325 ? 4.898 -3.848 -32.003 1.00 94.38 325 GLN A O 1
ATOM 2616 N N . LYS A 1 326 ? 4.186 -3.763 -29.881 1.00 90.94 326 LYS A N 1
ATOM 2617 C CA . LYS A 1 326 ? 5.304 -4.518 -29.306 1.00 90.94 326 LYS A CA 1
ATOM 2618 C C . LYS A 1 326 ? 5.071 -6.027 -29.310 1.00 90.94 326 LYS A C 1
ATOM 2620 O O . LYS A 1 326 ? 5.940 -6.759 -28.848 1.00 90.94 326 LYS A O 1
ATOM 2625 N N . GLY A 1 327 ? 3.926 -6.488 -29.816 1.00 93.88 327 GLY A N 1
ATOM 2626 C CA . GLY A 1 327 ? 3.585 -7.906 -29.904 1.00 93.88 327 GLY A CA 1
ATOM 2627 C C . GLY A 1 327 ? 3.367 -8.570 -28.546 1.00 93.88 327 GLY A C 1
ATOM 2628 O O . GLY A 1 327 ? 3.434 -9.793 -28.452 1.00 93.88 327 GLY A O 1
ATOM 2629 N N . ILE A 1 328 ? 3.112 -7.793 -27.482 1.00 93.44 328 ILE A N 1
ATOM 2630 C CA . ILE A 1 328 ? 2.888 -8.338 -26.132 1.00 93.44 328 ILE A CA 1
ATOM 2631 C C . ILE A 1 328 ? 1.674 -9.272 -26.151 1.00 93.44 328 ILE A C 1
ATOM 2633 O O . ILE A 1 328 ? 1.736 -10.396 -25.659 1.00 93.44 328 ILE A O 1
ATOM 2637 N N . PHE A 1 329 ? 0.593 -8.840 -26.796 1.00 96.00 329 PHE A N 1
ATOM 2638 C CA . PHE A 1 329 ? -0.649 -9.605 -26.880 1.00 96.00 329 PHE A CA 1
ATOM 2639 C C . PHE A 1 329 ? -0.678 -10.640 -28.004 1.00 96.00 329 PHE A C 1
ATOM 2641 O O . PHE A 1 329 ? -1.634 -11.395 -28.085 1.00 96.00 329 PHE A O 1
ATOM 2648 N N . SER A 1 330 ? 0.383 -10.777 -28.802 1.00 94.56 330 SER A N 1
ATOM 2649 C CA . SER A 1 330 ? 0.489 -11.900 -29.745 1.00 94.56 330 SER A CA 1
ATOM 2650 C C . SER A 1 330 ? 0.750 -13.233 -29.029 1.00 94.56 330 SER A C 1
ATOM 2652 O O . SER A 1 330 ? 0.616 -14.302 -29.621 1.00 94.56 330 SER A O 1
ATOM 2654 N N . ASN A 1 331 ? 1.125 -13.192 -27.743 1.00 95.00 331 ASN A N 1
ATOM 2655 C CA . ASN A 1 331 ? 1.246 -14.380 -26.908 1.00 95.00 331 ASN A CA 1
ATOM 2656 C C . ASN A 1 331 ? -0.125 -14.754 -26.299 1.00 95.00 331 ASN A C 1
ATOM 2658 O O . ASN A 1 331 ? -0.679 -13.982 -25.507 1.00 95.00 331 ASN A O 1
ATOM 2662 N N . PRO A 1 332 ? -0.673 -15.949 -26.592 1.00 95.31 332 PRO A N 1
ATOM 2663 C CA . PRO A 1 332 ? -1.976 -16.362 -26.074 1.00 95.31 332 PRO A CA 1
ATOM 2664 C C . PRO A 1 332 ? -2.007 -16.475 -24.542 1.00 95.31 332 PRO A C 1
ATOM 2666 O O . PRO A 1 332 ? -3.040 -16.195 -23.941 1.00 95.31 332 PRO A O 1
ATOM 2669 N N . ASN A 1 333 ? -0.883 -16.803 -23.891 1.00 95.38 333 ASN A N 1
ATOM 2670 C CA . ASN A 1 333 ? -0.819 -16.919 -22.429 1.00 95.38 333 ASN A CA 1
ATOM 2671 C C . ASN A 1 333 ? -0.998 -15.566 -21.733 1.00 95.38 333 ASN A C 1
ATOM 2673 O O . ASN A 1 333 ? -1.586 -15.499 -20.658 1.00 95.38 333 ASN A O 1
ATOM 2677 N N . ILE A 1 334 ? -0.521 -14.482 -22.353 1.00 95.38 334 ILE A N 1
ATOM 2678 C CA . ILE A 1 334 ? -0.705 -13.127 -21.824 1.00 95.38 334 ILE A CA 1
ATOM 2679 C C . ILE A 1 334 ? -2.180 -12.733 -21.892 1.00 95.38 334 ILE A C 1
ATOM 2681 O O . ILE A 1 334 ? -2.710 -12.234 -20.904 1.00 95.38 334 ILE A O 1
ATOM 2685 N N . ASN A 1 335 ? -2.863 -13.019 -23.007 1.00 96.75 335 ASN A N 1
ATOM 2686 C CA . ASN A 1 335 ? -4.307 -12.785 -23.120 1.00 96.75 335 ASN A CA 1
ATOM 2687 C C . ASN A 1 335 ? -5.090 -13.562 -22.062 1.00 96.75 335 ASN A C 1
ATOM 2689 O O . ASN A 1 335 ? -5.894 -12.965 -21.358 1.00 96.75 335 ASN A O 1
ATOM 2693 N N . LEU A 1 336 ? -4.803 -14.860 -21.904 1.00 96.69 336 LEU A N 1
ATOM 2694 C CA . LEU A 1 336 ? -5.468 -15.700 -20.905 1.00 96.69 336 LEU A CA 1
ATOM 2695 C C . LEU A 1 336 ? -5.268 -15.176 -19.481 1.00 96.69 336 LEU A C 1
ATOM 2697 O O . LEU A 1 336 ? -6.212 -15.167 -18.708 1.00 96.69 336 LEU A O 1
ATOM 2701 N N . ARG A 1 337 ? -4.068 -14.697 -19.134 1.00 95.62 337 ARG A N 1
ATOM 2702 C CA . ARG A 1 337 ? -3.794 -14.135 -17.801 1.00 95.62 337 ARG A CA 1
ATOM 2703 C C . ARG A 1 337 ? -4.460 -12.789 -17.568 1.00 95.62 337 ARG A C 1
ATOM 2705 O O . ARG A 1 337 ? -4.864 -12.504 -16.447 1.00 95.62 337 ARG A O 1
ATOM 2712 N N . VAL A 1 338 ? -4.556 -11.951 -18.598 1.00 95.25 338 VAL A N 1
ATOM 2713 C CA . VAL A 1 338 ? -5.325 -10.705 -18.512 1.00 95.25 338 VAL A CA 1
ATOM 2714 C C . VAL A 1 338 ? -6.804 -11.040 -18.319 1.00 95.25 338 VAL A C 1
ATOM 2716 O O . VAL A 1 338 ? -7.404 -10.557 -17.370 1.00 95.25 338 VAL A O 1
ATOM 2719 N N . GLU A 1 339 ? -7.377 -11.928 -19.124 1.00 96.00 339 GLU A N 1
ATOM 2720 C CA . GLU A 1 339 ? -8.759 -12.398 -18.946 1.00 96.00 339 GLU A CA 1
ATOM 2721 C C . GLU A 1 339 ? -8.981 -12.988 -17.549 1.00 96.00 339 GLU A C 1
ATOM 2723 O O . GLU A 1 339 ? -9.874 -12.539 -16.843 1.00 96.00 339 GLU A O 1
ATOM 2728 N N . GLU A 1 340 ? -8.100 -13.875 -17.080 1.00 95.25 340 GLU A N 1
ATOM 2729 C CA . GLU A 1 340 ? -8.174 -14.452 -15.734 1.00 95.25 340 GLU A CA 1
ATOM 2730 C C . GLU A 1 340 ? -8.141 -13.374 -14.636 1.00 95.25 340 GLU A C 1
ATOM 2732 O O . GLU A 1 340 ? -8.872 -13.456 -13.653 1.00 95.25 340 GLU A O 1
ATOM 2737 N N . LEU A 1 341 ? -7.319 -12.334 -14.802 1.00 93.75 341 LEU A N 1
ATOM 2738 C CA . LEU A 1 341 ? -7.192 -11.247 -13.833 1.00 93.75 341 LEU A CA 1
ATOM 2739 C C . LEU A 1 341 ? -8.431 -10.338 -13.771 1.00 93.75 341 LEU A C 1
ATOM 2741 O O . LEU A 1 341 ? -8.727 -9.803 -12.700 1.00 93.75 341 LEU A O 1
ATOM 2745 N N . PHE A 1 342 ? -9.096 -10.108 -14.907 1.00 91.19 342 PHE A N 1
ATOM 2746 C CA . PHE A 1 342 ? -10.183 -9.129 -15.033 1.00 91.19 342 PHE A CA 1
ATOM 2747 C C . PHE A 1 342 ? -11.584 -9.754 -15.022 1.00 91.19 342 PHE A C 1
ATOM 2749 O O . PHE A 1 342 ? -12.515 -9.105 -14.552 1.00 91.19 342 PHE A O 1
ATOM 2756 N N . ASP A 1 343 ? -11.746 -10.986 -15.503 1.00 93.56 343 ASP A N 1
ATOM 2757 C CA . ASP A 1 343 ? -13.044 -11.665 -15.587 1.00 93.56 343 ASP A CA 1
ATOM 2758 C C . ASP A 1 343 ? -13.384 -12.451 -14.301 1.00 93.56 343 ASP A C 1
ATOM 2760 O O . ASP A 1 343 ? -14.538 -12.834 -14.120 1.00 93.56 343 ASP A O 1
ATOM 2764 N N . HIS A 1 344 ? -12.419 -12.621 -13.382 1.00 92.38 344 HIS A N 1
ATOM 2765 C CA . HIS A 1 344 ? -12.605 -13.242 -12.061 1.00 92.38 344 HIS A CA 1
ATOM 2766 C C . HIS A 1 344 ? -12.317 -12.273 -10.896 1.00 92.38 344 HIS A C 1
ATOM 2768 O O . HIS A 1 344 ? -11.325 -12.429 -10.166 1.00 92.38 344 HIS A O 1
ATOM 2774 N N . PRO A 1 345 ? -13.152 -11.236 -10.688 1.00 86.38 345 PRO A N 1
ATOM 2775 C CA . PRO A 1 345 ? -12.980 -10.290 -9.583 1.00 86.38 345 PRO A CA 1
ATOM 2776 C C . PRO A 1 345 ? -13.084 -10.946 -8.195 1.00 86.38 345 PRO A C 1
ATOM 2778 O O . PRO A 1 345 ? -12.566 -10.391 -7.225 1.00 86.38 345 PRO A O 1
ATOM 2781 N N . GLU A 1 346 ? -13.720 -12.116 -8.098 1.00 90.19 346 GLU A N 1
ATOM 2782 C CA . GLU A 1 346 ? -13.885 -12.915 -6.882 1.00 90.19 346 GLU A CA 1
ATOM 2783 C C . GLU A 1 346 ? -12.596 -13.589 -6.397 1.00 90.19 346 GLU A C 1
ATOM 2785 O O . GLU A 1 346 ? -12.557 -14.114 -5.282 1.00 90.19 346 GLU A O 1
ATOM 2790 N N . TYR A 1 347 ? -11.537 -13.601 -7.211 1.00 90.62 347 TYR A N 1
ATOM 2791 C CA . TYR A 1 347 ? -10.289 -14.239 -6.818 1.00 90.62 347 TYR A CA 1
ATOM 2792 C C . TYR A 1 347 ? -9.667 -13.569 -5.587 1.00 90.62 347 TYR A C 1
ATOM 2794 O O . TYR A 1 347 ? -9.543 -12.337 -5.553 1.00 90.62 347 TYR A O 1
ATOM 2802 N N . PRO A 1 348 ? -9.190 -14.370 -4.608 1.00 88.12 348 PRO A N 1
ATOM 2803 C CA . PRO A 1 348 ? -8.431 -13.854 -3.480 1.00 88.12 348 PRO A CA 1
ATOM 2804 C C . PRO A 1 348 ? -7.261 -12.989 -3.948 1.00 88.12 348 PRO A C 1
ATOM 2806 O O . PRO A 1 348 ? -6.659 -13.237 -5.003 1.00 88.12 348 PRO A O 1
ATOM 2809 N N . GLN A 1 349 ? -6.908 -11.985 -3.149 1.00 82.75 349 GLN A N 1
ATOM 2810 C CA . GLN A 1 349 ? -5.857 -11.032 -3.494 1.00 82.75 349 GLN A CA 1
ATOM 2811 C C . GLN A 1 349 ? -4.520 -11.735 -3.780 1.00 82.75 349 GLN A C 1
ATOM 2813 O O . GLN A 1 349 ? -3.803 -11.341 -4.699 1.00 82.75 349 GLN A O 1
ATOM 2818 N N . GLU A 1 350 ? -4.209 -12.823 -3.072 1.00 86.50 350 GLU A N 1
ATOM 2819 C CA . GLU A 1 350 ? -3.031 -13.665 -3.299 1.00 86.50 350 GLU A CA 1
ATOM 2820 C C . GLU A 1 350 ? -3.011 -14.272 -4.706 1.00 86.50 350 GLU A C 1
ATOM 2822 O O . GLU A 1 350 ? -1.970 -14.259 -5.367 1.00 86.50 350 GLU A O 1
ATOM 2827 N N . ARG A 1 351 ? -4.156 -14.765 -5.198 1.00 93.25 351 ARG A N 1
ATOM 2828 C CA . ARG A 1 351 ? -4.254 -15.348 -6.543 1.00 93.25 351 ARG A CA 1
ATOM 2829 C C . ARG A 1 351 ? -4.078 -14.278 -7.614 1.00 93.25 351 ARG A C 1
ATOM 2831 O O . ARG A 1 351 ? -3.319 -14.484 -8.556 1.00 93.25 351 ARG A O 1
ATOM 2838 N N . ARG A 1 352 ? -4.710 -13.116 -7.447 1.00 88.94 352 ARG A N 1
ATOM 2839 C CA . ARG A 1 352 ? -4.580 -11.982 -8.382 1.00 88.94 352 ARG A CA 1
ATOM 2840 C C . ARG A 1 352 ? -3.142 -11.473 -8.459 1.00 88.94 352 ARG A C 1
ATOM 2842 O O . ARG A 1 352 ? -2.614 -11.250 -9.545 1.00 88.94 352 ARG A O 1
ATOM 2849 N N . ASN A 1 353 ? -2.484 -11.379 -7.309 1.00 85.31 353 ASN A N 1
ATOM 2850 C CA . ASN A 1 353 ? -1.065 -11.061 -7.184 1.00 85.31 353 ASN A CA 1
ATOM 2851 C C . ASN A 1 353 ? -0.172 -12.068 -7.925 1.00 85.31 353 ASN A C 1
ATOM 2853 O O . ASN A 1 353 ? 0.755 -11.676 -8.634 1.00 85.31 353 ASN A O 1
ATOM 2857 N N . GLN A 1 354 ? -0.471 -13.362 -7.797 1.00 90.81 354 GLN A N 1
ATOM 2858 C CA . GLN A 1 354 ? 0.240 -14.420 -8.510 1.00 90.81 354 GLN A CA 1
ATOM 2859 C C . GLN A 1 354 ? 0.068 -14.298 -10.033 1.00 90.81 354 GLN A C 1
ATOM 2861 O O . GLN A 1 354 ? 1.065 -14.324 -10.755 1.00 90.81 354 GLN A O 1
ATOM 2866 N N . ILE A 1 355 ? -1.161 -14.083 -10.517 1.00 90.75 355 ILE A N 1
ATOM 2867 C CA . ILE A 1 355 ? -1.446 -13.859 -11.946 1.00 90.75 355 ILE A CA 1
ATOM 2868 C C . ILE A 1 355 ? -0.685 -12.632 -12.460 1.00 90.75 355 ILE A C 1
ATOM 2870 O O . ILE A 1 355 ? -0.104 -12.677 -13.542 1.00 90.75 355 ILE A O 1
ATOM 2874 N N . LEU A 1 356 ? -0.617 -11.551 -11.676 1.00 88.62 356 LEU A N 1
ATOM 2875 C CA . LEU A 1 356 ? 0.120 -10.345 -12.049 1.00 88.62 356 LEU A CA 1
ATOM 2876 C C . LEU A 1 356 ? 1.632 -10.597 -12.152 1.00 88.62 356 LEU A C 1
ATOM 2878 O O . LEU A 1 356 ? 2.255 -10.165 -13.121 1.00 88.62 356 LEU A O 1
ATOM 2882 N N . LYS A 1 357 ? 2.231 -11.323 -11.197 1.00 86.62 357 LYS A N 1
ATOM 2883 C CA . LYS A 1 357 ? 3.651 -11.723 -11.268 1.00 86.62 357 LYS A CA 1
ATOM 2884 C C . LYS A 1 357 ? 3.942 -12.529 -12.527 1.00 86.62 357 LYS A C 1
ATOM 2886 O O . LYS A 1 357 ? 4.921 -12.285 -13.228 1.00 86.62 357 LYS A O 1
ATOM 2891 N N . GLU A 1 358 ? 3.073 -13.482 -12.811 1.00 91.62 358 GLU A N 1
ATOM 2892 C CA . GLU A 1 358 ? 3.138 -14.339 -13.980 1.00 91.62 358 GLU A CA 1
ATOM 2893 C C . GLU A 1 358 ? 2.991 -13.549 -15.293 1.00 91.62 358 GLU A C 1
ATOM 2895 O O . GLU A 1 358 ? 3.789 -13.712 -16.218 1.00 91.62 358 GLU A O 1
ATOM 2900 N N . LEU A 1 359 ? 2.019 -12.640 -15.369 1.00 91.75 359 LEU A N 1
ATOM 2901 C CA . LEU A 1 359 ? 1.823 -11.730 -16.497 1.00 91.75 359 LEU A CA 1
ATOM 2902 C C . LEU A 1 359 ? 3.079 -10.884 -16.748 1.00 91.75 359 LEU A C 1
ATOM 2904 O O . LEU A 1 359 ? 3.569 -10.817 -17.874 1.00 91.75 359 LEU A O 1
ATOM 2908 N N . LEU A 1 360 ? 3.643 -10.292 -15.691 1.00 87.44 360 LEU A N 1
ATOM 2909 C CA . LEU A 1 360 ? 4.883 -9.519 -15.773 1.00 87.44 360 LEU A CA 1
ATOM 2910 C C . LEU A 1 360 ? 6.052 -10.373 -16.263 1.00 87.44 360 LEU A C 1
ATOM 2912 O O . LEU A 1 360 ? 6.834 -9.909 -17.093 1.00 87.44 360 LEU A O 1
ATOM 2916 N N . ALA A 1 361 ? 6.155 -11.619 -15.803 1.00 88.56 361 ALA A N 1
ATOM 2917 C CA . ALA A 1 361 ? 7.205 -12.525 -16.242 1.00 88.56 361 ALA A CA 1
ATOM 2918 C C . ALA A 1 361 ? 7.156 -12.783 -17.752 1.00 88.56 361 ALA A C 1
ATOM 2920 O O . ALA A 1 361 ? 8.197 -12.764 -18.413 1.00 88.56 361 ALA A O 1
ATOM 2921 N N . ASP A 1 362 ? 5.965 -12.978 -18.313 1.00 90.25 362 ASP A N 1
ATOM 2922 C CA . ASP A 1 362 ? 5.817 -13.189 -19.752 1.00 90.25 362 ASP A CA 1
ATOM 2923 C C . ASP A 1 362 ? 6.036 -11.904 -20.557 1.00 90.25 362 ASP A C 1
ATOM 2925 O O . ASP A 1 362 ? 6.718 -11.946 -21.584 1.00 90.25 362 ASP A O 1
ATOM 2929 N N . CYS A 1 363 ? 5.583 -10.749 -20.060 1.00 87.94 363 CYS A N 1
ATOM 2930 C CA . CYS A 1 363 ? 5.885 -9.452 -20.670 1.00 87.94 363 CYS A CA 1
ATOM 2931 C C . CYS A 1 363 ? 7.398 -9.190 -20.746 1.00 87.94 363 CYS A C 1
ATOM 2933 O O . CYS A 1 363 ? 7.897 -8.748 -21.781 1.00 87.94 363 CYS A O 1
ATOM 2935 N N . VAL A 1 364 ? 8.151 -9.494 -19.681 1.00 86.25 364 VAL A N 1
ATOM 2936 C CA . VAL A 1 364 ? 9.613 -9.313 -19.657 1.00 86.25 364 VAL A CA 1
ATOM 2937 C C . VAL A 1 364 ? 10.304 -10.248 -20.652 1.00 86.25 364 VAL A C 1
ATOM 2939 O O . VAL A 1 364 ? 11.213 -9.806 -21.353 1.00 86.25 364 VAL A O 1
ATOM 2942 N N . LYS A 1 365 ? 9.864 -11.508 -20.775 1.00 89.00 365 LYS A N 1
ATOM 2943 C CA . LYS A 1 365 ? 10.425 -12.450 -21.765 1.00 89.00 365 LYS A CA 1
ATOM 2944 C C . LYS A 1 365 ? 10.260 -11.949 -23.200 1.00 89.00 365 LYS A C 1
ATOM 2946 O O . LYS A 1 365 ? 11.182 -12.101 -23.996 1.00 89.00 365 LYS A O 1
ATOM 2951 N N . ILE A 1 366 ? 9.107 -11.356 -23.521 1.00 87.44 366 ILE A N 1
ATOM 2952 C CA . ILE A 1 366 ? 8.833 -10.803 -24.856 1.00 87.44 366 ILE A CA 1
ATOM 2953 C C . ILE A 1 366 ? 9.633 -9.521 -25.090 1.00 87.44 366 ILE A C 1
ATOM 2955 O O . ILE A 1 366 ? 10.211 -9.343 -26.158 1.00 87.44 366 ILE A O 1
ATOM 2959 N N . ALA A 1 367 ? 9.693 -8.634 -24.095 1.00 82.56 367 ALA A N 1
ATOM 2960 C CA . ALA A 1 367 ? 10.404 -7.365 -24.213 1.00 82.56 367 ALA A CA 1
ATOM 2961 C C . ALA A 1 367 ? 11.933 -7.537 -24.292 1.00 82.56 367 ALA A C 1
ATOM 2963 O O . ALA A 1 367 ? 12.611 -6.711 -24.901 1.00 82.56 367 ALA A O 1
ATOM 2964 N N . TYR A 1 368 ? 12.477 -8.599 -23.693 1.00 85.00 368 TYR A N 1
ATOM 2965 C CA . TYR A 1 368 ? 13.918 -8.828 -23.578 1.00 85.00 368 TYR A CA 1
ATOM 2966 C C . TYR A 1 368 ? 14.309 -10.262 -23.973 1.00 85.00 368 TYR A C 1
ATOM 2968 O O . TYR A 1 368 ? 14.781 -11.035 -23.128 1.00 85.00 368 TYR A O 1
ATOM 2976 N N . PRO A 1 369 ? 14.159 -10.638 -25.257 1.00 83.75 369 PRO A N 1
ATOM 2977 C CA . PRO A 1 369 ? 14.565 -11.956 -25.725 1.00 83.75 369 PRO A CA 1
ATOM 2978 C C . PRO A 1 369 ? 16.078 -12.132 -25.514 1.00 83.75 369 PRO A C 1
ATOM 2980 O O . PRO A 1 369 ? 16.882 -11.327 -25.980 1.00 83.75 369 PRO A O 1
ATOM 2983 N N . GLY A 1 370 ? 16.471 -13.170 -24.769 1.00 83.50 370 GLY A N 1
ATOM 2984 C CA . GLY A 1 370 ? 17.876 -13.494 -24.484 1.00 83.50 370 GLY A CA 1
ATOM 2985 C C . GLY A 1 370 ? 18.417 -13.028 -23.126 1.00 83.50 370 GLY A C 1
ATOM 2986 O O . GLY A 1 370 ? 19.576 -13.303 -22.822 1.00 83.50 370 GLY A O 1
ATOM 2987 N N . HIS A 1 371 ? 17.617 -12.369 -22.279 1.00 79.69 371 HIS A N 1
ATOM 2988 C CA . HIS A 1 371 ? 18.023 -12.150 -20.885 1.00 79.69 371 HIS A CA 1
ATOM 2989 C C . HIS A 1 371 ? 18.027 -13.470 -20.097 1.00 79.69 371 HIS A C 1
ATOM 2991 O O . HIS A 1 371 ? 17.115 -14.288 -20.210 1.00 79.69 371 HIS A O 1
ATOM 2997 N N . ASN A 1 372 ? 19.077 -13.682 -19.294 1.00 74.12 372 ASN A N 1
ATOM 2998 C CA . ASN A 1 372 ? 19.192 -14.847 -18.418 1.00 74.12 372 ASN A CA 1
ATOM 2999 C C . ASN A 1 372 ? 18.044 -14.836 -17.392 1.00 74.12 372 ASN A C 1
ATOM 3001 O O . ASN A 1 372 ? 17.765 -13.794 -16.795 1.00 74.12 372 ASN A O 1
ATOM 3005 N N . ARG A 1 373 ? 17.424 -15.999 -17.154 1.00 73.38 373 ARG A N 1
ATOM 3006 C CA . ARG A 1 373 ? 16.302 -16.205 -16.223 1.00 73.38 373 ARG A CA 1
ATOM 3007 C C . ARG A 1 373 ? 16.506 -15.515 -14.868 1.00 73.38 373 ARG A C 1
ATOM 3009 O O . ARG A 1 373 ? 15.573 -14.911 -14.355 1.00 73.38 373 ARG A O 1
ATOM 3016 N N . PHE A 1 374 ? 17.729 -15.527 -14.337 1.00 72.50 374 PHE A N 1
ATOM 3017 C CA . PHE A 1 374 ? 18.062 -14.872 -13.066 1.00 72.50 374 PHE A CA 1
ATOM 3018 C C . PHE A 1 374 ? 17.938 -13.337 -13.099 1.00 72.50 374 PHE A C 1
ATOM 3020 O O . PHE A 1 374 ? 17.446 -12.739 -12.145 1.00 72.50 374 PHE A O 1
ATOM 3027 N N . MET A 1 375 ? 18.342 -12.686 -14.197 1.00 70.56 375 MET A N 1
ATOM 3028 C CA . MET A 1 375 ? 18.173 -11.232 -14.368 1.00 70.56 375 MET A CA 1
ATOM 3029 C C . MET A 1 375 ? 16.691 -10.869 -14.493 1.00 70.56 375 MET A C 1
ATOM 3031 O O . MET A 1 375 ? 16.249 -9.853 -13.963 1.00 70.56 375 MET A O 1
ATOM 3035 N N . THR A 1 376 ? 15.919 -11.725 -15.165 1.00 76.44 376 THR A N 1
ATOM 3036 C CA . THR A 1 376 ? 14.472 -11.570 -15.320 1.00 76.44 376 THR A CA 1
ATOM 3037 C C . THR A 1 376 ? 13.750 -11.687 -13.979 1.00 76.44 376 THR A C 1
ATOM 3039 O O . THR A 1 376 ? 12.956 -10.811 -13.662 1.00 76.44 376 THR A O 1
ATOM 3042 N N . GLU A 1 377 ? 14.061 -12.693 -13.157 1.00 77.44 377 GLU A N 1
ATOM 3043 C CA . GLU A 1 377 ? 13.448 -12.870 -11.829 1.00 77.44 377 GLU A CA 1
ATOM 3044 C C . GLU A 1 377 ? 13.772 -11.705 -10.879 1.00 77.44 377 GLU A C 1
ATOM 3046 O O . GLU A 1 377 ? 12.866 -11.171 -10.240 1.00 77.44 377 GLU A O 1
ATOM 3051 N N . SER A 1 378 ? 15.027 -11.235 -10.849 1.00 79.94 378 SER A N 1
ATOM 3052 C CA . SER A 1 378 ? 15.406 -10.069 -10.036 1.00 79.94 378 SER A CA 1
ATOM 3053 C C . SER A 1 378 ? 14.681 -8.795 -10.474 1.00 79.94 378 SER A C 1
ATOM 3055 O O . SER A 1 378 ? 14.234 -8.027 -9.625 1.00 79.94 378 SER A O 1
ATOM 3057 N N . LEU A 1 379 ? 14.557 -8.564 -11.785 1.00 76.44 379 LEU A N 1
ATOM 3058 C CA . LEU A 1 379 ? 13.845 -7.403 -12.315 1.00 76.44 379 LEU A CA 1
ATOM 3059 C C . LEU A 1 379 ? 12.342 -7.498 -12.016 1.00 76.44 379 LEU A C 1
ATOM 3061 O O . LEU A 1 379 ? 11.732 -6.502 -11.642 1.00 76.44 379 LEU A O 1
ATOM 3065 N N . ILE A 1 380 ? 11.743 -8.685 -12.139 1.00 77.00 380 ILE A N 1
ATOM 3066 C CA . ILE A 1 380 ? 10.328 -8.907 -11.816 1.00 77.00 380 ILE A CA 1
ATOM 3067 C C . ILE A 1 380 ? 10.064 -8.624 -10.337 1.00 77.00 380 ILE A C 1
ATOM 3069 O O . ILE A 1 380 ? 9.128 -7.889 -10.040 1.00 77.00 380 ILE A O 1
ATOM 3073 N N . GLU A 1 381 ? 10.879 -9.143 -9.415 1.00 78.75 381 GLU A N 1
ATOM 3074 C CA . GLU A 1 381 ? 10.694 -8.898 -7.977 1.00 78.75 381 GLU A CA 1
ATOM 3075 C C . GLU A 1 381 ? 10.928 -7.426 -7.601 1.00 78.75 381 GLU A C 1
ATOM 3077 O O . GLU A 1 381 ? 10.147 -6.850 -6.841 1.00 78.75 381 GLU A O 1
ATOM 3082 N N . GLU A 1 382 ? 11.936 -6.765 -8.181 1.00 83.19 382 GLU A N 1
ATOM 3083 C CA . GLU A 1 382 ? 12.152 -5.323 -7.991 1.00 83.19 382 GLU A CA 1
ATOM 3084 C C . GLU A 1 382 ? 10.929 -4.512 -8.449 1.00 83.19 382 GLU A C 1
ATOM 3086 O O . GLU A 1 382 ? 10.445 -3.632 -7.738 1.00 83.19 382 GLU A O 1
ATOM 3091 N N . LYS A 1 383 ? 10.382 -4.814 -9.630 1.00 74.88 383 LYS A N 1
ATOM 3092 C CA . LYS A 1 383 ? 9.243 -4.058 -10.161 1.00 74.88 383 LYS A CA 1
ATOM 3093 C C . LYS A 1 383 ? 7.927 -4.400 -9.476 1.00 74.88 383 LYS A C 1
ATOM 3095 O O . LYS A 1 383 ? 7.119 -3.507 -9.234 1.00 74.88 383 LYS A O 1
ATOM 3100 N N . TYR A 1 384 ? 7.720 -5.660 -9.118 1.00 72.69 384 TYR A N 1
ATOM 3101 C CA . TYR A 1 384 ? 6.538 -6.093 -8.386 1.00 72.69 384 TYR A CA 1
ATOM 3102 C C . TYR A 1 384 ? 6.499 -5.506 -6.969 1.00 72.69 384 TYR A C 1
ATOM 3104 O O . TYR A 1 384 ? 5.454 -5.033 -6.525 1.00 72.69 384 TYR A O 1
ATOM 3112 N N . SER A 1 385 ? 7.637 -5.478 -6.267 1.00 71.75 385 SER A N 1
ATOM 3113 C CA . SER A 1 385 ? 7.729 -4.835 -4.949 1.00 71.75 385 SER A CA 1
ATOM 3114 C C . SER A 1 385 ? 7.446 -3.333 -5.021 1.00 71.75 385 SER A C 1
ATOM 3116 O O . SER A 1 385 ? 6.723 -2.815 -4.170 1.00 71.75 385 SER A O 1
ATOM 3118 N N . HIS A 1 386 ? 7.913 -2.650 -6.072 1.00 72.88 386 HIS A N 1
ATOM 3119 C CA . HIS A 1 386 ? 7.561 -1.252 -6.317 1.00 72.88 386 HIS A CA 1
ATOM 3120 C C . HIS A 1 386 ? 6.056 -1.057 -6.561 1.00 72.88 386 HIS A C 1
ATOM 3122 O O . HIS A 1 386 ? 5.461 -0.146 -5.994 1.00 72.88 386 HIS A O 1
ATOM 3128 N N . LEU A 1 387 ? 5.418 -1.936 -7.342 1.00 66.94 387 LEU A N 1
ATOM 3129 C CA . LEU A 1 387 ? 3.975 -1.873 -7.591 1.00 66.94 387 LEU A CA 1
ATOM 3130 C C . LEU A 1 387 ? 3.161 -2.068 -6.306 1.00 66.94 387 LEU A C 1
ATOM 3132 O O . LEU A 1 387 ? 2.229 -1.305 -6.059 1.00 66.94 387 LEU A O 1
ATOM 3136 N N . ARG A 1 388 ? 3.550 -3.026 -5.454 1.00 70.50 388 ARG A N 1
ATOM 3137 C CA . ARG A 1 388 ? 2.933 -3.200 -4.130 1.00 70.50 388 ARG A CA 1
ATOM 3138 C C . ARG A 1 388 ? 3.083 -1.931 -3.286 1.00 70.50 388 ARG A C 1
ATOM 3140 O O . ARG A 1 388 ? 2.107 -1.472 -2.710 1.00 70.50 388 ARG A O 1
ATOM 3147 N N . GLN A 1 389 ? 4.273 -1.331 -3.271 1.00 73.00 389 GLN A N 1
ATOM 3148 C CA . GLN A 1 389 ? 4.519 -0.096 -2.526 1.00 73.00 389 GLN A CA 1
ATOM 3149 C C . GLN A 1 389 ? 3.628 1.061 -3.008 1.00 73.00 389 GLN A C 1
ATOM 3151 O O . GLN A 1 389 ? 3.034 1.750 -2.184 1.00 73.00 389 GLN A O 1
ATOM 3156 N N . VAL A 1 390 ? 3.507 1.264 -4.325 1.00 67.56 390 VAL A N 1
ATOM 3157 C CA . VAL A 1 390 ? 2.645 2.310 -4.906 1.00 67.56 390 VAL A CA 1
ATOM 3158 C C . VAL A 1 390 ? 1.170 2.043 -4.605 1.00 67.56 390 VAL A C 1
ATOM 3160 O O . VAL A 1 390 ? 0.418 2.980 -4.334 1.00 67.56 390 VAL A O 1
ATOM 3163 N N . GLN A 1 391 ? 0.741 0.779 -4.627 1.00 66.44 391 GLN A N 1
ATOM 3164 C CA . GLN A 1 391 ? -0.620 0.393 -4.260 1.00 66.44 391 GLN A CA 1
ATOM 3165 C C . GLN A 1 391 ? -0.914 0.703 -2.787 1.00 66.44 391 GLN A C 1
ATOM 3167 O O . GLN A 1 391 ? -1.939 1.321 -2.496 1.00 66.44 391 GLN A O 1
ATOM 3172 N N . ASP A 1 392 ? -0.007 0.336 -1.881 1.00 68.38 392 ASP A N 1
ATOM 3173 C CA . ASP A 1 392 ? -0.131 0.617 -0.448 1.00 68.38 392 ASP A CA 1
ATOM 3174 C C . ASP A 1 392 ? -0.150 2.130 -0.177 1.00 68.38 392 ASP A C 1
ATOM 3176 O O . ASP A 1 392 ? -0.951 2.612 0.624 1.00 68.38 392 ASP A O 1
ATOM 3180 N N . GLU A 1 393 ? 0.692 2.900 -0.872 1.00 68.69 393 GLU A N 1
ATOM 3181 C CA . GLU A 1 393 ? 0.731 4.362 -0.772 1.00 68.69 393 GLU A CA 1
ATOM 3182 C C . GLU A 1 393 ? -0.557 5.000 -1.304 1.00 68.69 393 GLU A C 1
ATOM 3184 O O . GLU A 1 393 ? -1.152 5.829 -0.623 1.00 68.69 393 GLU A O 1
ATOM 3189 N N . THR A 1 394 ? -1.059 4.551 -2.458 1.00 64.19 394 THR A N 1
ATOM 3190 C CA . THR A 1 394 ? -2.326 5.039 -3.031 1.00 64.19 394 THR A CA 1
ATOM 3191 C C . THR A 1 394 ? -3.504 4.748 -2.101 1.00 64.19 394 THR A C 1
ATOM 3193 O O . THR A 1 394 ? -4.350 5.618 -1.895 1.00 64.19 394 THR A O 1
ATOM 3196 N N . LEU A 1 395 ? -3.555 3.548 -1.511 1.00 64.38 395 LEU A N 1
ATOM 3197 C CA . LEU A 1 395 ? -4.590 3.176 -0.549 1.00 64.38 395 LEU A CA 1
ATOM 3198 C C . LEU A 1 395 ? -4.528 4.067 0.699 1.00 64.38 395 LEU A C 1
ATOM 3200 O O . LEU A 1 395 ? -5.561 4.570 1.139 1.00 64.38 395 LEU A O 1
ATOM 3204 N N . ARG A 1 396 ? -3.323 4.326 1.224 1.00 68.44 396 ARG A N 1
ATOM 3205 C CA . ARG A 1 396 ? -3.114 5.261 2.340 1.00 68.44 396 ARG A CA 1
ATOM 3206 C C . ARG A 1 396 ? -3.565 6.675 1.986 1.00 68.44 396 ARG A C 1
ATOM 3208 O O . ARG A 1 396 ? -4.304 7.276 2.758 1.00 68.44 396 ARG A O 1
ATOM 3215 N N . THR A 1 397 ? -3.185 7.196 0.820 1.00 69.19 397 THR A N 1
ATOM 3216 C CA . THR A 1 397 ? -3.603 8.532 0.370 1.00 69.19 397 THR A CA 1
ATOM 3217 C C . THR A 1 397 ? -5.116 8.615 0.190 1.00 69.19 397 THR A C 1
ATOM 3219 O O . THR A 1 397 ? -5.720 9.610 0.575 1.00 69.19 397 THR A O 1
ATOM 3222 N N . GLN A 1 398 ? -5.762 7.573 -0.342 1.00 65.81 398 GLN A N 1
ATOM 3223 C CA . GLN A 1 398 ? -7.218 7.541 -0.472 1.00 65.81 398 GLN A CA 1
ATOM 3224 C C . GLN A 1 398 ? -7.912 7.521 0.896 1.00 65.81 398 GLN A C 1
ATOM 3226 O O . GLN A 1 398 ? -8.898 8.229 1.092 1.00 65.81 398 GLN A O 1
ATOM 3231 N N . GLN A 1 399 ? -7.389 6.757 1.858 1.00 70.50 399 GLN A N 1
ATOM 3232 C CA . GLN A 1 399 ? -7.880 6.766 3.238 1.00 70.50 399 GLN A CA 1
ATOM 3233 C C . GLN A 1 399 ? -7.711 8.146 3.887 1.00 70.50 399 GLN A C 1
ATOM 3235 O O . GLN A 1 399 ? -8.653 8.646 4.497 1.00 70.50 399 GLN A O 1
ATOM 3240 N N . GLN A 1 400 ? -6.558 8.795 3.693 1.00 73.25 400 GLN A N 1
ATOM 3241 C CA . GLN A 1 400 ? -6.307 10.162 4.157 1.00 73.25 400 GLN A CA 1
ATOM 3242 C C . GLN A 1 400 ? -7.249 11.178 3.504 1.00 73.25 400 GLN A C 1
ATOM 3244 O O . GLN A 1 400 ? -7.778 12.039 4.197 1.00 73.25 400 GLN A O 1
ATOM 3249 N N . LEU A 1 401 ? -7.511 11.071 2.198 1.00 70.19 401 LEU A N 1
ATOM 3250 C CA . LEU A 1 401 ? -8.441 11.953 1.489 1.00 70.19 401 LEU A CA 1
ATOM 3251 C C . LEU A 1 401 ? -9.876 11.775 1.997 1.00 70.19 401 LEU A C 1
ATOM 3253 O O . LEU A 1 401 ? -10.568 12.759 2.241 1.00 70.19 401 LEU A O 1
ATOM 3257 N N . ASN A 1 402 ? -10.316 10.530 2.191 1.00 66.88 402 ASN A N 1
ATOM 3258 C CA . ASN A 1 402 ? -11.631 10.234 2.756 1.00 66.88 402 ASN A CA 1
ATOM 3259 C C . ASN A 1 402 ? -11.758 10.788 4.181 1.00 66.88 402 ASN A C 1
ATOM 3261 O O . ASN A 1 402 ? -12.799 11.342 4.528 1.00 66.88 402 ASN A O 1
ATOM 3265 N N . LEU A 1 403 ? -10.695 10.692 4.986 1.00 70.81 403 LEU A N 1
ATOM 3266 C CA . LEU A 1 403 ? -10.650 11.277 6.324 1.00 70.81 403 LEU A CA 1
ATOM 3267 C C . LEU A 1 403 ? -10.683 12.809 6.269 1.00 70.81 403 LEU A C 1
ATOM 3269 O O . LEU A 1 403 ? -11.469 13.423 6.982 1.00 70.81 403 LEU A O 1
ATOM 3273 N N . ALA A 1 404 ? -9.896 13.430 5.391 1.00 69.56 404 ALA A N 1
ATOM 3274 C CA . ALA A 1 404 ? -9.886 14.876 5.200 1.00 69.56 404 ALA A CA 1
ATOM 3275 C C . ALA A 1 404 ? -11.258 15.393 4.746 1.00 69.56 404 ALA A C 1
ATOM 3277 O O . ALA A 1 404 ? -11.730 16.409 5.252 1.00 69.56 404 ALA A O 1
ATOM 3278 N N . LEU A 1 405 ? -11.935 14.669 3.851 1.00 66.88 405 LEU A N 1
ATOM 3279 C CA . LEU A 1 405 ? -13.293 14.985 3.418 1.00 66.88 405 LEU A CA 1
ATOM 3280 C C . LEU A 1 405 ? -14.293 14.852 4.575 1.00 66.88 405 LEU A C 1
ATOM 3282 O O . LEU A 1 405 ? -15.137 15.728 4.754 1.00 66.88 405 LEU A O 1
ATOM 3286 N N . LEU A 1 406 ? -14.167 13.808 5.398 1.00 69.12 406 LEU A N 1
ATOM 3287 C CA . LEU A 1 406 ? -14.990 13.622 6.594 1.00 69.12 406 LEU A CA 1
ATOM 3288 C C . LEU A 1 406 ? -14.766 14.754 7.615 1.00 69.12 406 LEU A C 1
ATOM 3290 O O . LEU A 1 406 ? -15.726 15.314 8.143 1.00 69.12 406 LEU A O 1
ATOM 3294 N N . MET A 1 407 ? -13.513 15.155 7.846 1.00 69.56 407 MET A N 1
ATOM 3295 C CA . MET A 1 407 ? -13.156 16.280 8.721 1.00 69.56 407 MET A CA 1
ATOM 3296 C C . MET A 1 407 ? -13.631 17.628 8.162 1.00 69.56 407 MET A C 1
ATOM 3298 O O . MET A 1 407 ? -14.074 18.502 8.912 1.00 69.56 407 MET A O 1
ATOM 3302 N N . GLN A 1 408 ? -13.590 17.810 6.842 1.00 71.94 408 GLN A N 1
ATOM 3303 C CA . GLN A 1 408 ? -14.124 18.995 6.175 1.00 71.94 408 GLN A CA 1
ATOM 3304 C C . GLN A 1 408 ? -15.650 19.070 6.321 1.00 71.94 408 GLN A C 1
ATOM 3306 O O . GLN A 1 408 ? -16.179 20.123 6.671 1.00 71.94 408 GLN A O 1
ATOM 3311 N N . GLN A 1 409 ? -16.360 17.953 6.145 1.00 65.62 409 GLN A N 1
ATOM 3312 C CA . GLN A 1 409 ? -17.805 17.876 6.388 1.00 65.62 409 GLN A CA 1
ATOM 3313 C C . GLN A 1 409 ? -18.153 18.159 7.858 1.00 65.62 409 GLN A C 1
ATOM 3315 O O . GLN A 1 409 ? -19.113 18.879 8.142 1.00 65.62 409 GLN A O 1
ATOM 3320 N N . ALA A 1 410 ? -17.341 17.664 8.797 1.00 60.69 410 ALA A N 1
ATOM 3321 C CA . ALA A 1 410 ? -17.515 17.932 10.221 1.00 60.69 410 ALA A CA 1
ATOM 3322 C C . ALA A 1 410 ? -17.293 19.416 10.576 1.00 60.69 410 ALA A C 1
ATOM 3324 O O . ALA A 1 410 ? -18.051 19.972 11.369 1.00 60.69 410 ALA A O 1
ATOM 3325 N N . SER A 1 411 ? -16.301 20.081 9.973 1.00 62.03 411 SER A N 1
ATOM 3326 C CA . SER A 1 411 ? -15.981 21.487 10.273 1.00 62.03 411 SER A CA 1
ATOM 3327 C C . SER A 1 411 ? -16.953 22.497 9.652 1.00 62.03 411 SER A C 1
ATOM 3329 O O . SER A 1 411 ? -17.180 23.555 10.236 1.00 62.03 411 SER A O 1
ATOM 3331 N N . MET A 1 412 ? -17.592 22.168 8.524 1.00 54.94 412 MET A N 1
ATOM 3332 C CA . MET A 1 412 ? -18.621 23.023 7.909 1.00 54.94 412 MET A CA 1
ATOM 3333 C C . MET A 1 412 ? -19.999 22.938 8.591 1.00 54.94 412 MET A C 1
ATOM 3335 O O . MET A 1 412 ? -20.892 23.722 8.278 1.00 54.94 412 MET A O 1
ATOM 3339 N N . SER A 1 413 ? -20.174 22.037 9.560 1.00 52.66 413 SER A N 1
ATOM 3340 C CA . SER A 1 413 ? -21.458 21.759 10.220 1.00 52.66 413 SER A CA 1
ATOM 3341 C C . SER A 1 413 ? -21.614 22.467 11.575 1.00 52.66 413 SER A C 1
ATOM 3343 O O . SER A 1 413 ? -22.093 21.874 12.538 1.00 52.66 413 SER A O 1
ATOM 3345 N N . SER A 1 414 ? -21.211 23.737 11.696 1.00 45.75 414 SER A N 1
ATOM 3346 C CA . SER A 1 414 ? -21.206 24.450 12.987 1.00 45.75 414 SER A CA 1
ATOM 3347 C C . SER A 1 414 ? -22.576 24.947 13.479 1.00 45.75 414 SER A C 1
ATOM 3349 O O . SER A 1 414 ? -22.652 25.442 14.597 1.00 45.75 414 SER A O 1
ATOM 3351 N N . ASN A 1 415 ? -23.662 24.787 12.709 1.00 46.31 415 ASN A N 1
ATOM 3352 C CA . ASN A 1 415 ? -25.006 25.247 13.106 1.00 46.31 415 ASN A CA 1
ATOM 3353 C C . ASN A 1 415 ? -26.170 24.309 12.729 1.00 46.31 415 ASN A C 1
ATOM 3355 O O . ASN A 1 415 ? -27.331 24.704 12.809 1.00 46.31 415 ASN A O 1
ATOM 3359 N N . PHE A 1 416 ? -25.894 23.059 12.360 1.00 39.28 416 PHE A N 1
ATOM 3360 C CA . PHE A 1 416 ? -26.928 22.039 12.169 1.00 39.28 416 PHE A CA 1
ATOM 3361 C C . PHE A 1 416 ? -26.815 20.992 13.276 1.00 39.28 416 PHE A C 1
ATOM 3363 O O . PHE A 1 416 ? -25.708 20.580 13.624 1.00 39.28 416 PHE A O 1
ATOM 3370 N N . GLN A 1 417 ? -27.957 20.566 13.834 1.00 45.38 417 GLN A N 1
ATOM 3371 C CA . GLN A 1 417 ? -28.059 19.345 14.641 1.00 45.38 417 GLN A CA 1
ATOM 3372 C C . GLN A 1 417 ? -27.210 18.272 13.962 1.00 45.38 417 GLN A C 1
ATOM 3374 O O . GLN A 1 417 ? -27.487 17.973 12.802 1.00 45.38 417 GLN A O 1
ATOM 3379 N N . GLN A 1 418 ? -26.154 17.783 14.632 1.00 46.88 418 GLN A N 1
ATOM 3380 C CA . GLN A 1 418 ? -25.207 16.844 14.030 1.00 46.88 418 GLN A CA 1
ATOM 3381 C C . GLN A 1 418 ? -26.004 15.754 13.305 1.00 46.88 418 GLN A C 1
ATOM 3383 O O . GLN A 1 418 ? -26.695 14.987 13.986 1.00 46.88 418 GLN A O 1
ATOM 3388 N N . PRO A 1 419 ? -25.959 15.688 11.958 1.00 46.50 419 PRO A N 1
ATOM 3389 C CA . PRO A 1 419 ? -26.513 14.555 11.244 1.00 46.50 419 PRO A CA 1
ATOM 3390 C C . PRO A 1 419 ? -25.834 13.351 11.866 1.00 46.50 419 PRO A C 1
ATOM 3392 O O . PRO A 1 419 ? -24.609 13.337 11.978 1.00 46.50 419 PRO A O 1
ATOM 3395 N N . SER A 1 420 ? -26.624 12.431 12.408 1.00 61.66 420 SER A N 1
ATOM 3396 C CA . SER A 1 420 ? -26.157 11.385 13.309 1.00 61.66 420 SER A CA 1
ATOM 3397 C C . SER A 1 420 ? -24.956 10.654 12.709 1.00 61.66 420 SER A C 1
ATOM 3399 O O . SER A 1 420 ? -25.138 9.716 11.934 1.00 61.66 420 SER A O 1
ATOM 3401 N N . LEU A 1 421 ? -23.736 11.035 13.113 1.00 63.22 421 LEU A N 1
ATOM 3402 C CA . LEU A 1 421 ? -22.485 10.316 12.819 1.00 63.22 421 LEU A CA 1
ATOM 3403 C C . LEU A 1 421 ? -22.592 8.836 13.238 1.00 63.22 421 LEU A C 1
ATOM 3405 O O . LEU A 1 421 ? -21.852 7.978 12.778 1.00 63.22 421 LEU A O 1
ATOM 3409 N N . PHE A 1 422 ? -23.578 8.548 14.087 1.00 74.06 422 PHE A N 1
ATOM 3410 C CA . PHE A 1 422 ? -23.928 7.253 14.641 1.00 74.06 422 PHE A CA 1
ATOM 3411 C C . PHE A 1 422 ? -25.018 6.493 13.860 1.00 74.06 422 PHE A C 1
ATOM 3413 O O . PHE A 1 422 ? -25.322 5.367 14.232 1.00 74.06 422 PHE A O 1
ATOM 3420 N N . SER A 1 423 ? -25.616 7.058 12.800 1.00 77.00 423 SER A N 1
ATOM 3421 C CA . SER A 1 423 ? -26.740 6.420 12.070 1.00 77.00 423 SER A CA 1
ATOM 3422 C C . SER A 1 423 ? -26.381 5.084 11.427 1.00 77.00 423 SER A C 1
ATOM 3424 O O . SER A 1 423 ? -27.236 4.211 11.329 1.00 77.00 423 SER A O 1
ATOM 3426 N N . ASN A 1 424 ? -25.116 4.915 11.044 1.00 81.25 424 ASN A N 1
ATOM 3427 C CA . ASN A 1 424 ? -24.605 3.685 10.443 1.00 81.25 424 ASN A CA 1
ATOM 3428 C C . ASN A 1 424 ? -23.739 2.867 11.412 1.00 81.25 424 ASN A C 1
ATOM 3430 O O . ASN A 1 424 ? -23.053 1.942 10.979 1.00 81.25 424 ASN A O 1
ATOM 3434 N N . MET A 1 425 ? -23.714 3.207 12.708 1.00 85.50 425 MET A N 1
ATOM 3435 C CA . MET A 1 425 ? -22.967 2.392 13.661 1.00 85.50 425 MET A CA 1
ATOM 3436 C C . MET A 1 425 ? -23.693 1.073 13.923 1.00 85.50 425 MET A C 1
ATOM 3438 O O . MET A 1 425 ? -24.914 1.071 14.102 1.00 85.50 425 MET A O 1
ATOM 3442 N N . PRO A 1 426 ? -22.953 -0.044 14.017 1.00 88.12 426 PRO A N 1
ATOM 3443 C CA . PRO A 1 426 ? -23.537 -1.296 14.455 1.00 88.12 426 PRO A CA 1
ATOM 3444 C C . PRO A 1 426 ? -24.235 -1.135 15.822 1.00 88.12 426 PRO A C 1
ATOM 3446 O O . PRO A 1 426 ? -23.714 -0.417 16.686 1.00 88.12 426 PRO A O 1
ATOM 3449 N N . PRO A 1 427 ? -25.375 -1.812 16.064 1.00 89.00 427 PRO A N 1
ATOM 3450 C CA . PRO A 1 427 ? -26.175 -1.634 17.281 1.00 89.00 427 PRO A CA 1
ATOM 3451 C C . PRO A 1 427 ? -25.379 -1.795 18.584 1.00 89.00 427 PRO A C 1
ATOM 3453 O O . PRO A 1 427 ? -25.575 -1.041 19.534 1.00 89.00 427 PRO A O 1
ATOM 3456 N N . TYR A 1 428 ? -24.419 -2.721 18.613 1.00 89.56 428 TYR A N 1
ATOM 3457 C CA . TYR A 1 428 ? -23.569 -2.962 19.781 1.00 89.56 428 TYR A CA 1
ATOM 3458 C C . TYR A 1 428 ? -22.595 -1.806 20.073 1.00 89.56 428 TYR A C 1
ATOM 3460 O O . TYR A 1 428 ? -22.280 -1.548 21.234 1.00 89.56 428 TYR A O 1
ATOM 3468 N N . VAL A 1 429 ? -22.155 -1.049 19.059 1.00 90.75 429 VAL A N 1
ATOM 3469 C CA . VAL A 1 429 ? -21.344 0.164 19.273 1.00 90.75 429 VAL A CA 1
ATOM 3470 C C . VAL A 1 429 ? -22.216 1.283 19.844 1.00 90.75 429 VAL A C 1
ATOM 3472 O O . VAL A 1 429 ? -21.780 2.008 20.740 1.00 90.75 429 VAL A O 1
ATOM 3475 N N . ALA A 1 430 ? -23.469 1.390 19.388 1.00 92.75 430 ALA A N 1
ATOM 3476 C CA . ALA A 1 430 ? -24.429 2.346 19.935 1.00 92.75 430 ALA A CA 1
ATOM 3477 C C . ALA A 1 430 ? -24.722 2.077 21.424 1.00 92.75 430 ALA A C 1
ATOM 3479 O O . ALA A 1 430 ? -24.775 3.023 22.210 1.00 92.75 430 ALA A O 1
ATOM 3480 N N . GLU A 1 431 ? -24.819 0.805 21.833 1.00 94.75 431 GLU A N 1
ATOM 3481 C CA . GLU A 1 431 ? -24.943 0.415 23.248 1.00 94.75 431 GLU A CA 1
ATOM 3482 C C . GLU A 1 431 ? -23.726 0.829 24.090 1.00 94.75 431 GLU A C 1
ATOM 3484 O O . GLU A 1 431 ? -23.879 1.244 25.239 1.00 94.75 431 GLU A O 1
ATOM 3489 N N . MET A 1 432 ? -22.514 0.749 23.531 1.00 96.06 432 MET A N 1
ATOM 3490 C CA . MET A 1 432 ? -21.278 1.127 24.229 1.00 96.06 432 MET A CA 1
ATOM 3491 C C . MET A 1 432 ? -21.037 2.639 24.275 1.00 96.06 432 MET A C 1
ATOM 3493 O O . MET A 1 432 ? -20.231 3.115 25.079 1.00 96.06 432 MET A O 1
ATOM 3497 N N . LEU A 1 433 ? -21.722 3.412 23.433 1.00 95.44 433 LEU A N 1
ATOM 3498 C CA . LEU A 1 433 ? -21.452 4.832 23.241 1.00 95.44 433 LEU A CA 1
ATOM 3499 C C . LEU A 1 433 ? -21.504 5.674 24.535 1.00 95.44 433 LEU A C 1
ATOM 3501 O O . LEU A 1 433 ? -20.635 6.535 24.694 1.00 95.44 433 LEU A O 1
ATOM 3505 N N . PRO A 1 434 ? -22.437 5.459 25.487 1.00 96.56 434 PRO A N 1
ATOM 3506 C CA . PRO A 1 434 ? -22.432 6.181 26.762 1.00 96.56 434 PRO A CA 1
ATOM 3507 C C . PRO A 1 434 ? -21.163 5.933 27.590 1.00 96.56 434 PRO A C 1
ATOM 3509 O O . PRO A 1 434 ? -20.627 6.866 28.187 1.00 96.56 434 PRO A O 1
ATOM 3512 N N . VAL A 1 435 ? -20.652 4.697 27.584 1.00 97.00 435 VAL A N 1
ATOM 3513 C CA . VAL A 1 435 ? -19.421 4.314 28.292 1.00 97.00 435 VAL A CA 1
ATOM 3514 C C . VAL A 1 435 ? -18.200 4.905 27.590 1.00 97.00 435 VAL A C 1
ATOM 3516 O O . VAL A 1 435 ? -17.343 5.500 28.231 1.00 97.00 435 VAL A O 1
ATOM 3519 N N . LEU A 1 436 ? -18.136 4.833 26.259 1.00 97.06 436 LEU A N 1
ATOM 3520 C CA . LEU A 1 436 ? -17.037 5.445 25.504 1.00 97.06 436 LEU A CA 1
ATOM 3521 C C . LEU A 1 436 ? -16.987 6.970 25.711 1.00 97.06 436 LEU A C 1
ATOM 3523 O O . LEU A 1 436 ? -15.911 7.544 25.866 1.00 97.06 436 LEU A O 1
ATOM 3527 N N . LYS A 1 437 ? -18.148 7.632 25.796 1.00 96.75 437 LYS A N 1
ATOM 3528 C CA . LYS A 1 437 ? -18.236 9.069 26.101 1.00 96.75 437 LYS A CA 1
ATOM 3529 C C . LYS A 1 437 ? -17.694 9.417 27.488 1.00 96.75 437 LYS A C 1
ATOM 3531 O O . LYS A 1 437 ? -17.077 10.473 27.631 1.00 96.75 437 LYS A O 1
ATOM 3536 N N . SER A 1 438 ? -17.904 8.568 28.498 1.00 97.00 438 SER A N 1
ATOM 3537 C CA . SER A 1 438 ? -17.359 8.812 29.840 1.00 97.00 438 SER A CA 1
ATOM 3538 C C . SER A 1 438 ? -15.838 8.624 29.883 1.00 97.00 438 SER A C 1
ATOM 3540 O O . SER A 1 438 ? -15.151 9.415 30.527 1.00 97.00 438 SER A O 1
ATOM 3542 N N . ILE A 1 439 ? -15.298 7.668 29.119 1.00 97.19 439 ILE A N 1
ATOM 3543 C CA . ILE A 1 439 ? -13.850 7.425 28.963 1.00 97.19 439 ILE A CA 1
ATOM 3544 C C . ILE A 1 439 ? -13.123 8.639 28.367 1.00 97.19 439 ILE A C 1
ATOM 3546 O O . ILE A 1 439 ? -11.992 8.948 28.752 1.00 97.19 439 ILE A O 1
ATOM 3550 N N . CYS A 1 440 ? -13.772 9.360 27.448 1.00 95.44 440 CYS A N 1
ATOM 3551 C CA . CYS A 1 440 ? -13.209 10.567 26.841 1.00 95.44 440 CYS A CA 1
ATOM 3552 C C . CYS A 1 440 ? -13.079 11.757 27.807 1.00 95.44 440 CYS A C 1
ATOM 3554 O O . CYS A 1 440 ? -12.442 12.748 27.442 1.00 95.44 440 CYS A O 1
ATOM 3556 N N . GLN A 1 441 ? -13.679 11.699 29.002 1.00 95.00 441 GLN A N 1
ATOM 3557 C CA . GLN A 1 441 ? -13.530 12.753 30.003 1.00 95.00 441 GLN A CA 1
ATOM 3558 C C . GLN A 1 441 ? -12.145 12.669 30.667 1.00 95.00 441 GLN A C 1
ATOM 3560 O O . GLN A 1 441 ? -11.698 11.566 31.014 1.00 95.00 441 GLN A O 1
ATOM 3565 N N . PRO A 1 442 ? -11.455 13.806 30.875 1.00 91.31 442 PRO A N 1
ATOM 3566 C CA . PRO A 1 442 ? -10.176 13.822 31.575 1.00 91.31 442 PRO A CA 1
ATOM 3567 C C . PRO A 1 442 ? -10.340 13.286 33.003 1.00 91.31 442 PRO A C 1
ATOM 3569 O O . PRO A 1 442 ? -11.341 13.551 33.664 1.00 91.31 442 PRO A O 1
ATOM 3572 N N . ASN A 1 443 ? -9.349 12.528 33.479 1.00 91.94 443 ASN A N 1
ATOM 3573 C CA . ASN A 1 443 ? -9.320 11.904 34.812 1.00 91.94 443 ASN A CA 1
ATOM 3574 C C . ASN A 1 443 ? -10.425 10.869 35.095 1.00 91.94 443 ASN A C 1
ATOM 3576 O O . ASN A 1 443 ? -10.589 10.450 36.240 1.00 91.94 443 ASN A O 1
ATOM 3580 N N . SER A 1 444 ? -11.165 10.422 34.077 1.00 94.38 444 SER A N 1
ATOM 3581 C CA . SER A 1 444 ? -12.079 9.290 34.231 1.00 94.38 444 SER A CA 1
ATOM 3582 C C . SER A 1 444 ? -11.301 8.023 34.607 1.00 94.38 444 SER A C 1
ATOM 3584 O O . SER A 1 444 ? -10.295 7.680 33.979 1.00 94.38 444 SER A O 1
ATOM 3586 N N . VAL A 1 445 ? -11.772 7.329 35.645 1.00 93.94 445 VAL A N 1
ATOM 3587 C CA . VAL A 1 445 ? -11.322 5.977 35.993 1.00 93.94 445 VAL A CA 1
ATOM 3588 C C . VAL A 1 445 ? -12.304 5.004 35.358 1.00 93.94 445 VAL A C 1
ATOM 3590 O O . VAL A 1 445 ? -13.504 5.075 35.615 1.00 93.94 445 VAL A O 1
ATOM 3593 N N . PHE A 1 446 ? -11.805 4.111 34.512 1.00 96.81 446 PHE A N 1
ATOM 3594 C CA . PHE A 1 446 ? -12.630 3.171 33.761 1.00 96.81 446 PHE A CA 1
ATOM 3595 C C . PHE A 1 446 ? -11.929 1.821 33.614 1.00 96.81 446 PHE A C 1
ATOM 3597 O O . PHE A 1 446 ? -10.702 1.730 33.641 1.00 96.81 446 PHE A O 1
ATOM 3604 N N . GLY A 1 447 ? -12.731 0.769 33.450 1.00 96.31 447 GLY A N 1
ATOM 3605 C CA . GLY A 1 447 ? -12.261 -0.530 32.973 1.00 96.31 447 GLY A CA 1
ATOM 3606 C C . GLY A 1 447 ? -12.283 -0.599 31.445 1.00 96.31 447 GLY A C 1
ATOM 3607 O O . GLY A 1 447 ? -12.780 0.307 30.781 1.00 96.31 447 GLY A O 1
ATOM 3608 N N . ASN A 1 448 ? -11.767 -1.688 30.877 1.00 97.94 448 ASN A N 1
ATOM 3609 C CA . ASN A 1 448 ? -11.813 -1.899 29.432 1.00 97.94 448 ASN A CA 1
ATOM 3610 C C . ASN A 1 448 ? -13.266 -2.149 28.973 1.00 97.94 448 ASN A C 1
ATOM 3612 O O . ASN A 1 448 ? -13.831 -3.190 29.324 1.00 97.94 448 ASN A O 1
ATOM 3616 N N . PRO A 1 449 ? -13.877 -1.233 28.195 1.00 97.44 449 PRO A N 1
ATOM 3617 C CA . PRO A 1 449 ? -15.292 -1.321 27.852 1.00 97.44 449 PRO A CA 1
ATOM 3618 C C . PRO A 1 449 ? -15.581 -2.489 26.900 1.00 97.44 449 PRO A C 1
ATOM 3620 O O . PRO A 1 449 ? -16.640 -3.100 27.001 1.00 97.44 449 PRO A O 1
ATOM 3623 N N . TRP A 1 450 ? -14.642 -2.849 26.017 1.00 97.56 450 TRP A N 1
ATOM 3624 C CA . TRP A 1 450 ? -14.788 -3.998 25.115 1.00 97.56 450 TRP A CA 1
ATOM 3625 C C . TRP A 1 450 ? -14.738 -5.314 25.883 1.00 97.56 450 TRP A C 1
ATOM 3627 O O . TRP A 1 450 ? -15.572 -6.186 25.656 1.00 97.56 450 TRP A O 1
ATOM 3637 N N . LYS A 1 451 ? -13.821 -5.431 26.853 1.00 97.75 451 LYS A N 1
ATOM 3638 C CA . LYS A 1 451 ? -13.759 -6.595 27.745 1.00 97.75 451 LYS A CA 1
ATOM 3639 C C . LYS A 1 451 ? -15.059 -6.763 28.535 1.00 97.75 451 LYS A C 1
ATOM 3641 O O . LYS A 1 451 ? -15.640 -7.842 28.522 1.00 97.75 451 LYS A O 1
ATOM 3646 N N . GLN A 1 452 ? -15.547 -5.684 29.149 1.00 97.31 452 GLN A N 1
ATOM 3647 C CA . GLN A 1 452 ? -16.807 -5.693 29.898 1.00 97.31 452 GLN A CA 1
ATOM 3648 C C . GLN A 1 452 ? -18.005 -6.049 29.010 1.00 97.31 452 GLN A C 1
ATOM 3650 O O . GLN A 1 452 ? -18.889 -6.783 29.445 1.00 97.31 452 GLN A O 1
ATOM 3655 N N . TYR A 1 453 ? -18.034 -5.568 27.764 1.00 96.81 453 TYR A N 1
ATOM 3656 C CA . TYR A 1 453 ? -19.101 -5.893 26.819 1.00 96.81 453 TYR A CA 1
ATOM 3657 C C . TYR A 1 453 ? -19.113 -7.386 26.459 1.00 96.81 453 TYR A C 1
ATOM 3659 O O . TYR A 1 453 ? -20.165 -8.021 26.535 1.00 96.81 453 TYR A O 1
ATOM 3667 N N . ILE A 1 454 ? -17.946 -7.962 26.136 1.00 96.62 454 ILE A N 1
ATOM 3668 C CA . ILE A 1 454 ? -17.808 -9.400 25.847 1.00 96.62 454 ILE A CA 1
ATOM 3669 C C . ILE A 1 454 ? -18.203 -10.239 27.070 1.00 96.62 454 ILE A C 1
ATOM 3671 O O . ILE A 1 454 ? -18.930 -11.217 26.924 1.00 96.62 454 ILE A O 1
ATOM 3675 N N . GLU A 1 455 ? -17.772 -9.857 28.275 1.00 97.38 455 GLU A N 1
ATOM 3676 C CA . GLU A 1 455 ? -18.112 -10.567 29.517 1.00 97.38 455 GLU A CA 1
ATOM 3677 C C . GLU A 1 455 ? -19.614 -10.495 29.841 1.00 97.38 455 GLU A C 1
ATOM 3679 O O . GLU A 1 455 ? -20.195 -11.482 30.288 1.00 97.38 455 GLU A O 1
ATOM 3684 N N . ALA A 1 456 ? -20.261 -9.352 29.591 1.00 96.56 456 ALA A N 1
ATOM 3685 C CA . ALA A 1 456 ? -21.671 -9.140 29.918 1.00 96.56 456 ALA A CA 1
ATOM 3686 C C . ALA A 1 456 ? -22.644 -9.754 28.899 1.00 96.56 456 ALA A C 1
ATOM 3688 O O . ALA A 1 456 ? -23.727 -10.203 29.275 1.00 96.56 456 ALA A O 1
ATOM 3689 N N . ARG A 1 457 ? -22.302 -9.730 27.606 1.00 95.81 457 ARG A N 1
ATOM 3690 C CA . ARG A 1 457 ? -23.198 -10.152 26.514 1.00 95.81 457 ARG A CA 1
ATOM 3691 C C . ARG A 1 457 ? -22.795 -11.477 25.863 1.00 95.81 457 ARG A C 1
ATOM 3693 O O . ARG A 1 457 ? -23.618 -12.088 25.185 1.00 95.81 457 ARG A O 1
ATOM 3700 N N . GLY A 1 458 ? -21.561 -11.927 26.080 1.00 96.81 458 GLY A N 1
ATOM 3701 C CA . GLY A 1 458 ? -20.961 -13.059 25.381 1.00 96.81 458 GLY A CA 1
ATOM 3702 C C . GLY A 1 458 ? -20.516 -12.707 23.957 1.00 96.81 458 GLY A C 1
ATOM 3703 O O . GLY A 1 458 ? -21.003 -11.763 23.339 1.00 96.81 458 GLY A O 1
ATOM 3704 N N . GLU A 1 459 ? -19.606 -13.510 23.401 1.00 96.56 459 GLU A N 1
ATOM 3705 C CA . GLU A 1 459 ? -19.080 -13.314 22.037 1.00 96.56 459 GLU A CA 1
ATOM 3706 C C . GLU A 1 459 ? -20.175 -13.377 20.957 1.00 96.56 459 GLU A C 1
ATOM 3708 O O . GLU A 1 459 ? -20.077 -12.705 19.937 1.00 96.56 459 GLU A O 1
ATOM 3713 N N . GLN A 1 460 ? -21.250 -14.131 21.211 1.00 94.19 460 GLN A N 1
ATOM 3714 C CA . GLN A 1 460 ? -22.375 -14.323 20.285 1.00 94.19 460 GLN A CA 1
ATOM 3715 C C . GLN A 1 460 ? -23.198 -13.046 20.045 1.00 94.19 460 GLN A C 1
ATOM 3717 O O . GLN A 1 460 ? -23.967 -12.983 19.089 1.00 94.19 460 GLN A O 1
ATOM 3722 N N . ALA A 1 461 ? -23.056 -12.025 20.897 1.00 93.69 461 ALA A N 1
ATOM 3723 C CA . ALA A 1 461 ? -23.720 -10.739 20.698 1.00 93.69 461 ALA A CA 1
ATOM 3724 C C . ALA A 1 461 ? -23.102 -9.923 19.548 1.00 93.69 461 ALA A C 1
ATOM 3726 O O . ALA A 1 461 ? -23.750 -9.025 19.007 1.00 93.69 461 ALA A O 1
ATOM 3727 N N . ILE A 1 462 ? -21.866 -10.242 19.150 1.00 95.12 462 ILE A N 1
ATOM 3728 C CA . ILE A 1 462 ? -21.166 -9.587 18.047 1.00 95.12 462 ILE A CA 1
ATOM 3729 C C . ILE A 1 462 ? -21.356 -10.453 16.802 1.00 95.12 462 ILE A C 1
ATOM 3731 O O . ILE A 1 462 ? -20.622 -11.403 16.551 1.00 95.12 462 ILE A O 1
ATOM 3735 N N . THR A 1 463 ? -22.404 -10.137 16.042 1.00 92.94 463 THR A N 1
ATOM 3736 C CA . THR A 1 463 ? -22.848 -10.945 14.891 1.00 92.94 463 THR A CA 1
ATOM 3737 C C . THR A 1 463 ? -21.840 -10.996 13.741 1.00 92.94 463 THR A C 1
ATOM 3739 O O . THR A 1 463 ? -21.828 -11.968 12.988 1.00 92.94 463 THR A O 1
ATOM 3742 N N . ASN A 1 464 ? -20.991 -9.976 13.603 1.00 93.19 464 ASN A N 1
ATOM 3743 C CA . ASN A 1 464 ? -19.954 -9.929 12.581 1.00 93.19 464 ASN A CA 1
ATOM 3744 C C . ASN A 1 464 ? -18.621 -10.488 13.131 1.00 93.19 464 ASN A C 1
ATOM 3746 O O . ASN A 1 464 ? -18.087 -9.935 14.096 1.00 93.19 464 ASN A O 1
ATOM 3750 N N . PRO A 1 465 ? -18.052 -11.552 12.533 1.00 93.19 465 PRO A N 1
ATOM 3751 C CA . PRO A 1 465 ? -16.806 -12.161 13.005 1.00 93.19 465 PRO A CA 1
ATOM 3752 C C . PRO A 1 465 ? -15.581 -11.232 12.928 1.00 93.19 465 PRO A C 1
ATOM 3754 O O . PRO A 1 465 ? -14.679 -11.347 13.764 1.00 93.19 465 PRO A O 1
ATOM 3757 N N . ASP A 1 466 ? -15.551 -10.293 11.978 1.00 91.50 466 ASP A N 1
ATOM 3758 C CA . ASP A 1 466 ? -14.479 -9.293 11.886 1.00 91.50 466 ASP A CA 1
ATOM 3759 C C . ASP A 1 466 ? -14.511 -8.360 13.102 1.00 91.50 466 ASP A C 1
ATOM 3761 O O . ASP A 1 466 ? -13.496 -8.158 13.770 1.00 91.50 466 ASP A O 1
ATOM 3765 N N . ASP A 1 467 ? -15.701 -7.868 13.453 1.00 94.06 467 ASP A N 1
ATOM 3766 C CA . ASP A 1 467 ? -15.887 -6.999 14.613 1.00 94.06 467 ASP A CA 1
ATOM 3767 C C . ASP A 1 467 ? -15.575 -7.732 15.923 1.00 94.06 467 ASP A C 1
ATOM 3769 O O . ASP A 1 467 ? -14.999 -7.145 16.836 1.00 94.06 467 ASP A O 1
ATOM 3773 N N . LEU A 1 468 ? -15.884 -9.032 16.021 1.00 95.94 468 LEU A N 1
ATOM 3774 C CA . LEU A 1 468 ? -15.514 -9.840 17.187 1.00 95.94 468 LEU A CA 1
ATOM 3775 C C . LEU A 1 468 ? -13.990 -9.917 17.355 1.00 95.94 468 LEU A C 1
ATOM 3777 O O . LEU A 1 468 ? -13.487 -9.850 18.480 1.00 95.94 468 LEU A O 1
ATOM 3781 N N . THR A 1 469 ? -13.253 -10.043 16.251 1.00 97.00 469 THR A N 1
ATOM 3782 C CA . THR A 1 469 ? -11.784 -10.062 16.265 1.00 97.00 469 THR A CA 1
ATOM 3783 C C . THR A 1 469 ? -11.237 -8.725 16.762 1.00 97.00 469 THR A C 1
ATOM 3785 O O . THR A 1 469 ? -10.429 -8.701 17.694 1.00 97.00 469 THR A O 1
ATOM 3788 N N . ASP A 1 470 ? -11.753 -7.617 16.231 1.00 97.06 470 ASP A N 1
ATOM 3789 C CA . ASP A 1 470 ? -11.378 -6.262 16.644 1.00 97.06 470 ASP A CA 1
ATOM 3790 C C . ASP A 1 470 ? -11.698 -6.009 18.130 1.00 97.06 470 ASP A C 1
ATOM 3792 O O . ASP A 1 470 ? -10.882 -5.458 18.874 1.00 97.06 470 ASP A O 1
ATOM 3796 N N . TYR A 1 471 ? -12.850 -6.487 18.609 1.00 97.06 471 TYR A N 1
ATOM 3797 C CA . TYR A 1 471 ? -13.251 -6.409 20.016 1.00 97.06 471 TYR A CA 1
ATOM 3798 C C . TYR A 1 471 ? -12.322 -7.209 20.933 1.00 97.06 471 TYR A C 1
ATOM 3800 O O . TYR A 1 471 ? -11.959 -6.727 22.008 1.00 97.06 471 TYR A O 1
ATOM 3808 N N . LYS A 1 472 ? -11.898 -8.411 20.522 1.00 97.25 472 LYS A N 1
ATOM 3809 C CA . LYS A 1 472 ? -10.935 -9.222 21.284 1.00 97.25 472 LYS A CA 1
ATOM 3810 C C . LYS A 1 472 ? -9.592 -8.517 21.400 1.00 97.25 472 LYS A C 1
ATOM 3812 O O . LYS A 1 472 ? -9.052 -8.443 22.502 1.00 97.25 472 LYS A O 1
ATOM 3817 N N . VAL A 1 473 ? -9.093 -7.935 20.312 1.00 97.75 473 VAL A N 1
ATOM 3818 C CA . VAL A 1 473 ? -7.856 -7.143 20.329 1.00 97.75 473 VAL A CA 1
ATOM 3819 C C . VAL A 1 473 ? -8.011 -5.952 21.279 1.00 97.75 473 VAL A C 1
ATOM 3821 O O . VAL A 1 473 ? -7.241 -5.827 22.234 1.00 97.75 473 VAL A O 1
ATOM 3824 N N . ALA A 1 474 ? -9.071 -5.157 21.119 1.00 97.69 474 ALA A N 1
ATOM 3825 C CA . ALA A 1 474 ? -9.358 -4.010 21.978 1.00 97.69 474 ALA A CA 1
ATOM 3826 C C . ALA A 1 474 ? -9.513 -4.395 23.463 1.00 97.69 474 ALA A C 1
ATOM 3828 O O . ALA A 1 474 ? -9.096 -3.637 24.336 1.00 97.69 474 ALA A O 1
ATOM 3829 N N . SER A 1 475 ? -10.035 -5.589 23.774 1.00 97.69 475 SER A N 1
ATOM 3830 C CA . SER A 1 475 ? -10.225 -6.088 25.149 1.00 97.69 475 SER A CA 1
ATOM 3831 C C . SER A 1 475 ? -8.925 -6.340 25.929 1.00 97.69 475 S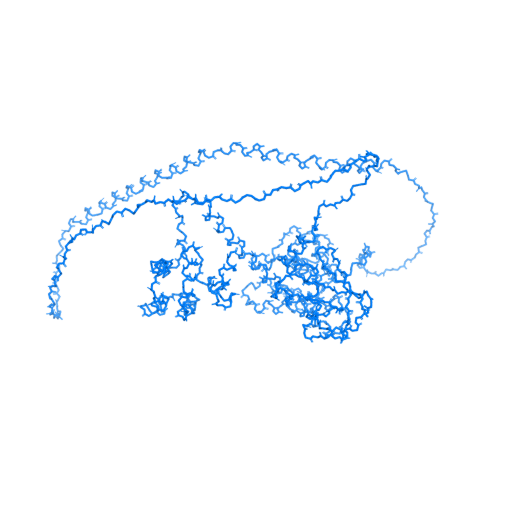ER A C 1
ATOM 3833 O O . SER A 1 475 ? -8.944 -6.393 27.161 1.00 97.69 475 SER A O 1
ATOM 3835 N N . THR A 1 476 ? -7.795 -6.465 25.225 1.00 97.94 476 THR A N 1
ATOM 3836 C CA . THR A 1 476 ? -6.464 -6.693 25.814 1.00 97.94 476 THR A CA 1
ATOM 3837 C C . THR A 1 476 ? -5.643 -5.417 25.999 1.00 97.94 476 THR A C 1
ATOM 3839 O O . THR A 1 476 ? -4.561 -5.458 26.584 1.00 97.94 476 THR A O 1
ATOM 3842 N N . MET A 1 477 ? -6.152 -4.278 25.526 1.00 98.06 477 MET A N 1
ATOM 3843 C CA . MET A 1 477 ? -5.429 -3.010 25.528 1.00 98.06 477 MET A CA 1
ATOM 3844 C C . MET A 1 477 ? -5.339 -2.362 26.910 1.00 98.06 477 MET A C 1
ATOM 3846 O O . MET A 1 477 ? -6.191 -2.567 27.780 1.00 98.06 477 MET A O 1
ATOM 3850 N N . ASN A 1 478 ? -4.303 -1.540 27.093 1.00 97.75 478 ASN A N 1
ATOM 3851 C CA . ASN A 1 478 ? -4.115 -0.743 28.303 1.00 97.75 478 ASN A CA 1
ATOM 3852 C C . ASN A 1 478 ? -4.998 0.523 28.310 1.00 97.75 478 ASN A C 1
ATOM 3854 O O . ASN A 1 478 ? -5.626 0.880 27.312 1.00 97.75 478 ASN A O 1
ATOM 3858 N N . THR A 1 479 ? -5.039 1.223 29.446 1.00 97.25 479 THR A N 1
ATOM 3859 C CA . THR A 1 479 ? -5.901 2.396 29.674 1.00 97.25 479 THR A CA 1
ATOM 3860 C C . THR A 1 479 ? -5.700 3.522 28.653 1.00 97.25 479 THR A C 1
ATOM 3862 O O . THR A 1 479 ? -6.681 4.107 28.194 1.00 97.25 479 THR A O 1
ATOM 3865 N N . GLU A 1 480 ? -4.458 3.816 28.263 1.00 97.12 480 GLU A N 1
ATOM 3866 C CA . GLU A 1 480 ? -4.158 4.904 27.319 1.00 97.12 480 GLU A CA 1
ATOM 3867 C C . GLU A 1 480 ? -4.578 4.551 25.887 1.00 97.12 480 GLU A C 1
ATOM 3869 O O . GLU A 1 480 ? -5.143 5.381 25.172 1.00 97.12 480 GLU A O 1
ATOM 3874 N N . GLN A 1 481 ? -4.387 3.294 25.490 1.00 98.00 481 GLN A N 1
ATOM 3875 C CA . GLN A 1 481 ? -4.858 2.764 24.210 1.00 98.00 481 GLN A CA 1
ATOM 3876 C C . GLN A 1 481 ? -6.389 2.766 24.130 1.00 98.00 481 GLN A C 1
ATOM 3878 O O . GLN A 1 481 ? -6.955 3.244 23.149 1.00 98.00 481 GLN A O 1
ATOM 3883 N N . ILE A 1 482 ? -7.071 2.321 25.192 1.00 98.12 482 ILE A N 1
ATOM 3884 C CA . ILE A 1 482 ? -8.539 2.368 25.296 1.00 98.12 482 ILE A CA 1
ATOM 3885 C C . ILE A 1 482 ? -9.048 3.803 25.152 1.00 98.12 482 ILE A C 1
ATOM 3887 O O . ILE A 1 482 ? -10.014 4.043 24.427 1.00 98.12 482 ILE A O 1
ATOM 3891 N N . ARG A 1 483 ? -8.397 4.763 25.822 1.00 97.69 483 ARG A N 1
ATOM 3892 C CA . ARG A 1 483 ? -8.770 6.178 25.734 1.00 97.69 483 ARG A CA 1
ATOM 3893 C C . ARG A 1 483 ? -8.607 6.709 24.313 1.00 97.69 483 ARG A C 1
ATOM 3895 O O . ARG A 1 483 ? -9.505 7.389 23.827 1.00 97.69 483 ARG A O 1
ATOM 3902 N N . PHE A 1 484 ? -7.516 6.364 23.630 1.00 97.81 484 PHE A N 1
ATOM 3903 C CA . PHE A 1 484 ? -7.322 6.709 22.220 1.00 97.81 484 PHE A CA 1
ATOM 3904 C C . PHE A 1 484 ? -8.427 6.139 21.323 1.00 97.81 484 PHE A C 1
ATOM 3906 O O . PHE A 1 484 ? -9.054 6.896 20.585 1.00 97.81 484 PHE A O 1
ATOM 3913 N N . LEU A 1 485 ? -8.733 4.844 21.441 1.00 97.94 485 LEU A N 1
ATOM 3914 C CA . LEU A 1 485 ? -9.803 4.215 20.663 1.00 97.94 485 LEU A CA 1
ATOM 3915 C C . LEU A 1 485 ? -11.167 4.874 20.925 1.00 97.94 485 LEU A C 1
ATOM 3917 O O . LEU A 1 485 ? -11.912 5.154 19.986 1.00 97.94 485 LEU A O 1
ATOM 3921 N N . ALA A 1 486 ? -11.483 5.168 22.191 1.00 97.75 486 ALA A N 1
ATOM 3922 C CA . ALA A 1 486 ? -12.708 5.870 22.559 1.00 97.75 486 ALA A CA 1
ATOM 3923 C C . ALA A 1 486 ? -12.762 7.278 21.946 1.00 97.75 486 ALA A C 1
ATOM 3925 O O . ALA A 1 486 ? -13.802 7.675 21.426 1.00 97.75 486 ALA A O 1
ATOM 3926 N N . GLU A 1 487 ? -11.651 8.020 21.945 1.00 96.69 487 GLU A N 1
ATOM 3927 C CA . GLU A 1 487 ? -11.570 9.333 21.299 1.00 96.69 487 GLU A CA 1
ATOM 3928 C C . GLU A 1 487 ? -11.796 9.252 19.783 1.00 96.69 487 GLU A C 1
ATOM 3930 O O . GLU A 1 487 ? -12.585 10.040 19.260 1.00 96.69 487 GLU A O 1
ATOM 3935 N N . CYS A 1 488 ? -11.190 8.282 19.090 1.00 96.19 488 CYS A N 1
ATOM 3936 C CA . CYS A 1 488 ? -11.414 8.061 17.659 1.00 96.19 488 CYS A CA 1
ATOM 3937 C C . CYS A 1 488 ? -12.892 7.786 17.343 1.00 96.19 488 CYS A C 1
ATOM 3939 O O . CYS A 1 488 ? -13.462 8.399 16.440 1.00 96.19 488 CYS A O 1
ATOM 3941 N N . ILE A 1 489 ? -13.541 6.914 18.116 1.00 96.00 489 ILE A N 1
ATOM 3942 C CA . ILE A 1 489 ? -14.942 6.543 17.880 1.00 96.00 489 ILE A CA 1
ATOM 3943 C C . ILE A 1 489 ? -15.884 7.702 18.229 1.00 96.00 489 ILE A C 1
ATOM 3945 O O . ILE A 1 489 ? -16.761 8.053 17.443 1.00 96.00 489 ILE A O 1
ATOM 3949 N N . VAL A 1 490 ? -15.713 8.314 19.403 1.00 95.44 490 VAL A N 1
ATOM 3950 C CA . VAL A 1 490 ? -16.659 9.305 19.939 1.00 95.44 490 VAL A CA 1
ATOM 3951 C C . VAL A 1 490 ? -16.473 10.680 19.313 1.00 95.44 490 VAL A C 1
ATOM 3953 O O . VAL A 1 490 ? -17.465 11.330 18.989 1.00 95.44 490 VAL A O 1
ATOM 3956 N N . LYS A 1 491 ? -15.228 11.156 19.186 1.00 94.44 491 LYS A N 1
ATOM 3957 C CA . LYS A 1 491 ? -14.948 12.525 18.723 1.00 94.44 491 LYS A CA 1
ATOM 3958 C C . LYS A 1 491 ? -14.835 12.611 17.205 1.00 94.44 491 LYS A C 1
ATOM 3960 O O . LYS A 1 491 ? -15.162 13.654 16.651 1.00 94.44 491 LYS A O 1
ATOM 3965 N N . MET A 1 492 ? -14.361 11.551 16.551 1.00 93.69 492 MET A N 1
ATOM 3966 C CA . MET A 1 492 ? -14.047 11.573 15.115 1.00 93.69 492 MET A CA 1
ATOM 3967 C C . MET A 1 492 ? -14.963 10.673 14.279 1.00 93.69 492 MET A C 1
ATOM 3969 O O . MET A 1 492 ? -14.894 10.722 13.055 1.00 93.69 492 MET A O 1
ATOM 3973 N N . GLY A 1 493 ? -15.822 9.859 14.906 1.00 93.62 493 GLY A N 1
ATOM 3974 C CA . GLY A 1 493 ? -16.699 8.930 14.188 1.00 93.62 493 GLY A CA 1
ATOM 3975 C C . GLY A 1 493 ? -15.937 7.832 13.439 1.00 93.62 493 GLY A C 1
ATOM 3976 O O . GLY A 1 493 ? -16.461 7.258 12.488 1.00 93.62 493 GLY A O 1
ATOM 3977 N N . ILE A 1 494 ? -14.692 7.553 13.834 1.00 93.75 494 ILE A N 1
ATOM 3978 C CA . ILE A 1 494 ? -13.842 6.557 13.182 1.00 93.75 494 ILE A CA 1
ATOM 3979 C C . ILE A 1 494 ? -14.257 5.158 13.672 1.00 93.75 494 ILE A C 1
ATOM 3981 O O . ILE A 1 494 ? -14.312 4.943 14.886 1.00 93.75 494 ILE A O 1
ATOM 3985 N N . PRO A 1 495 ? -14.522 4.188 12.775 1.00 95.00 495 PRO A N 1
ATOM 3986 C CA . PRO A 1 495 ? -14.821 2.810 13.165 1.00 95.00 495 PRO A CA 1
ATOM 3987 C C . PRO A 1 495 ? -13.687 2.172 13.977 1.00 95.00 495 PRO A C 1
ATOM 3989 O O . PRO A 1 495 ? -12.514 2.469 13.743 1.00 95.00 495 PRO A O 1
ATOM 3992 N N . LEU A 1 496 ? -14.022 1.238 14.876 1.00 95.75 496 LEU A N 1
ATOM 3993 C CA . LEU A 1 496 ? -13.045 0.557 15.739 1.00 95.75 496 LEU A CA 1
ATOM 3994 C C . LEU A 1 496 ? -11.882 -0.048 14.937 1.00 95.75 496 LEU A C 1
ATOM 3996 O O . LEU A 1 496 ? -10.730 0.194 15.282 1.00 95.75 496 LEU A O 1
ATOM 4000 N N . LYS A 1 497 ? -12.177 -0.746 13.834 1.00 95.69 497 LYS A N 1
ATOM 4001 C CA . LYS A 1 497 ? -11.179 -1.334 12.925 1.00 95.69 497 LYS A CA 1
ATOM 4002 C C . LYS A 1 497 ? -10.134 -0.322 12.454 1.00 95.69 497 LYS A C 1
ATOM 4004 O O . LYS A 1 497 ? -8.932 -0.568 12.520 1.00 95.69 497 LYS A O 1
ATOM 4009 N N . SER A 1 498 ? -10.589 0.850 12.018 1.00 94.62 498 SER A N 1
ATOM 4010 C CA . SER A 1 498 ? -9.708 1.926 11.562 1.00 94.62 498 SER A CA 1
ATOM 4011 C C . SER A 1 498 ? -8.903 2.520 12.718 1.00 94.62 498 SER A C 1
ATOM 4013 O O . SER A 1 498 ? -7.714 2.777 12.565 1.00 94.62 498 SER A O 1
ATOM 4015 N N . ALA A 1 499 ? -9.514 2.700 13.892 1.00 96.94 499 ALA A N 1
ATOM 4016 C CA . ALA A 1 499 ? -8.814 3.189 15.078 1.00 96.94 499 ALA A CA 1
ATOM 4017 C C . ALA A 1 499 ? -7.710 2.215 15.543 1.00 96.94 499 ALA A C 1
ATOM 4019 O O . ALA A 1 499 ? -6.605 2.650 15.868 1.00 96.94 499 ALA A O 1
ATOM 4020 N N . LEU A 1 500 ? -7.974 0.903 15.504 1.00 97.19 500 LEU A N 1
ATOM 4021 C CA . LEU A 1 500 ? -6.984 -0.143 15.777 1.00 97.19 500 LEU A CA 1
ATOM 4022 C C . LEU A 1 500 ? -5.819 -0.090 14.783 1.00 97.19 500 LEU A C 1
ATOM 4024 O O . LEU A 1 500 ? -4.665 -0.125 15.204 1.00 97.19 500 LEU A O 1
ATOM 4028 N N . PHE A 1 501 ? -6.106 0.083 13.491 1.00 95.75 501 PHE A N 1
ATOM 4029 C CA . PHE A 1 501 ? -5.077 0.236 12.462 1.00 95.75 501 PHE A CA 1
ATOM 4030 C C . PHE A 1 501 ? -4.163 1.444 12.717 1.00 95.75 501 PHE A C 1
ATOM 4032 O O . PHE A 1 501 ? -2.940 1.327 12.628 1.00 95.75 501 PHE A O 1
ATOM 4039 N N . TYR A 1 502 ? -4.725 2.605 13.079 1.00 94.12 502 TYR A N 1
ATOM 4040 C CA . TYR A 1 502 ? -3.911 3.778 13.417 1.00 94.12 502 TYR A CA 1
ATOM 4041 C C . TYR A 1 502 ? -3.023 3.521 14.634 1.00 94.12 502 TYR A C 1
ATOM 4043 O O . TYR A 1 502 ? -1.847 3.892 14.619 1.00 94.12 502 TYR A O 1
ATOM 4051 N N . LEU A 1 503 ? -3.552 2.843 15.653 1.00 97.38 503 LEU A N 1
ATOM 4052 C CA . LEU A 1 503 ? -2.783 2.484 16.837 1.00 97.38 503 LEU A CA 1
ATOM 4053 C C . LEU A 1 503 ? -1.627 1.527 16.505 1.00 97.38 503 LEU A C 1
ATOM 4055 O O . LEU A 1 503 ? -0.496 1.768 16.927 1.00 97.38 503 LEU A O 1
ATOM 4059 N N . GLU A 1 504 ? -1.880 0.499 15.696 1.00 95.81 504 GLU A N 1
ATOM 4060 C CA . GLU A 1 504 ? -0.859 -0.448 15.236 1.00 95.81 504 GLU A CA 1
ATOM 4061 C C . GLU A 1 504 ? 0.218 0.252 14.392 1.00 95.81 504 GLU A C 1
ATOM 4063 O O . GLU A 1 504 ? 1.415 0.053 14.612 1.00 95.81 504 GLU A O 1
ATOM 4068 N N . SER A 1 505 ? -0.188 1.152 13.489 1.00 89.25 505 SER A N 1
ATOM 4069 C CA . SER A 1 505 ? 0.734 1.940 12.660 1.00 89.25 505 SER A CA 1
ATOM 4070 C C . SER A 1 505 ? 1.666 2.842 13.480 1.00 89.25 505 SER A C 1
ATOM 4072 O O . SER A 1 505 ? 2.781 3.136 13.050 1.00 89.25 505 SER A O 1
ATOM 4074 N N . GLY A 1 506 ? 1.222 3.257 14.672 1.00 92.38 506 GLY A N 1
ATOM 4075 C CA . GLY A 1 506 ? 2.003 4.017 15.645 1.00 92.38 506 GLY A CA 1
ATOM 4076 C C . GLY A 1 506 ? 2.844 3.149 16.583 1.00 92.38 506 GLY A C 1
ATOM 4077 O O . GLY A 1 506 ? 3.318 3.647 17.598 1.00 92.38 506 GLY A O 1
ATOM 4078 N N . GLY A 1 507 ? 3.001 1.850 16.306 1.00 94.94 507 GLY A N 1
ATOM 4079 C CA . GLY A 1 507 ? 3.739 0.934 17.179 1.00 94.94 507 GLY A CA 1
ATOM 4080 C C . GLY A 1 507 ? 3.034 0.671 18.511 1.00 94.94 507 GLY A C 1
ATOM 4081 O O . GLY A 1 507 ? 3.696 0.416 19.514 1.00 94.94 507 GLY A O 1
ATOM 4082 N N . ASN A 1 508 ? 1.699 0.744 18.529 1.00 96.31 508 ASN A N 1
ATOM 4083 C CA . ASN A 1 508 ? 0.851 0.644 19.719 1.00 96.31 508 ASN A CA 1
ATOM 4084 C C . ASN A 1 508 ? 1.033 1.775 20.748 1.00 96.31 508 ASN A C 1
ATOM 4086 O O . ASN A 1 508 ? 0.541 1.648 21.874 1.00 96.31 508 ASN A O 1
ATOM 4090 N N . ASP A 1 509 ? 1.688 2.876 20.362 1.00 97.31 509 ASP A N 1
ATOM 4091 C CA . ASP A 1 509 ? 1.795 4.104 21.147 1.00 97.31 509 ASP A CA 1
ATOM 4092 C C . ASP A 1 509 ? 0.661 5.083 20.767 1.00 97.31 509 ASP A C 1
ATOM 4094 O O . ASP A 1 509 ? 0.648 5.612 19.649 1.00 97.31 509 ASP A O 1
ATOM 4098 N N . PRO A 1 510 ? -0.287 5.371 21.683 1.00 97.25 510 PRO A N 1
ATOM 4099 C CA . PRO A 1 510 ? -1.362 6.334 21.456 1.00 97.25 510 PRO A CA 1
ATOM 4100 C C . PRO A 1 510 ? -0.887 7.732 21.050 1.00 97.25 510 PRO A C 1
ATOM 4102 O O . PRO A 1 510 ? -1.608 8.435 20.345 1.00 97.25 510 PRO A O 1
ATOM 4105 N N . PHE A 1 511 ? 0.293 8.167 21.495 1.00 96.50 511 PHE A N 1
ATOM 4106 C CA . PHE A 1 511 ? 0.836 9.478 21.148 1.00 96.50 511 PHE A CA 1
ATOM 4107 C C . PHE A 1 511 ? 1.255 9.529 19.677 1.00 96.50 511 PHE A C 1
ATOM 4109 O O . PHE A 1 511 ? 0.845 10.436 18.951 1.00 96.50 511 PHE A O 1
ATOM 4116 N N . VAL A 1 512 ? 1.996 8.519 19.214 1.00 94.19 512 VAL A N 1
ATOM 4117 C CA . VAL A 1 512 ? 2.388 8.384 17.801 1.00 94.19 512 VAL A CA 1
ATOM 4118 C C . VAL A 1 512 ? 1.153 8.175 16.924 1.00 94.19 512 VAL A C 1
ATOM 4120 O O . VAL A 1 512 ? 1.023 8.797 15.873 1.00 94.19 512 VAL A O 1
ATOM 4123 N N . ALA A 1 513 ? 0.193 7.369 17.382 1.00 95.56 513 ALA A N 1
ATOM 4124 C CA . ALA A 1 513 ? -1.060 7.143 16.668 1.00 95.56 513 ALA A CA 1
ATOM 4125 C C . ALA A 1 513 ? -1.872 8.438 16.481 1.00 95.56 513 ALA A C 1
ATOM 4127 O O . ALA A 1 513 ? -2.402 8.671 15.398 1.00 95.56 513 ALA A O 1
ATOM 4128 N N . ARG A 1 514 ? -1.924 9.318 17.495 1.00 96.00 514 ARG A N 1
ATOM 4129 C CA . ARG A 1 514 ? -2.539 10.656 17.376 1.00 96.00 514 ARG A CA 1
ATOM 4130 C C . ARG A 1 514 ? -1.811 11.534 16.363 1.00 96.00 514 ARG A C 1
ATOM 4132 O O . ARG A 1 514 ? -2.480 12.232 15.613 1.00 96.00 514 ARG A O 1
ATOM 4139 N N . GLN A 1 515 ? -0.477 11.499 16.331 1.00 91.31 515 GLN A N 1
ATOM 4140 C CA . GLN A 1 515 ? 0.303 12.252 15.342 1.00 91.31 515 GLN A CA 1
ATOM 4141 C C . GLN A 1 515 ? 0.055 11.762 13.916 1.00 91.31 515 GLN A C 1
ATOM 4143 O O . GLN A 1 515 ? -0.005 12.580 13.014 1.00 91.31 515 GLN A O 1
ATOM 4148 N N . ASN A 1 516 ? -0.128 10.454 13.716 1.00 86.12 516 ASN A N 1
ATOM 4149 C CA . ASN A 1 516 ? -0.460 9.885 12.406 1.00 86.12 516 ASN A CA 1
ATOM 4150 C C . ASN A 1 516 ? -1.894 10.205 11.952 1.00 86.12 516 ASN A C 1
ATOM 4152 O O . ASN A 1 516 ? -2.216 10.041 10.774 1.00 86.12 516 ASN A O 1
ATOM 4156 N N . LEU A 1 517 ? -2.763 10.566 12.897 1.00 88.44 517 LEU A N 1
ATOM 4157 C CA . LEU A 1 517 ? -4.162 10.890 12.646 1.00 88.44 517 LEU A CA 1
ATOM 4158 C C . LEU A 1 517 ? -4.373 12.369 12.278 1.00 88.44 517 LEU A C 1
ATOM 4160 O O . LEU A 1 517 ? -5.376 12.687 11.640 1.00 88.44 517 LEU A O 1
ATOM 4164 N N . MET A 1 518 ? -3.469 13.251 12.723 1.00 86.12 518 MET A N 1
ATOM 4165 C CA . MET A 1 518 ? -3.415 14.677 12.370 1.00 86.12 518 MET A CA 1
ATOM 4166 C C . MET A 1 518 ? -2.666 14.879 11.056 1.00 86.12 518 MET A C 1
ATOM 4168 O O . MET A 1 518 ? -3.080 15.791 10.307 1.00 86.12 518 MET A O 1
#

Organism: NCBI:txid1144522

Sequence (518 aa):
MVRLIISLHNPKFTIELEILPDDKTVLDLKAAIAEKVGISSQNDITNFKLVFSGKILKNEQKLQDFRLKDNSTIAFIVSQNIRQNISAHLNLNENSSPNPRNINSDDSQIVPPQNRPSNSSASQQNYIQQPPAVEPPTQPQINTQNPPTQNSHFQPNPEFSQSPHIPAFSQQTSQMQQQTSQVQQQTSQMQQQTSEMQQQQHYAPYQQQASQMQQQPSQMQQQPSQMHQQQQQQYAPYQQPYLPSVSQTNPYCGYPQPSRLFGNYGYPSLLQNIYSSPAFNPSLMGMYNESDLQELVRRGYNEREARNALRLAFGKILLAELYLQKGIFSNPNINLRVEELFDHPEYPQERRNQILKELLADCVKIAYPGHNRFMTESLIEEKYSHLRQVQDETLRTQQQLNLALLMQQASMSSNFQQPSLFSNMPPYVAEMLPVLKSICQPNSVFGNPWKQYIEARGEQAITNPDDLTDYKVASTMNTEQIRFLAECIVKMGIPLKSALFYLESGGNDPFVARQNLM

pLDDT: mean 73.41, std 23.07, range [28.23, 98.12]

Radius of gyration: 38.05 Å; chains: 1; bounding box: 111×88×114 Å

Secondary structure (DSSP, 8-state):
-EEEEEEEETTEEEEEEEE-GGG-BHHHHHHHHHHHHT---HHHHHH-EEEETTEEPPTTSBGGGGTPPTTEEEEEE--HHHHHHHHHHTT--TT----------------PPPP--------------PPPP-PPPP--PPP-------------------PPP-THHHHHHHHHHHHHHHHHHHHHHHHHHHHHHHHH---HHHHHHHHHHTTHHHHHTSHHHHHHHHHGGG-PPPP-----------------PPP--S----THHHHHHHHS-----TTTTT---HHHHHHHHHTT--HHHHHHHHHHTTT-HHHHHHHHHTTGGGSHHHHHHHHHHHH-TTS-HHHHHHHHHHHHHHHHHHHSTT--HHHHHHHHHHHHHHHHHHHHHHHHHHHHHHHHHHHHHHHT-TTS----TTTTS-HHHHHHHHHHHHHTSTT-----HHHHHHHHH-GGG--SHHHHHHHHHHHT--HHHHHHHHHHHHHH---HHHHHHHHHHTTT-HHHHHHHH-

Foldseek 3Di:
DAWEWEAEPPDGDTDIDDDDQPPDFVLNVLVVV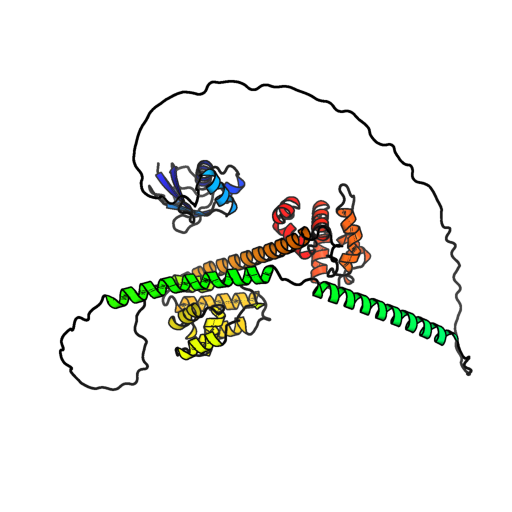CVVQVNDDPVQSQVKFKDAPNDTGHRGHGSVVNVDHHHGYIYIYHDPVVVVSSCVSVVVPVPDDDDDDDDDDDDDDDDDDDDDDDDDDDDDDDDDDDDDDDDDDDDDDDDDDDDDDDDDDDDDDDDDDDDDDDPVVVVVVVVVVVVVVVVVVVVVVVVVVVVVVVVVPPPPPVVVVVVVVVVVVVVVVVVVVVVVVVVVVPDDDDDDDDDDDDDDDDDDDDDDDPDDDDDDPALVVLLVLLQPDADPDLVLQQDADVVLLVVVVVVPFDSLLLSLLCRSNSHPSVSSVVCVVLCLSVDVLLSVLSCVLNVCSVDDPVVNLVSVLVSQLSSCCSSDPPDDPVVSVVVSVVSSVSSVVSNVVSVVVVVVVVLVVLVVVVVVPPDDDPPPLCPPPDVLVVVCLVVLVQLLDPPRDDAQSLLVSCVVPNLVVVVDPVVSVLSVVSNPDDSLLSSQLSCCCRVRVHDSVVSVVLCVVLVVDSVSSVVVSD

InterPro domains:
  IPR000626 Ubiquitin-like domain [PF00240] (10-80)
  IPR000626 Ubiquitin-like domain [PS50053] (23-80)
  IPR000626 Ubiquitin-like domain [SM00213] (4-79)
  IPR029071 Ubiquitin-like domain superfamily [SSF54236] (12-81)